Protein AF-0000000085048667 (afdb_homodimer)

Structure (mmCIF, N/CA/C/O backbone):
data_AF-0000000085048667-model_v1
#
loop_
_entity.id
_entity.type
_entity.pdbx_description
1 polymer 'Transcriptional regulator, LysR family'
#
loop_
_atom_site.group_PDB
_atom_site.id
_atom_site.type_symbol
_atom_site.label_atom_id
_atom_site.label_alt_id
_atom_site.label_comp_id
_atom_site.label_asym_id
_atom_site.label_entity_id
_atom_site.label_seq_id
_atom_site.pdbx_PDB_ins_code
_atom_site.Cartn_x
_atom_site.Cartn_y
_atom_site.Cartn_z
_atom_site.occupancy
_atom_site.B_iso_or_equiv
_atom_site.auth_seq_id
_atom_site.auth_comp_id
_atom_site.auth_asym_id
_atom_site.auth_atom_id
_atom_site.pdbx_PDB_model_num
ATOM 1 N N . MET A 1 1 ? -5.082 -17.672 -42.125 1 44.28 1 MET A N 1
ATOM 2 C CA . MET A 1 1 ? -4.609 -16.734 -41.125 1 44.28 1 MET A CA 1
ATOM 3 C C . MET A 1 1 ? -3.842 -17.453 -40.031 1 44.28 1 MET A C 1
ATOM 5 O O . MET A 1 1 ? -4.32 -18.438 -39.469 1 44.28 1 MET A O 1
ATOM 9 N N . ASP A 1 2 ? -2.516 -17.281 -40.031 1 59.19 2 ASP A N 1
ATOM 10 C CA . ASP A 1 2 ? -1.55 -17.953 -39.156 1 59.19 2 ASP A CA 1
ATOM 11 C C . ASP A 1 2 ? -1.562 -17.359 -37.75 1 59.19 2 ASP A C 1
ATOM 13 O O . ASP A 1 2 ? -1.428 -16.141 -37.594 1 59.19 2 ASP A O 1
ATOM 17 N N . PHE A 1 3 ? -2.018 -18.188 -36.844 1 62.97 3 PHE A N 1
ATOM 18 C CA . PHE A 1 3 ? -2.104 -17.828 -35.438 1 62.97 3 PHE A CA 1
ATOM 19 C C . PHE A 1 3 ? -0.822 -17.141 -34.969 1 62.97 3 PHE A C 1
ATOM 21 O O . PHE A 1 3 ? -0.867 -16.203 -34.156 1 62.97 3 PHE A O 1
ATOM 28 N N . GLN A 1 4 ? 0.209 -17.531 -35.5 1 67.69 4 GLN A N 1
ATOM 29 C CA . GLN A 1 4 ? 1.504 -16.969 -35.125 1 67.69 4 GLN A CA 1
ATOM 30 C C . GLN A 1 4 ? 1.632 -15.516 -35.562 1 67.69 4 GLN A C 1
ATOM 32 O O . GLN A 1 4 ? 2.182 -14.688 -34.812 1 67.69 4 GLN A O 1
ATOM 37 N N . ALA A 1 5 ? 1.12 -15.281 -36.75 1 77.75 5 ALA A N 1
ATOM 38 C CA . ALA A 1 5 ? 1.188 -13.922 -37.281 1 77.75 5 ALA A CA 1
ATOM 39 C C . ALA A 1 5 ? 0.332 -12.969 -36.469 1 77.75 5 ALA A C 1
ATOM 41 O O . ALA A 1 5 ? 0.746 -11.836 -36.188 1 77.75 5 ALA A O 1
ATOM 42 N N . LEU A 1 6 ? -0.779 -13.461 -36.031 1 76.56 6 LEU A N 1
ATOM 43 C CA . LEU A 1 6 ? -1.688 -12.648 -35.25 1 76.56 6 LEU A CA 1
ATOM 44 C C . LEU A 1 6 ? -1.105 -12.375 -33.875 1 76.56 6 LEU A C 1
ATOM 46 O O . LEU A 1 6 ? -1.202 -11.258 -33.344 1 76.56 6 LEU A O 1
ATOM 50 N N . ASP A 1 7 ? -0.576 -13.375 -33.312 1 77.5 7 ASP A N 1
ATOM 51 C CA . ASP A 1 7 ? 0.072 -13.258 -32 1 77.5 7 ASP A CA 1
ATOM 52 C C . ASP A 1 7 ? 1.223 -12.25 -32.062 1 77.5 7 ASP A C 1
ATOM 54 O O . ASP A 1 7 ? 1.385 -11.445 -31.141 1 77.5 7 ASP A O 1
ATOM 58 N N . LEU A 1 8 ? 2.004 -12.328 -33.094 1 80.88 8 LEU A N 1
ATOM 59 C CA . LEU A 1 8 ? 3.123 -11.414 -33.25 1 80.88 8 LEU A CA 1
ATOM 60 C C . LEU A 1 8 ? 2.629 -9.984 -33.438 1 80.88 8 LEU A C 1
ATOM 62 O O . LEU A 1 8 ? 3.234 -9.039 -32.938 1 80.88 8 LEU A O 1
ATOM 66 N N . PHE A 1 9 ? 1.541 -9.836 -34.188 1 86 9 PHE A N 1
ATOM 67 C CA . PHE A 1 9 ? 0.929 -8.531 -34.406 1 86 9 PHE A CA 1
ATOM 68 C C . PHE A 1 9 ? 0.541 -7.883 -33.094 1 86 9 PHE A C 1
ATOM 70 O O . PHE A 1 9 ? 0.888 -6.727 -32.812 1 86 9 PHE A O 1
ATOM 77 N N . VAL A 1 10 ? -0.094 -8.625 -32.312 1 81.44 10 VAL A N 1
ATOM 78 C CA . VAL A 1 10 ? -0.563 -8.109 -31.047 1 81.44 10 VAL A CA 1
ATOM 79 C C . VAL A 1 10 ? 0.631 -7.766 -30.156 1 81.44 10 VAL A C 1
ATOM 81 O O . VAL A 1 10 ? 0.639 -6.727 -29.5 1 81.44 10 VAL A O 1
ATOM 84 N N . ALA A 1 11 ? 1.632 -8.578 -30.141 1 81.62 11 ALA A N 1
ATOM 85 C CA . ALA A 1 11 ? 2.836 -8.352 -29.359 1 81.62 11 ALA A CA 1
ATOM 86 C C . ALA A 1 11 ? 3.553 -7.078 -29.797 1 81.62 11 ALA A C 1
ATOM 88 O O . ALA A 1 11 ? 3.994 -6.285 -28.953 1 81.62 11 ALA A O 1
ATOM 89 N N . VAL A 1 12 ? 3.66 -6.898 -31.062 1 84.81 12 VAL A N 1
ATOM 90 C CA . VAL A 1 12 ? 4.336 -5.727 -31.609 1 84.81 12 VAL A CA 1
ATOM 91 C C . VAL A 1 12 ? 3.537 -4.469 -31.281 1 84.81 12 VAL A C 1
ATOM 93 O O . VAL A 1 12 ? 4.113 -3.436 -30.922 1 84.81 12 VAL A O 1
ATOM 96 N N . ALA A 1 13 ? 2.305 -4.621 -31.359 1 84.69 13 ALA A N 1
ATOM 97 C CA . ALA A 1 13 ? 1.435 -3.486 -31.078 1 84.69 13 ALA A CA 1
ATOM 98 C C . ALA A 1 13 ? 1.56 -3.059 -29.609 1 84.69 13 ALA A C 1
ATOM 100 O O . ALA A 1 13 ? 1.582 -1.863 -29.312 1 84.69 13 ALA A O 1
ATOM 101 N N . ARG A 1 14 ? 1.64 -4.02 -28.812 1 78.19 14 ARG A N 1
ATOM 102 C CA . ARG A 1 14 ? 1.706 -3.76 -27.391 1 78.19 14 ARG A CA 1
ATOM 103 C C . ARG A 1 14 ? 3.088 -3.254 -26.984 1 78.19 14 ARG A C 1
ATOM 105 O O . ARG A 1 14 ? 3.207 -2.365 -26.141 1 78.19 14 ARG A O 1
ATOM 112 N N . ALA A 1 15 ? 4.074 -3.84 -27.547 1 76.75 15 ALA A N 1
ATOM 113 C CA . ALA A 1 15 ? 5.453 -3.494 -27.219 1 76.75 15 ALA A CA 1
ATOM 114 C C . ALA A 1 15 ? 5.871 -2.189 -27.891 1 76.75 15 ALA A C 1
ATOM 116 O O . ALA A 1 15 ? 6.82 -1.534 -27.453 1 76.75 15 ALA A O 1
ATOM 117 N N . GLY A 1 16 ? 5.094 -1.793 -28.891 1 76 16 GLY A N 1
ATOM 118 C CA . GLY A 1 16 ? 5.383 -0.594 -29.656 1 76 16 GLY A CA 1
ATOM 119 C C . GLY A 1 16 ? 6.645 -0.712 -30.5 1 76 16 GLY A C 1
ATOM 120 O O . GLY A 1 16 ? 7.316 0.288 -30.75 1 76 16 GLY A O 1
ATOM 121 N N . GLY A 1 17 ? 7.094 -1.986 -30.75 1 81.06 17 GLY A N 1
ATOM 122 C CA . GLY A 1 17 ? 8.297 -2.119 -31.547 1 81.06 17 GLY A CA 1
ATOM 123 C C . GLY A 1 17 ? 8.562 -3.543 -32 1 81.06 17 GLY A C 1
ATOM 124 O O . GLY A 1 17 ? 8.18 -4.496 -31.312 1 81.06 17 GLY A O 1
ATOM 125 N N . PHE A 1 18 ? 9.219 -3.676 -33.125 1 82.19 18 PHE A N 1
ATOM 126 C CA . PHE A 1 18 ? 9.508 -4.969 -33.719 1 82.19 18 PHE A CA 1
ATOM 127 C C . PHE A 1 18 ? 10.695 -5.637 -33.031 1 82.19 18 PHE A C 1
ATOM 129 O O . PHE A 1 18 ? 10.672 -6.84 -32.781 1 82.19 18 PHE A O 1
ATOM 136 N N . ALA A 1 19 ? 11.57 -4.758 -32.625 1 81.25 19 ALA A N 1
ATOM 137 C CA . ALA A 1 19 ? 12.812 -5.301 -32.094 1 81.25 19 ALA A CA 1
ATOM 138 C C . ALA A 1 19 ? 12.57 -5.918 -30.703 1 81.25 19 ALA A C 1
ATOM 140 O O . ALA A 1 19 ? 13.086 -7 -30.406 1 81.25 19 ALA A O 1
ATOM 141 N N . ALA A 1 20 ? 11.789 -5.297 -30.016 1 80.69 20 ALA A N 1
ATOM 142 C CA . ALA A 1 20 ? 11.516 -5.777 -28.656 1 80.69 20 ALA A CA 1
ATOM 143 C C . ALA A 1 20 ? 10.789 -7.121 -28.703 1 80.69 20 ALA A C 1
ATOM 145 O O . ALA A 1 20 ? 11.117 -8.023 -27.922 1 80.69 20 ALA A O 1
ATOM 146 N N . VAL A 1 21 ? 9.93 -7.23 -29.609 1 80.62 21 VAL A N 1
ATOM 147 C CA . VAL A 1 21 ? 9.141 -8.453 -29.734 1 80.62 21 VAL A CA 1
ATOM 148 C C . VAL A 1 21 ? 10.008 -9.562 -30.328 1 80.62 21 VAL A C 1
ATOM 150 O O . VAL A 1 21 ? 9.906 -10.727 -29.906 1 80.62 21 VAL A O 1
ATOM 153 N N . ALA A 1 22 ? 10.867 -9.227 -31.141 1 84 22 ALA A N 1
ATOM 154 C CA . ALA A 1 22 ? 11.781 -10.203 -31.734 1 84 22 ALA A CA 1
ATOM 155 C C . ALA A 1 22 ? 12.68 -10.82 -30.672 1 84 22 ALA A C 1
ATOM 157 O O . ALA A 1 22 ? 12.859 -12.039 -30.625 1 84 22 ALA A O 1
ATOM 158 N N . LYS A 1 23 ? 13.094 -10.016 -29.859 1 78.56 23 LYS A N 1
ATOM 159 C CA . LYS A 1 23 ? 13.953 -10.469 -28.766 1 78.56 23 LYS A CA 1
ATOM 160 C C . LYS A 1 23 ? 13.188 -11.359 -27.797 1 78.56 23 LYS A C 1
ATOM 162 O O . LYS A 1 23 ? 13.672 -12.422 -27.391 1 78.56 23 LYS A O 1
ATOM 167 N N . GLU A 1 24 ? 12.016 -10.992 -27.578 1 73.62 24 GLU A N 1
ATOM 168 C CA . GLU A 1 24 ? 11.172 -11.703 -26.609 1 73.62 24 GLU A CA 1
ATOM 169 C C . GLU A 1 24 ? 10.781 -13.078 -27.141 1 73.62 24 GLU A C 1
ATOM 171 O O . GLU A 1 24 ? 10.688 -14.039 -26.375 1 73.62 24 GLU A O 1
ATOM 176 N N . ARG A 1 25 ? 10.586 -13.133 -28.359 1 74.38 25 ARG A N 1
ATOM 177 C CA . ARG A 1 25 ? 10.062 -14.344 -28.969 1 74.38 25 ARG A CA 1
ATOM 178 C C . ARG A 1 25 ? 11.18 -15.148 -29.641 1 74.38 25 ARG A C 1
ATOM 180 O O . ARG A 1 25 ? 10.914 -16.141 -30.312 1 74.38 25 ARG A O 1
ATOM 187 N N . PHE A 1 26 ? 12.414 -14.648 -29.391 1 76.81 26 PHE A N 1
ATOM 188 C CA . PHE A 1 26 ? 13.594 -15.305 -29.938 1 76.81 26 PHE A CA 1
ATOM 189 C C . PHE A 1 26 ? 13.461 -15.453 -31.453 1 76.81 26 PHE A C 1
ATOM 191 O O . PHE A 1 26 ? 13.703 -16.531 -32 1 76.81 26 PHE A O 1
ATOM 198 N N . LEU A 1 27 ? 13.047 -14.406 -32.062 1 79.5 27 LEU A N 1
ATOM 199 C CA . LEU A 1 27 ? 12.953 -14.305 -33.5 1 79.5 27 LEU A CA 1
ATOM 200 C C . LEU A 1 27 ? 13.844 -13.188 -34.031 1 79.5 27 LEU A C 1
ATOM 202 O O . LEU A 1 27 ? 14.227 -12.289 -33.281 1 79.5 27 LEU A O 1
ATOM 206 N N . ASP A 1 28 ? 14.336 -13.289 -35.219 1 78.94 28 ASP A N 1
ATOM 207 C CA . ASP A 1 28 ? 15 -12.164 -35.875 1 78.94 28 ASP A CA 1
ATOM 208 C C . ASP A 1 28 ? 14.008 -11.047 -36.219 1 78.94 28 ASP A C 1
ATOM 210 O O . ASP A 1 28 ? 12.883 -11.312 -36.656 1 78.94 28 ASP A O 1
ATOM 214 N N . PRO A 1 29 ? 14.383 -9.859 -35.938 1 82.69 29 PRO A N 1
ATOM 215 C CA . PRO A 1 29 ? 13.5 -8.734 -36.281 1 82.69 29 PRO A CA 1
ATOM 216 C C . PRO A 1 29 ? 13 -8.781 -37.719 1 82.69 29 PRO A C 1
ATOM 218 O O . PRO A 1 29 ? 11.859 -8.398 -38 1 82.69 29 PRO A O 1
ATOM 221 N N . SER A 1 30 ? 13.867 -9.242 -38.594 1 85.94 30 SER A N 1
ATOM 222 C CA . SER A 1 30 ? 13.469 -9.352 -40 1 85.94 30 SER A CA 1
ATOM 223 C C . SER A 1 30 ? 12.336 -10.352 -40.156 1 85.94 30 SER A C 1
ATOM 225 O O . SER A 1 30 ? 11.453 -10.156 -41 1 85.94 30 SER A O 1
ATOM 227 N N . THR A 1 31 ? 12.352 -11.32 -39.406 1 81.44 31 THR A N 1
ATOM 228 C CA . THR A 1 31 ? 11.305 -12.336 -39.438 1 81.44 31 THR A CA 1
ATOM 229 C C . THR A 1 31 ? 9.984 -11.758 -38.938 1 81.44 31 THR A C 1
ATOM 231 O O . THR A 1 31 ? 8.93 -11.984 -39.531 1 81.44 31 THR A O 1
ATOM 234 N N . VAL A 1 32 ? 10.109 -11.039 -37.844 1 86.25 32 VAL A N 1
ATOM 235 C CA . VAL A 1 32 ? 8.914 -10.422 -37.281 1 86.25 32 VAL A CA 1
ATOM 236 C C . VAL A 1 32 ? 8.312 -9.453 -38.312 1 86.25 32 VAL A C 1
ATOM 238 O O . VAL A 1 32 ? 7.098 -9.461 -38.531 1 86.25 32 VAL A O 1
ATOM 241 N N . SER A 1 33 ? 9.156 -8.695 -38.938 1 86.31 33 SER A N 1
ATOM 242 C CA . SER A 1 33 ? 8.711 -7.734 -39.938 1 86.31 33 SER A CA 1
ATOM 243 C C . SER A 1 33 ? 8.055 -8.438 -41.125 1 86.31 33 SER A C 1
ATOM 245 O O . SER A 1 33 ? 7.016 -7.996 -41.594 1 86.31 33 SER A O 1
ATOM 247 N N . ARG A 1 34 ? 8.617 -9.5 -41.531 1 84.5 34 ARG A N 1
ATOM 248 C CA . ARG A 1 34 ? 8.102 -10.266 -42.656 1 84.5 34 ARG A CA 1
ATOM 249 C C . ARG A 1 34 ? 6.73 -10.859 -42.344 1 84.5 34 ARG A C 1
ATOM 251 O O . ARG A 1 34 ? 5.824 -10.82 -43.156 1 84.5 34 ARG A O 1
ATOM 258 N N . ILE A 1 35 ? 6.637 -11.352 -41.156 1 82.69 35 ILE A N 1
ATOM 259 C CA . ILE A 1 35 ? 5.391 -11.984 -40.719 1 82.69 35 ILE A CA 1
ATOM 260 C C . ILE A 1 35 ? 4.281 -10.938 -40.656 1 82.69 35 ILE A C 1
ATOM 262 O O . ILE A 1 35 ? 3.166 -11.172 -41.125 1 82.69 35 ILE A O 1
ATOM 266 N N . ILE A 1 36 ? 4.652 -9.797 -40.156 1 87.06 36 ILE A N 1
ATOM 267 C CA . ILE A 1 36 ? 3.68 -8.719 -40.031 1 87.06 36 ILE A CA 1
ATOM 268 C C . ILE A 1 36 ? 3.307 -8.203 -41.406 1 87.06 36 ILE A C 1
ATOM 270 O O . ILE A 1 36 ? 2.135 -7.941 -41.688 1 87.06 36 ILE A O 1
ATOM 274 N N . ALA A 1 37 ? 4.332 -8.086 -42.219 1 86.12 37 ALA A N 1
ATOM 275 C CA . ALA A 1 37 ? 4.078 -7.676 -43.594 1 86.12 37 ALA A CA 1
ATOM 276 C C . ALA A 1 37 ? 3.174 -8.68 -44.312 1 86.12 37 ALA A C 1
ATOM 278 O O . ALA A 1 37 ? 2.293 -8.289 -45.062 1 86.12 37 ALA A O 1
ATOM 279 N N . GLY A 1 38 ? 3.398 -9.906 -44.094 1 81.56 38 GLY A N 1
ATOM 280 C CA . GLY A 1 38 ? 2.537 -10.953 -44.656 1 81.56 38 GLY A CA 1
ATOM 281 C C . GLY A 1 38 ? 1.099 -10.836 -44.156 1 81.56 38 GLY A C 1
ATOM 282 O O . GLY A 1 38 ? 0.167 -11 -44.969 1 81.56 38 GLY A O 1
ATOM 283 N N . LEU A 1 39 ? 0.929 -10.562 -42.906 1 82.62 39 LEU A N 1
ATOM 284 C CA . LEU A 1 39 ? -0.399 -10.375 -42.344 1 82.62 39 LEU A CA 1
ATOM 285 C C . LEU A 1 39 ? -1.101 -9.18 -42.969 1 82.62 39 LEU A C 1
ATOM 287 O O . LEU A 1 39 ? -2.279 -9.258 -43.312 1 82.62 39 LEU A O 1
ATOM 291 N N . GLU A 1 40 ? -0.356 -8.102 -43.125 1 86.81 40 GLU A N 1
ATOM 292 C CA . GLU A 1 40 ? -0.902 -6.902 -43.75 1 86.81 40 GLU A CA 1
ATOM 293 C C . GLU A 1 40 ? -1.296 -7.172 -45.219 1 86.81 40 GLU A C 1
ATOM 295 O O . GLU A 1 40 ? -2.338 -6.703 -45.656 1 86.81 40 GLU A O 1
ATOM 300 N N . ALA A 1 41 ? -0.518 -7.941 -45.844 1 81.62 41 ALA A N 1
ATOM 301 C CA . ALA A 1 41 ? -0.792 -8.312 -47.219 1 81.62 41 ALA A CA 1
ATOM 302 C C . ALA A 1 41 ? -2.043 -9.18 -47.312 1 81.62 41 ALA A C 1
ATOM 304 O O . ALA A 1 41 ? -2.875 -8.977 -48.219 1 81.62 41 ALA A O 1
ATOM 305 N N . GLU A 1 42 ? -2.135 -10.07 -46.438 1 77.69 42 GLU A N 1
ATOM 306 C CA . GLU A 1 42 ? -3.297 -10.953 -46.406 1 77.69 42 GLU A CA 1
ATOM 307 C C . GLU A 1 42 ? -4.582 -10.172 -46.156 1 77.69 42 GLU A C 1
ATOM 309 O O . GLU A 1 42 ? -5.625 -10.469 -46.75 1 77.69 42 GLU A O 1
ATOM 314 N N . LEU A 1 43 ? -4.426 -9.148 -45.312 1 79.88 43 LEU A N 1
ATOM 315 C CA . LEU A 1 43 ? -5.574 -8.336 -44.938 1 79.88 43 LEU A CA 1
ATOM 316 C C . LEU A 1 43 ? -5.789 -7.184 -45.906 1 79.88 43 LEU A C 1
ATOM 318 O O . LEU A 1 43 ? -6.836 -6.531 -45.875 1 79.88 43 LEU A O 1
ATOM 322 N N . ASN A 1 44 ? -4.828 -7.043 -46.719 1 82.38 44 ASN A N 1
ATOM 323 C CA . ASN A 1 44 ? -4.824 -5.953 -47.688 1 82.38 44 ASN A CA 1
ATOM 324 C C . ASN A 1 44 ? -4.977 -4.598 -47 1 82.38 44 ASN A C 1
ATOM 326 O O . ASN A 1 44 ? -5.695 -3.725 -47.5 1 82.38 44 ASN A O 1
ATOM 330 N N . VAL A 1 45 ? -4.527 -4.48 -45.812 1 82.62 45 VAL A N 1
ATOM 331 C CA . VAL A 1 45 ? -4.492 -3.229 -45.062 1 82.62 45 VAL A CA 1
ATOM 332 C C . VAL A 1 45 ? -3.16 -3.107 -44.312 1 82.62 45 VAL A C 1
ATOM 334 O O . VAL A 1 45 ? -2.525 -4.117 -44 1 82.62 45 VAL A O 1
ATOM 337 N N . ARG A 1 46 ? -2.74 -1.842 -44.094 1 86.31 46 ARG A N 1
ATOM 338 C CA . ARG A 1 46 ? -1.599 -1.598 -43.219 1 86.31 46 ARG A CA 1
ATOM 339 C C . ARG A 1 46 ? -2.035 -1.505 -41.781 1 86.31 46 ARG A C 1
ATOM 341 O O . ARG A 1 46 ? -3.006 -0.816 -41.438 1 86.31 46 ARG A O 1
ATOM 348 N N . LEU A 1 47 ? -1.334 -2.309 -41 1 87.94 47 LEU A N 1
ATOM 349 C CA . LEU A 1 47 ? -1.679 -2.314 -39.594 1 87.94 47 LEU A CA 1
ATOM 350 C C . LEU A 1 47 ? -0.786 -1.355 -38.812 1 87.94 47 LEU A C 1
ATOM 352 O O . LEU A 1 47 ? -1.197 -0.817 -37.781 1 87.94 47 LEU A O 1
ATOM 356 N N . PHE A 1 48 ? 0.41 -1.195 -39.25 1 88.75 48 PHE A N 1
ATOM 357 C CA . PHE A 1 48 ? 1.363 -0.319 -38.594 1 88.75 48 PHE A CA 1
ATOM 358 C C . PHE A 1 48 ? 1.807 0.807 -39.5 1 88.75 48 PHE A C 1
ATOM 360 O O . PHE A 1 48 ? 1.864 0.629 -40.719 1 88.75 48 PHE A O 1
ATOM 367 N N . GLN A 1 49 ? 1.931 2 -38.906 1 83.81 49 GLN A N 1
ATOM 368 C CA . GLN A 1 49 ? 2.611 3.107 -39.562 1 83.81 49 GLN A CA 1
ATOM 369 C C . GLN A 1 49 ? 4.039 3.264 -39.031 1 83.81 49 GLN A C 1
ATOM 371 O O . GLN A 1 49 ? 4.273 3.258 -37.844 1 83.81 49 GLN A O 1
ATOM 376 N N . ARG A 1 50 ? 4.961 3.053 -39.906 1 74.12 50 ARG A N 1
ATOM 377 C CA . ARG A 1 50 ? 6.375 3.121 -39.562 1 74.12 50 ARG A CA 1
ATOM 378 C C . ARG A 1 50 ? 6.977 4.461 -39.969 1 74.12 50 ARG A C 1
ATOM 380 O O . ARG A 1 50 ? 6.777 4.914 -41.125 1 74.12 50 ARG A O 1
ATOM 387 N N . THR A 1 51 ? 7.266 5.254 -39.031 1 66.31 51 THR A N 1
ATOM 388 C CA . THR A 1 51 ? 8.156 6.371 -39.344 1 66.31 51 THR A CA 1
ATOM 389 C C . THR A 1 51 ? 9.578 6.078 -38.875 1 66.31 51 THR A C 1
ATOM 391 O O . THR A 1 51 ? 9.82 5.066 -38.219 1 66.31 51 THR A O 1
ATOM 394 N N . THR A 1 52 ? 10.656 6.812 -39.344 1 61.47 52 THR A N 1
ATOM 395 C CA . THR A 1 52 ? 12.055 6.629 -38.969 1 61.47 52 THR A CA 1
ATOM 396 C C . THR A 1 52 ? 12.203 6.598 -37.438 1 61.47 52 THR A C 1
ATOM 398 O O . THR A 1 52 ? 13.141 5.996 -36.906 1 61.47 52 THR A O 1
ATOM 401 N N . ARG A 1 53 ? 11.219 7.109 -36.688 1 61.06 53 ARG A N 1
ATOM 402 C CA . ARG A 1 53 ? 11.453 7.312 -35.25 1 61.06 53 ARG A CA 1
ATOM 403 C C . ARG A 1 53 ? 10.398 6.605 -34.406 1 61.06 53 ARG A C 1
ATOM 405 O O . ARG A 1 53 ? 10.586 6.41 -33.219 1 61.06 53 ARG A O 1
ATOM 412 N N . SER A 1 54 ? 9.281 6.172 -35.094 1 71.69 54 SER A N 1
ATOM 413 C CA . SER A 1 54 ? 8.258 5.605 -34.219 1 71.69 54 SER A CA 1
ATOM 414 C C . SER A 1 54 ? 7.387 4.602 -34.938 1 71.69 54 SER A C 1
ATOM 416 O O . SER A 1 54 ? 7.223 4.688 -36.156 1 71.69 54 SER A O 1
ATOM 418 N N . LEU A 1 55 ? 6.957 3.5 -34.25 1 79.69 55 LEU A N 1
ATOM 419 C CA . LEU A 1 55 ? 5.961 2.533 -34.719 1 79.69 55 LEU A CA 1
ATOM 420 C C . LEU A 1 55 ? 4.613 2.789 -34.062 1 79.69 55 LEU A C 1
ATOM 422 O O . LEU A 1 55 ? 4.527 2.9 -32.812 1 79.69 55 LEU A O 1
ATOM 426 N N . SER A 1 56 ? 3.645 3.123 -34.875 1 84.19 56 SER A N 1
ATOM 427 C CA . SER A 1 56 ? 2.291 3.289 -34.375 1 84.19 56 SER A CA 1
ATOM 428 C C . SER A 1 56 ? 1.283 2.49 -35.188 1 84.19 56 SER A C 1
ATOM 430 O O . SER A 1 56 ? 1.556 2.127 -36.344 1 84.19 56 SER A O 1
ATOM 432 N N . LEU A 1 57 ? 0.15 2.201 -34.531 1 85.81 57 LEU A N 1
ATOM 433 C CA . LEU A 1 57 ? -0.932 1.517 -35.219 1 85.81 57 LEU A CA 1
ATOM 434 C C . LEU A 1 57 ? -1.655 2.467 -36.156 1 85.81 57 LEU A C 1
ATOM 436 O O . LEU A 1 57 ? -1.857 3.641 -35.844 1 85.81 57 LEU A O 1
ATOM 440 N N . THR A 1 58 ? -2.014 1.954 -37.406 1 84 58 THR A N 1
ATOM 441 C CA . THR A 1 58 ? -2.982 2.643 -38.25 1 84 58 THR A CA 1
ATOM 442 C C . THR A 1 58 ? -4.387 2.541 -37.656 1 84 58 THR A C 1
ATOM 444 O O . THR A 1 58 ? -4.598 1.835 -36.656 1 84 58 THR A O 1
ATOM 447 N N . GLU A 1 59 ? -5.281 3.254 -38.188 1 80 59 GLU A N 1
ATOM 448 C CA . GLU A 1 59 ? -6.676 3.115 -37.781 1 80 59 GLU A CA 1
ATOM 449 C C . GLU A 1 59 ? -7.164 1.68 -37.938 1 80 59 GLU A C 1
ATOM 451 O O . GLU A 1 59 ? -7.836 1.134 -37.062 1 80 59 GLU A O 1
ATOM 456 N N . ALA A 1 60 ? -6.852 1.164 -39.031 1 80.38 60 ALA A N 1
ATOM 457 C CA . ALA A 1 60 ? -7.188 -0.231 -39.312 1 80.38 60 ALA A CA 1
ATOM 458 C C . ALA A 1 60 ? -6.488 -1.166 -38.344 1 80.38 60 ALA A C 1
ATOM 460 O O . ALA A 1 60 ? -7.074 -2.15 -37.875 1 80.38 60 ALA A O 1
ATOM 461 N N . GLY A 1 61 ? -5.25 -0.801 -38 1 84.25 61 GLY A N 1
ATOM 462 C CA . GLY A 1 61 ? -4.504 -1.589 -37.031 1 84.25 61 GLY A CA 1
ATOM 463 C C . GLY A 1 61 ? -5.113 -1.566 -35.625 1 84.25 61 GLY A C 1
ATOM 464 O O . GLY A 1 61 ? -5.195 -2.602 -34.969 1 84.25 61 GLY A O 1
ATOM 465 N N . ALA A 1 62 ? -5.562 -0.486 -35.312 1 81.12 62 ALA A N 1
ATOM 466 C CA . ALA A 1 62 ? -6.184 -0.34 -34 1 81.12 62 ALA A CA 1
ATOM 467 C C . ALA A 1 62 ? -7.488 -1.122 -33.906 1 81.12 62 ALA A C 1
ATOM 469 O O . ALA A 1 62 ? -7.762 -1.786 -32.906 1 81.12 62 ALA A O 1
ATOM 470 N N . LEU A 1 63 ? -8.219 -1.048 -34.969 1 75.69 63 LEU A N 1
ATOM 471 C CA . LEU A 1 63 ? -9.484 -1.779 -35.031 1 75.69 63 LEU A CA 1
ATOM 472 C C . LEU A 1 63 ? -9.234 -3.285 -35.031 1 75.69 63 LEU A C 1
ATOM 474 O O . LEU A 1 63 ? -9.938 -4.035 -34.344 1 75.69 63 LEU A O 1
ATOM 478 N N . TYR A 1 64 ? -8.305 -3.641 -35.844 1 79.75 64 TYR A N 1
ATOM 479 C CA . TYR A 1 64 ? -7.957 -5.055 -35.938 1 79.75 64 TYR A CA 1
ATOM 480 C C . TYR A 1 64 ? -7.457 -5.586 -34.594 1 79.75 64 TYR A C 1
ATOM 482 O O . TYR A 1 64 ? -7.832 -6.684 -34.188 1 79.75 64 TYR A O 1
ATOM 490 N N . LEU A 1 65 ? -6.668 -4.824 -33.938 1 80.5 65 LEU A N 1
ATOM 491 C CA . LEU A 1 65 ? -6.156 -5.199 -32.625 1 80.5 65 LEU A CA 1
ATOM 492 C C . LEU A 1 65 ? -7.297 -5.371 -31.625 1 80.5 65 LEU A C 1
ATOM 494 O O . LEU A 1 65 ? -7.355 -6.375 -30.922 1 80.5 65 LEU A O 1
ATOM 498 N N . ALA A 1 66 ? -8.172 -4.531 -31.688 1 76.56 66 ALA A N 1
ATOM 499 C CA . ALA A 1 66 ? -9.289 -4.543 -30.75 1 76.56 66 ALA A CA 1
ATOM 500 C C . ALA A 1 66 ? -10.164 -5.777 -30.953 1 76.56 66 ALA A C 1
ATOM 502 O O . ALA A 1 66 ? -10.68 -6.352 -30 1 76.56 66 ALA A O 1
ATOM 503 N N . ARG A 1 67 ? -10.219 -6.184 -32.156 1 68.19 67 ARG A N 1
ATOM 504 C CA . ARG A 1 67 ? -11.094 -7.305 -32.5 1 68.19 67 ARG A CA 1
ATOM 505 C C . ARG A 1 67 ? -10.359 -8.633 -32.312 1 68.19 67 ARG A C 1
ATOM 507 O O . ARG A 1 67 ? -10.953 -9.625 -31.906 1 68.19 67 ARG A O 1
ATOM 514 N N . MET A 1 68 ? -9.141 -8.625 -32.719 1 68.62 68 MET A N 1
ATOM 515 C CA . MET A 1 68 ? -8.414 -9.891 -32.812 1 68.62 68 MET A CA 1
ATOM 516 C C . MET A 1 68 ? -7.852 -10.289 -31.453 1 68.62 68 MET A C 1
ATOM 518 O O . MET A 1 68 ? -7.73 -11.477 -31.141 1 68.62 68 MET A O 1
ATOM 522 N N . GLU A 1 69 ? -7.574 -9.32 -30.734 1 70.62 69 GLU A N 1
ATOM 523 C CA . GLU A 1 69 ? -6.949 -9.625 -29.453 1 70.62 69 GLU A CA 1
ATOM 524 C C . GLU A 1 69 ? -7.836 -10.539 -28.609 1 70.62 69 GLU A C 1
ATOM 526 O O . GLU A 1 69 ? -7.379 -11.57 -28.109 1 70.62 69 GLU A O 1
ATOM 531 N N . PRO A 1 70 ? -9.094 -10.258 -28.578 1 63.69 70 PRO A N 1
ATOM 532 C CA . PRO A 1 70 ? -9.945 -11.188 -27.828 1 63.69 70 PRO A CA 1
ATOM 533 C C . PRO A 1 70 ? -10.031 -12.57 -28.484 1 63.69 70 PRO A C 1
ATOM 535 O O . PRO A 1 70 ? -10.102 -13.578 -27.781 1 63.69 70 PRO A O 1
ATOM 538 N N . LEU A 1 71 ? -10 -12.625 -29.734 1 59.53 71 LEU A N 1
ATOM 539 C CA . LEU A 1 71 ? -10.086 -13.883 -30.453 1 59.53 71 LEU A CA 1
ATOM 540 C C . LEU A 1 71 ? -8.828 -14.727 -30.219 1 59.53 71 LEU A C 1
ATOM 542 O O . LEU A 1 71 ? -8.914 -15.945 -30.047 1 59.53 71 LEU A O 1
ATOM 546 N N . LEU A 1 72 ? -7.715 -14.109 -30.297 1 63.03 72 LEU A N 1
ATOM 547 C CA . LEU A 1 72 ? -6.473 -14.82 -30.016 1 63.03 72 LEU A CA 1
ATOM 548 C C . LEU A 1 72 ? -6.465 -15.359 -28.594 1 63.03 72 LEU A C 1
ATOM 550 O O . LEU A 1 72 ? -6.004 -16.469 -28.344 1 63.03 72 LEU A O 1
ATOM 554 N N . ASP A 1 73 ? -6.965 -14.617 -27.875 1 60.69 73 ASP A N 1
ATOM 555 C CA . ASP A 1 73 ? -7.07 -15.055 -26.484 1 60.69 73 ASP A CA 1
ATOM 556 C C . ASP A 1 73 ? -7.98 -16.266 -26.359 1 60.69 73 ASP A C 1
ATOM 558 O O . ASP A 1 73 ? -7.668 -17.219 -25.625 1 60.69 73 ASP A O 1
ATOM 562 N N . GLU A 1 74 ? -9.023 -16.297 -27.141 1 57.75 74 GLU A N 1
ATOM 563 C CA . GLU A 1 74 ? -9.938 -17.422 -27.188 1 57.75 74 GLU A CA 1
ATOM 564 C C . GLU A 1 74 ? -9.266 -18.656 -27.766 1 57.75 74 GLU A C 1
ATOM 566 O O . GLU A 1 74 ? -9.469 -19.781 -27.297 1 57.75 74 GLU A O 1
ATOM 571 N N . MET A 1 75 ? -8.562 -18.484 -28.719 1 55.91 75 MET A N 1
ATOM 572 C CA . MET A 1 75 ? -7.855 -19.609 -29.359 1 55.91 75 MET A CA 1
ATOM 573 C C . MET A 1 75 ? -6.816 -20.188 -28.406 1 55.91 75 MET A C 1
ATOM 575 O O . MET A 1 75 ? -6.676 -21.422 -28.312 1 55.91 75 MET A O 1
ATOM 579 N N . ARG A 1 76 ? -6.113 -19.344 -27.859 1 56.62 76 ARG A N 1
ATOM 580 C CA . ARG A 1 76 ? -5.164 -19.828 -26.875 1 56.62 76 ARG A CA 1
ATOM 581 C C . ARG A 1 76 ? -5.875 -20.562 -25.75 1 56.62 76 ARG A C 1
ATOM 583 O O . ARG A 1 76 ? -5.398 -21.609 -25.281 1 56.62 76 ARG A O 1
ATOM 590 N N . ARG A 1 77 ? -6.988 -20.094 -25.625 1 55 77 ARG A N 1
ATOM 591 C CA . ARG A 1 77 ? -7.848 -20.672 -24.594 1 55 77 ARG A CA 1
ATOM 592 C C . ARG A 1 77 ? -8.266 -22.094 -24.953 1 55 77 ARG A C 1
ATOM 594 O O . ARG A 1 77 ? -8.211 -23 -24.125 1 55 77 ARG A O 1
ATOM 601 N N . ALA A 1 78 ? -8.711 -22.125 -26 1 52.25 78 ALA A N 1
ATOM 602 C CA . ALA A 1 78 ? -9.164 -23.422 -26.5 1 52.25 78 ALA A CA 1
ATOM 603 C C . ALA A 1 78 ? -8.016 -24.438 -26.516 1 52.25 78 ALA A C 1
ATOM 605 O O . ALA A 1 78 ? -8.195 -25.594 -26.141 1 52.25 78 ALA A O 1
ATOM 606 N N . ALA A 1 79 ? -6.93 -23.969 -26.906 1 51.31 79 ALA A N 1
ATOM 607 C CA . ALA A 1 79 ? -5.762 -24.844 -26.938 1 51.31 79 ALA A CA 1
ATOM 608 C C . ALA A 1 79 ? -5.332 -25.234 -25.531 1 51.31 79 ALA A C 1
ATOM 610 O O . ALA A 1 79 ? -4.992 -26.391 -25.281 1 51.31 79 ALA A O 1
ATOM 611 N N . ALA A 1 80 ? -5.355 -24.234 -24.719 1 52.56 80 ALA A N 1
ATOM 612 C CA . ALA A 1 80 ? -4.977 -24.484 -23.328 1 52.56 80 ALA A CA 1
ATOM 613 C C . ALA A 1 80 ? -5.977 -25.422 -22.656 1 52.56 80 ALA A C 1
ATOM 615 O O . ALA A 1 80 ? -5.59 -26.297 -21.891 1 52.56 80 ALA A O 1
ATOM 616 N N . GLU A 1 81 ? -7.203 -25.094 -22.859 1 51.19 81 GLU A N 1
ATOM 617 C CA . GLU A 1 81 ? -8.25 -25.953 -22.328 1 51.19 81 GLU A CA 1
ATOM 618 C C . GLU A 1 81 ? -8.086 -27.391 -22.828 1 51.19 81 GLU A C 1
ATOM 620 O O . GLU A 1 81 ? -8.297 -28.344 -22.078 1 51.19 81 GLU A O 1
ATOM 625 N N . ALA A 1 82 ? -7.867 -27.5 -23.984 1 49.81 82 ALA A N 1
ATOM 626 C CA . ALA A 1 82 ? -7.68 -28.828 -24.562 1 49.81 82 ALA A CA 1
ATOM 627 C C . ALA A 1 82 ? -6.441 -29.5 -23.984 1 49.81 82 ALA A C 1
ATOM 629 O O . ALA A 1 82 ? -6.438 -30.719 -23.781 1 49.81 82 ALA A O 1
ATOM 630 N N . SER A 1 83 ? -5.453 -28.75 -23.844 1 48.66 83 SER A N 1
ATOM 631 C CA . SER A 1 83 ? -4.223 -29.328 -23.312 1 48.66 83 SER A CA 1
ATOM 632 C C . SER A 1 83 ? -4.25 -29.391 -21.797 1 48.66 83 SER A C 1
ATOM 634 O O . SER A 1 83 ? -3.584 -30.234 -21.188 1 48.66 83 SER A O 1
ATOM 636 N N . ASN A 1 84 ? -4.824 -28.391 -21 1 49.25 84 ASN A N 1
ATOM 637 C CA . ASN A 1 84 ? -4.516 -27.938 -19.656 1 49.25 84 ASN A CA 1
ATOM 638 C C . ASN A 1 84 ? -5.422 -28.609 -18.625 1 49.25 84 ASN A C 1
ATOM 640 O O . ASN A 1 84 ? -5.348 -28.297 -17.422 1 49.25 84 ASN A O 1
ATOM 644 N N . VAL A 1 85 ? -6.512 -29.266 -19.016 1 50.03 85 VAL A N 1
ATOM 645 C CA . VAL A 1 85 ? -7.344 -29.688 -17.906 1 50.03 85 VAL A CA 1
ATOM 646 C C . VAL A 1 85 ? -6.477 -30.344 -16.828 1 50.03 85 VAL A C 1
ATOM 648 O O . VAL A 1 85 ? -6.637 -30.062 -15.633 1 50.03 85 VAL A O 1
ATOM 651 N N . ASN A 1 86 ? -5.703 -31.406 -17.109 1 53.16 86 ASN A N 1
ATOM 652 C CA . ASN A 1 86 ? -4.973 -32.188 -16.109 1 53.16 86 ASN A CA 1
ATOM 653 C C . ASN A 1 86 ? -3.525 -31.703 -15.984 1 53.16 86 ASN A C 1
ATOM 655 O O . ASN A 1 86 ? -2.732 -32.312 -15.258 1 53.16 86 ASN A O 1
ATOM 659 N N . ALA A 1 87 ? -3.191 -30.578 -16.656 1 65.69 87 ALA A N 1
ATOM 660 C CA . ALA A 1 87 ? -1.77 -30.234 -16.719 1 65.69 87 ALA A CA 1
ATOM 661 C C . ALA A 1 87 ? -1.389 -29.25 -15.617 1 65.69 87 ALA A C 1
ATOM 663 O O . ALA A 1 87 ? -2.217 -28.438 -15.188 1 65.69 87 ALA A O 1
ATOM 664 N N . GLU A 1 88 ? -0.25 -29.516 -14.945 1 83.88 88 GLU A N 1
ATOM 665 C CA . GLU A 1 88 ? 0.364 -28.625 -13.969 1 83.88 88 GLU A CA 1
ATOM 666 C C . GLU A 1 88 ? 0.422 -27.188 -14.5 1 83.88 88 GLU A C 1
ATOM 668 O O . GLU A 1 88 ? 0.857 -26.953 -15.625 1 83.88 88 GLU A O 1
ATOM 673 N N . PRO A 1 89 ? -0.252 -26.25 -13.805 1 88.19 89 PRO A N 1
ATOM 674 C CA . PRO A 1 89 ? -0.212 -24.859 -14.266 1 88.19 89 PRO A CA 1
ATOM 675 C C . PRO A 1 89 ? 1.211 -24.312 -14.391 1 88.19 89 PRO A C 1
ATOM 677 O O . PRO A 1 89 ? 2.08 -24.656 -13.586 1 88.19 89 PRO A O 1
ATOM 680 N N . THR A 1 90 ? 1.444 -23.594 -15.453 1 87.25 90 THR A N 1
ATOM 681 C CA . THR A 1 90 ? 2.76 -23.031 -15.719 1 87.25 90 THR A CA 1
ATOM 682 C C . THR A 1 90 ? 2.643 -21.562 -16.109 1 87.25 90 THR A C 1
ATOM 684 O O . THR A 1 90 ? 1.536 -21.031 -16.25 1 87.25 90 THR A O 1
ATOM 687 N N . GLY A 1 91 ? 3.832 -20.875 -16.156 1 91.44 91 GLY A N 1
ATOM 688 C CA . GLY A 1 91 ? 3.875 -19.484 -16.594 1 91.44 91 GLY A CA 1
ATOM 689 C C . GLY A 1 91 ? 3.863 -18.5 -15.445 1 91.44 91 GLY A C 1
ATOM 690 O O . GLY A 1 91 ? 4.348 -18.797 -14.352 1 91.44 91 GLY A O 1
ATOM 691 N N . VAL A 1 92 ? 3.438 -17.234 -15.812 1 93.06 92 VAL A N 1
ATOM 692 C CA . VAL A 1 92 ? 3.414 -16.156 -14.82 1 93.06 92 VAL A CA 1
ATOM 693 C C . VAL A 1 92 ? 1.971 -15.75 -14.531 1 93.06 92 VAL A C 1
ATOM 695 O O . VAL A 1 92 ? 1.211 -15.445 -15.453 1 93.06 92 VAL A O 1
ATOM 698 N N . LEU A 1 93 ? 1.57 -15.945 -13.359 1 94.75 93 LEU A N 1
ATOM 699 C CA . LEU A 1 93 ? 0.286 -15.422 -12.906 1 94.75 93 LEU A CA 1
ATOM 700 C C . LEU A 1 93 ? 0.439 -14.008 -12.352 1 94.75 93 LEU A C 1
ATOM 702 O O . LEU A 1 93 ? 1.137 -1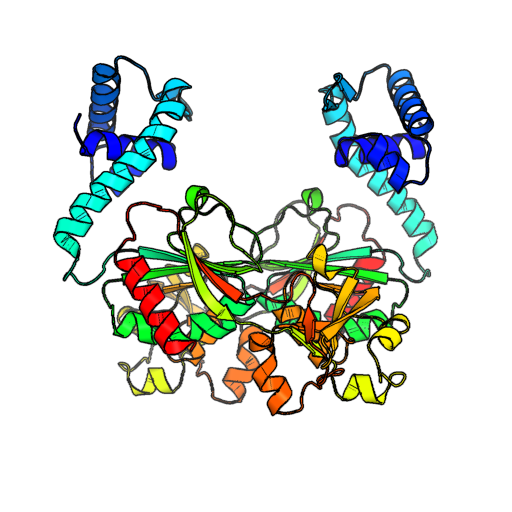3.797 -11.359 1 94.75 93 LEU A O 1
ATOM 706 N N . ARG A 1 94 ? -0.165 -13.055 -13.016 1 95.62 94 ARG A N 1
ATOM 707 C CA . ARG A 1 94 ? -0.172 -11.672 -12.547 1 95.62 94 ARG A CA 1
ATOM 708 C C . ARG A 1 94 ? -1.454 -11.359 -11.781 1 95.62 94 ARG A C 1
ATOM 710 O O . ARG A 1 94 ? -2.543 -11.367 -12.359 1 95.62 94 ARG A O 1
ATOM 717 N N . LEU A 1 95 ? -1.266 -11.094 -10.539 1 96.25 95 LEU A N 1
ATOM 718 C CA . LEU A 1 95 ? -2.416 -10.859 -9.672 1 96.25 95 LEU A CA 1
ATOM 719 C C . LEU A 1 95 ? -2.324 -9.492 -9.008 1 96.25 95 LEU A C 1
ATOM 721 O O . LEU A 1 95 ? -1.23 -9.031 -8.672 1 96.25 95 LEU A O 1
ATOM 725 N N . THR A 1 96 ? -3.527 -8.836 -8.883 1 96.5 96 THR A N 1
ATOM 726 C CA . THR A 1 96 ? -3.584 -7.555 -8.188 1 96.5 96 THR A CA 1
ATOM 727 C C . THR A 1 96 ? -4.633 -7.586 -7.074 1 96.5 96 THR A C 1
ATOM 729 O O . THR A 1 96 ? -5.625 -8.312 -7.176 1 96.5 96 THR A O 1
ATOM 732 N N . ALA A 1 97 ? -4.375 -6.887 -6.043 1 96.12 97 ALA A N 1
ATOM 733 C CA . ALA A 1 97 ? -5.27 -6.676 -4.906 1 96.12 97 ALA A CA 1
ATOM 734 C C . ALA A 1 97 ? -4.973 -5.348 -4.215 1 96.12 97 ALA A C 1
ATOM 736 O O . ALA A 1 97 ? -3.979 -4.688 -4.527 1 96.12 97 ALA A O 1
ATOM 737 N N . SER A 1 98 ? -5.918 -4.969 -3.354 1 94.38 98 SER A N 1
ATOM 738 C CA . SER A 1 98 ? -5.582 -3.83 -2.502 1 94.38 98 SER A CA 1
ATOM 739 C C . SER A 1 98 ? -4.355 -4.121 -1.648 1 94.38 98 SER A C 1
ATOM 741 O O . SER A 1 98 ? -4.023 -5.281 -1.399 1 94.38 98 SER A O 1
ATOM 743 N N . VAL A 1 99 ? -3.693 -3.115 -1.189 1 95.88 99 VAL A N 1
ATOM 744 C CA . VAL A 1 99 ? -2.49 -3.291 -0.382 1 95.88 99 VAL A CA 1
ATOM 745 C C . VAL A 1 99 ? -2.828 -4.066 0.889 1 95.88 99 VAL A C 1
ATOM 747 O O . VAL A 1 99 ? -2.164 -5.051 1.22 1 95.88 99 VAL A O 1
ATOM 750 N N . ALA A 1 100 ? -3.865 -3.682 1.544 1 95.31 100 ALA A N 1
ATOM 751 C CA . ALA A 1 100 ? -4.246 -4.309 2.805 1 95.31 100 ALA A CA 1
ATOM 752 C C . ALA A 1 100 ? -4.523 -5.797 2.613 1 95.31 100 ALA A C 1
ATOM 754 O O . ALA A 1 100 ? -4.031 -6.633 3.377 1 95.31 100 ALA A O 1
ATOM 755 N N . PHE A 1 101 ? -5.266 -6.121 1.6 1 94.56 101 PHE A N 1
ATOM 756 C CA . PHE A 1 101 ? -5.598 -7.516 1.353 1 94.56 101 PHE A CA 1
ATOM 757 C C . PHE A 1 101 ? -4.355 -8.305 0.952 1 94.56 101 PHE A C 1
ATOM 759 O O . PHE A 1 101 ? -4.156 -9.438 1.407 1 94.56 101 PHE A O 1
ATOM 766 N N . GLY A 1 102 ? -3.59 -7.746 0.087 1 96.88 102 GLY A N 1
ATOM 767 C CA . GLY A 1 102 ? -2.352 -8.383 -0.328 1 96.88 102 GLY A CA 1
ATOM 768 C C . GLY A 1 102 ? -1.423 -8.695 0.831 1 96.88 102 GLY A C 1
ATOM 769 O O . GLY A 1 102 ? -0.893 -9.805 0.927 1 96.88 102 GLY A O 1
ATOM 770 N N . VAL A 1 103 ? -1.262 -7.742 1.688 1 97.19 103 VAL A N 1
ATOM 771 C CA . VAL A 1 103 ? -0.327 -7.871 2.801 1 97.19 103 VAL A CA 1
ATOM 772 C C . VAL A 1 103 ? -0.858 -8.883 3.809 1 97.19 103 VAL A C 1
ATOM 774 O O . VAL A 1 103 ? -0.124 -9.773 4.254 1 97.19 103 VAL A O 1
ATOM 777 N N . GLN A 1 104 ? -2.098 -8.867 4.078 1 95.31 104 GLN A N 1
ATOM 778 C CA . GLN A 1 104 ? -2.605 -9.625 5.219 1 95.31 104 GLN A CA 1
ATOM 779 C C . GLN A 1 104 ? -3.09 -11.008 4.785 1 95.31 104 GLN A C 1
ATOM 781 O O . GLN A 1 104 ? -2.996 -11.969 5.551 1 95.31 104 GLN A O 1
ATOM 786 N N . GLN A 1 105 ? -3.623 -11.078 3.539 1 94.5 105 GLN A N 1
ATOM 787 C CA . GLN A 1 105 ? -4.34 -12.305 3.189 1 94.5 105 GLN A CA 1
ATOM 788 C C . GLN A 1 105 ? -3.596 -13.086 2.113 1 94.5 105 GLN A C 1
ATOM 790 O O . GLN A 1 105 ? -3.688 -14.312 2.059 1 94.5 105 GLN A O 1
ATOM 795 N N . ILE A 1 106 ? -2.865 -12.453 1.255 1 97.25 106 ILE A N 1
ATOM 796 C CA . ILE A 1 106 ? -2.305 -13.141 0.101 1 97.25 106 ILE A CA 1
ATOM 797 C C . ILE A 1 106 ? -0.829 -13.453 0.349 1 97.25 106 ILE A C 1
ATOM 799 O O . ILE A 1 106 ? -0.406 -14.609 0.268 1 97.25 106 ILE A O 1
ATOM 803 N N . ALA A 1 107 ? -0.048 -12.5 0.741 1 98 107 ALA A N 1
ATOM 804 C CA . ALA A 1 107 ? 1.404 -12.602 0.852 1 98 107 ALA A CA 1
ATOM 805 C C . ALA A 1 107 ? 1.805 -13.766 1.754 1 98 107 ALA A C 1
ATOM 807 O O . ALA A 1 107 ? 2.695 -14.547 1.411 1 98 107 ALA A O 1
ATOM 808 N N . PRO A 1 108 ? 1.102 -13.969 2.898 1 97 108 PRO A N 1
ATOM 809 C CA . PRO A 1 108 ? 1.496 -15.062 3.795 1 97 108 PRO A CA 1
ATOM 810 C C . PRO A 1 108 ? 1.281 -16.438 3.18 1 97 108 PRO A C 1
ATOM 812 O O . PRO A 1 108 ? 1.809 -17.438 3.686 1 97 108 PRO A O 1
ATOM 815 N N . LEU A 1 109 ? 0.521 -16.469 2.105 1 96.88 109 LEU A N 1
ATOM 816 C CA . LEU A 1 109 ? 0.142 -17.75 1.523 1 96.88 109 LEU A CA 1
ATOM 817 C C . LEU A 1 109 ? 1.011 -18.078 0.313 1 96.88 109 LEU A C 1
ATOM 819 O O . LEU A 1 109 ? 0.966 -19.203 -0.205 1 96.88 109 LEU A O 1
ATOM 823 N N . LEU A 1 110 ? 1.814 -17.156 -0.148 1 96.81 110 LEU A N 1
ATOM 824 C CA . LEU A 1 110 ? 2.484 -17.281 -1.438 1 96.81 110 LEU A CA 1
ATOM 825 C C . LEU A 1 110 ? 3.516 -18.406 -1.405 1 96.81 110 LEU A C 1
ATOM 827 O O . LEU A 1 110 ? 3.684 -19.141 -2.391 1 96.81 110 LEU A O 1
ATOM 831 N N . GLY A 1 111 ? 4.238 -18.531 -0.3 1 93.69 111 GLY A N 1
ATOM 832 C CA . GLY A 1 111 ? 5.188 -19.625 -0.183 1 93.69 111 GLY A CA 1
ATOM 833 C C . GLY A 1 111 ? 4.551 -20.984 -0.35 1 93.69 111 GLY A C 1
ATOM 834 O O . GLY A 1 111 ? 5.047 -21.828 -1.112 1 93.69 111 GLY A O 1
ATOM 835 N N . ASP A 1 112 ? 3.43 -21.219 0.342 1 93.94 112 ASP A N 1
ATOM 836 C CA . ASP A 1 112 ? 2.699 -22.484 0.254 1 93.94 112 ASP A CA 1
ATOM 837 C C . ASP A 1 112 ? 2.186 -22.734 -1.163 1 93.94 112 ASP A C 1
ATOM 839 O O . ASP A 1 112 ? 2.221 -23.859 -1.659 1 93.94 112 ASP A O 1
ATOM 843 N N . PHE A 1 113 ? 1.713 -21.703 -1.751 1 96.56 113 PHE A N 1
ATOM 844 C CA . PHE A 1 113 ? 1.193 -21.828 -3.107 1 96.56 113 PHE A CA 1
ATOM 845 C C . PHE A 1 113 ? 2.291 -22.266 -4.07 1 96.56 113 PHE A C 1
ATOM 847 O O . PHE A 1 113 ? 2.09 -23.172 -4.879 1 96.56 113 PHE A O 1
ATOM 854 N N . CYS A 1 114 ? 3.455 -21.641 -3.949 1 94.75 114 CYS A N 1
ATOM 855 C CA . CYS A 1 114 ? 4.566 -21.953 -4.84 1 94.75 114 CYS A CA 1
ATOM 856 C C . CYS A 1 114 ? 5.082 -23.359 -4.594 1 94.75 114 CYS A C 1
ATOM 858 O O . CYS A 1 114 ? 5.586 -24.016 -5.508 1 94.75 114 CYS A O 1
ATOM 860 N N . ALA A 1 115 ? 4.984 -23.844 -3.369 1 91.88 115 ALA A N 1
ATOM 861 C CA . ALA A 1 115 ? 5.379 -25.219 -3.055 1 91.88 115 ALA A CA 1
ATOM 862 C C . ALA A 1 115 ? 4.461 -26.219 -3.748 1 91.88 115 ALA A C 1
ATOM 864 O O . ALA A 1 115 ? 4.91 -27.281 -4.188 1 91.88 115 ALA A O 1
ATOM 865 N N . VAL A 1 116 ? 3.152 -25.891 -3.852 1 93.19 116 VAL A N 1
ATOM 866 C CA . VAL A 1 116 ? 2.16 -26.75 -4.48 1 93.19 116 VAL A CA 1
ATOM 867 C C . VAL A 1 116 ? 2.289 -26.656 -6 1 93.19 116 VAL A C 1
ATOM 869 O O . VAL A 1 116 ? 2.135 -27.672 -6.703 1 93.19 116 VAL A O 1
ATOM 872 N N . TYR A 1 117 ? 2.568 -25.469 -6.496 1 94.56 117 TYR A N 1
ATOM 873 C CA . TYR A 1 117 ? 2.674 -25.25 -7.934 1 94.56 117 TYR A CA 1
ATOM 874 C C . TYR A 1 117 ? 4.031 -24.656 -8.297 1 94.56 117 TYR A C 1
ATOM 876 O O . TYR A 1 117 ? 4.121 -23.5 -8.695 1 94.56 117 TYR A O 1
ATOM 884 N N . PRO A 1 118 ? 5.059 -25.438 -8.32 1 92.62 118 PRO A N 1
ATOM 885 C CA . PRO A 1 118 ? 6.434 -24.953 -8.445 1 92.62 118 PRO A CA 1
ATOM 886 C C . PRO A 1 118 ? 6.746 -24.406 -9.836 1 92.62 118 PRO A C 1
ATOM 888 O O . PRO A 1 118 ? 7.758 -23.719 -10.023 1 92.62 118 PRO A O 1
ATOM 891 N N . ARG A 1 119 ? 5.926 -24.656 -10.828 1 91.81 119 ARG A N 1
ATOM 892 C CA . ARG A 1 119 ? 6.215 -24.219 -12.188 1 91.81 119 ARG A CA 1
ATOM 893 C C . ARG A 1 119 ? 5.504 -22.891 -12.492 1 91.81 119 ARG A C 1
ATOM 895 O O . ARG A 1 119 ? 5.617 -22.359 -13.594 1 91.81 119 ARG A O 1
ATOM 902 N N . LEU A 1 120 ? 4.816 -22.391 -11.523 1 93.12 120 LEU A N 1
ATOM 903 C CA . LEU A 1 120 ? 4.117 -21.125 -11.664 1 93.12 120 LEU A CA 1
ATOM 904 C C . LEU A 1 120 ? 4.898 -20 -10.992 1 93.12 120 LEU A C 1
ATOM 906 O O . LEU A 1 120 ? 5.359 -20.141 -9.859 1 93.12 120 LEU A O 1
ATOM 910 N N . LYS A 1 121 ? 5.125 -18.953 -11.766 1 95.31 121 LYS A N 1
ATOM 911 C CA . LYS A 1 121 ? 5.699 -17.734 -11.203 1 95.31 121 LYS A CA 1
ATOM 912 C C . LYS A 1 121 ? 4.613 -16.703 -10.898 1 95.31 121 LYS A C 1
ATOM 914 O O . LYS A 1 121 ? 3.596 -16.656 -11.594 1 95.31 121 LYS A O 1
ATOM 919 N N . LEU A 1 122 ? 4.832 -15.961 -9.883 1 97.25 122 LEU A N 1
ATOM 920 C CA . LEU A 1 122 ? 3.828 -15 -9.438 1 97.25 122 LEU A CA 1
ATOM 921 C C . LEU A 1 122 ? 4.352 -13.57 -9.555 1 97.25 122 LEU A C 1
ATOM 923 O O . LEU A 1 122 ? 5.492 -13.297 -9.18 1 97.25 122 LEU A O 1
ATOM 927 N N . ASP A 1 123 ? 3.594 -12.75 -10.156 1 96.5 123 ASP A N 1
ATOM 928 C CA . ASP A 1 123 ? 3.781 -11.305 -10.164 1 96.5 123 ASP A CA 1
ATOM 929 C C . ASP A 1 123 ? 2.633 -10.594 -9.445 1 96.5 123 ASP A C 1
ATOM 931 O O . ASP A 1 123 ? 1.549 -10.43 -10.016 1 96.5 123 ASP A O 1
ATOM 935 N N . CYS A 1 124 ? 2.891 -10.172 -8.211 1 97.62 124 CYS A N 1
ATOM 936 C CA . CYS A 1 124 ? 1.854 -9.625 -7.344 1 97.62 124 CYS A CA 1
ATOM 937 C C . CYS A 1 124 ? 1.938 -8.102 -7.293 1 97.62 124 CYS A C 1
ATOM 939 O O . CYS A 1 124 ? 2.873 -7.547 -6.715 1 97.62 124 CYS A O 1
ATOM 941 N N . VAL A 1 125 ? 0.906 -7.484 -7.797 1 96.25 125 VAL A N 1
ATOM 942 C CA . VAL A 1 125 ? 0.806 -6.031 -7.785 1 96.25 125 VAL A CA 1
ATOM 943 C C . VAL A 1 125 ? -0.264 -5.594 -6.789 1 96.25 125 VAL A C 1
ATOM 945 O O . VAL A 1 125 ? -1.459 -5.637 -7.09 1 96.25 125 VAL A O 1
ATOM 948 N N . PHE A 1 126 ? 0.193 -5.121 -5.672 1 96.12 126 PHE A N 1
ATOM 949 C CA . PHE A 1 126 ? -0.741 -4.68 -4.645 1 96.12 126 PHE A CA 1
ATOM 950 C C . PHE A 1 126 ? -0.84 -3.16 -4.617 1 96.12 126 PHE A C 1
ATOM 952 O O . PHE A 1 126 ? 0.146 -2.473 -4.344 1 96.12 126 PHE A O 1
ATOM 959 N N . THR A 1 127 ? -2.033 -2.656 -4.867 1 93.19 127 THR A N 1
ATOM 960 C CA . THR A 1 127 ? -2.289 -1.225 -4.984 1 93.19 127 THR A CA 1
ATOM 961 C C . THR A 1 127 ? -3.752 -0.91 -4.68 1 93.19 127 THR A C 1
ATOM 963 O O . THR A 1 127 ? -4.637 -1.728 -4.945 1 93.19 127 THR A O 1
ATOM 966 N N . ASP A 1 128 ? -3.955 0.292 -4.141 1 90.38 128 ASP A N 1
ATOM 967 C CA . ASP A 1 128 ? -5.324 0.699 -3.854 1 90.38 128 ASP A CA 1
ATOM 968 C C . ASP A 1 128 ? -5.938 1.446 -5.035 1 90.38 128 ASP A C 1
ATOM 970 O O . ASP A 1 128 ? -7.113 1.813 -5.004 1 90.38 128 ASP A O 1
ATOM 974 N N . ALA A 1 129 ? -5.18 1.591 -6.062 1 84.88 129 ALA A N 1
ATOM 975 C CA . ALA A 1 129 ? -5.707 2.156 -7.305 1 84.88 129 ALA A CA 1
ATOM 976 C C . ALA A 1 129 ? -6.516 1.121 -8.078 1 84.88 129 ALA A C 1
ATOM 978 O O . ALA A 1 129 ? -6.262 -0.081 -7.973 1 84.88 129 ALA A O 1
ATOM 979 N N . ASN A 1 130 ? -7.555 1.644 -8.742 1 80.81 130 ASN A N 1
ATOM 980 C CA . ASN A 1 130 ? -8.273 0.765 -9.664 1 80.81 130 ASN A CA 1
ATOM 981 C C . ASN A 1 130 ? -7.531 0.618 -10.992 1 80.81 130 ASN A C 1
ATOM 983 O O . ASN A 1 130 ? -7.391 1.587 -11.734 1 80.81 130 ASN A O 1
ATOM 987 N N . LEU A 1 131 ? -7.125 -0.556 -11.227 1 84.31 131 LEU A N 1
ATOM 988 C CA . LEU A 1 131 ? -6.375 -0.826 -12.445 1 84.31 131 LEU A CA 1
ATOM 989 C C . LEU A 1 131 ? -7.297 -1.338 -13.547 1 84.31 131 LEU A C 1
ATOM 991 O O . LEU A 1 131 ? -8.273 -2.033 -13.273 1 84.31 131 LEU A O 1
ATOM 995 N N . ASP A 1 132 ? -6.984 -0.902 -14.773 1 83.44 132 ASP A N 1
ATOM 996 C CA . ASP A 1 132 ? -7.543 -1.606 -15.922 1 83.44 132 ASP A CA 1
ATOM 997 C C . ASP A 1 132 ? -6.863 -2.959 -16.125 1 83.44 132 ASP A C 1
ATOM 999 O O . ASP A 1 132 ? -5.727 -3.027 -16.594 1 83.44 132 ASP A O 1
ATOM 1003 N N . LEU A 1 133 ? -7.613 -3.961 -15.812 1 85 133 LEU A N 1
ATOM 1004 C CA . LEU A 1 133 ? -7.023 -5.293 -15.766 1 85 133 LEU A CA 1
ATOM 1005 C C . LEU A 1 133 ? -6.488 -5.699 -17.141 1 85 133 LEU A C 1
ATOM 1007 O O . LEU A 1 133 ? -5.449 -6.355 -17.234 1 85 133 LEU A O 1
ATOM 1011 N N . VAL A 1 134 ? -7.223 -5.352 -18.141 1 80.81 134 VAL A N 1
ATOM 1012 C CA . VAL A 1 134 ? -6.836 -5.73 -19.5 1 80.81 134 VAL A CA 1
ATOM 1013 C C . VAL A 1 134 ? -5.609 -4.93 -19.922 1 80.81 134 VAL A C 1
ATOM 1015 O O . VAL A 1 134 ? -4.617 -5.504 -20.391 1 80.81 134 VAL A O 1
ATOM 1018 N N . GLN A 1 135 ? -5.684 -3.646 -19.688 1 79.75 135 GLN A N 1
ATOM 1019 C CA . GLN A 1 135 ? -4.586 -2.768 -20.094 1 79.75 135 GLN A CA 1
ATOM 1020 C C . GLN A 1 135 ? -3.318 -3.084 -19.297 1 79.75 135 GLN A C 1
ATOM 1022 O O . GLN A 1 135 ? -2.213 -3.008 -19.844 1 79.75 135 GLN A O 1
ATOM 1027 N N . GLU A 1 136 ? -3.541 -3.469 -18.062 1 87.38 136 GLU A N 1
ATOM 1028 C CA . GLU A 1 136 ? -2.393 -3.705 -17.188 1 87.38 136 GLU A CA 1
ATOM 1029 C C . GLU A 1 136 ? -1.975 -5.172 -17.219 1 87.38 136 GLU A C 1
ATOM 1031 O O . GLU A 1 136 ? -1.083 -5.582 -16.469 1 87.38 136 GLU A O 1
ATOM 1036 N N . ARG A 1 137 ? -2.637 -6.012 -18.047 1 86.38 137 ARG A N 1
ATOM 1037 C CA . ARG A 1 137 ? -2.316 -7.422 -18.266 1 86.38 137 ARG A CA 1
ATOM 1038 C C . ARG A 1 137 ? -2.357 -8.195 -16.953 1 86.38 137 ARG A C 1
ATOM 1040 O O . ARG A 1 137 ? -1.439 -8.961 -16.641 1 86.38 137 ARG A O 1
ATOM 1047 N N . MET A 1 138 ? -3.342 -7.848 -16.188 1 91.94 138 MET A N 1
ATOM 1048 C CA . MET A 1 138 ? -3.586 -8.609 -14.969 1 91.94 138 MET A CA 1
ATOM 1049 C C . MET A 1 138 ? -4.434 -9.844 -15.25 1 91.94 138 MET A C 1
ATOM 1051 O O . MET A 1 138 ? -5.414 -9.773 -15.992 1 91.94 138 MET A O 1
ATOM 1055 N N . ASP A 1 139 ? -4.02 -10.984 -14.68 1 90.56 139 ASP A N 1
ATOM 1056 C CA . ASP A 1 139 ? -4.777 -12.219 -14.836 1 90.56 139 ASP A CA 1
ATOM 1057 C C . ASP A 1 139 ? -5.934 -12.289 -13.844 1 90.56 139 ASP A C 1
ATOM 1059 O O . ASP A 1 139 ? -6.977 -12.883 -14.133 1 90.56 139 ASP A O 1
ATOM 1063 N N . LEU A 1 140 ? -5.73 -11.75 -12.656 1 93.56 140 LEU A N 1
ATOM 1064 C CA . LEU A 1 140 ? -6.668 -11.898 -11.555 1 93.56 140 LEU A CA 1
ATOM 1065 C C . LEU A 1 140 ? -6.617 -10.68 -10.633 1 93.56 140 LEU A C 1
ATOM 1067 O O . LEU A 1 140 ? -5.535 -10.188 -10.305 1 93.56 140 LEU A O 1
ATOM 1071 N N . ALA A 1 141 ? -7.75 -10.18 -10.328 1 94.62 141 ALA A N 1
ATOM 1072 C CA . ALA A 1 141 ? -7.871 -9.133 -9.312 1 94.62 141 ALA A CA 1
ATOM 1073 C C . ALA A 1 141 ? -8.719 -9.609 -8.141 1 94.62 141 ALA A C 1
ATOM 1075 O O . ALA A 1 141 ? -9.734 -10.281 -8.328 1 94.62 141 ALA A O 1
ATOM 1076 N N . ILE A 1 142 ? -8.227 -9.328 -6.961 1 93.81 142 ILE A N 1
ATOM 1077 C CA . ILE A 1 142 ? -9.039 -9.492 -5.762 1 93.81 142 ILE A CA 1
ATOM 1078 C C . ILE A 1 142 ? -9.406 -8.125 -5.195 1 93.81 142 ILE A C 1
ATOM 1080 O O . ILE A 1 142 ? -8.531 -7.352 -4.801 1 93.81 142 ILE A O 1
ATOM 1084 N N . ARG A 1 143 ? -10.711 -7.887 -5.121 1 90.62 143 ARG A N 1
ATOM 1085 C CA . ARG A 1 143 ? -11.156 -6.566 -4.691 1 90.62 143 ARG A CA 1
ATOM 1086 C C . ARG A 1 143 ? -12.344 -6.672 -3.732 1 90.62 143 ARG A C 1
ATOM 1088 O O . ARG A 1 143 ? -13.188 -7.562 -3.875 1 90.62 143 ARG A O 1
ATOM 1095 N N . LEU A 1 144 ? -12.32 -5.746 -2.811 1 87.06 144 LEU A N 1
ATOM 1096 C CA . LEU A 1 144 ? -13.5 -5.586 -1.967 1 87.06 144 LEU A CA 1
ATOM 1097 C C . LEU A 1 144 ? -14.508 -4.645 -2.615 1 87.06 144 LEU A C 1
ATOM 1099 O O . LEU A 1 144 ? -14.156 -3.523 -2.998 1 87.06 144 LEU A O 1
ATOM 1103 N N . ALA A 1 145 ? -15.688 -5.086 -2.818 1 81.44 145 ALA A N 1
ATOM 1104 C CA . ALA A 1 145 ? -16.734 -4.277 -3.424 1 81.44 145 ALA A CA 1
ATOM 1105 C C . ALA A 1 145 ? -18.125 -4.824 -3.068 1 81.44 145 ALA A C 1
ATOM 1107 O O . ALA A 1 145 ? -18.266 -6 -2.723 1 81.44 145 ALA A O 1
ATOM 1108 N N . PRO A 1 146 ? -19.062 -3.875 -3.041 1 74.81 146 PRO A N 1
ATOM 1109 C CA . PRO A 1 146 ? -20.422 -4.391 -2.879 1 74.81 146 PRO A CA 1
ATOM 1110 C C . PRO A 1 146 ? -20.859 -5.289 -4.039 1 74.81 146 PRO A C 1
ATOM 1112 O O . PRO A 1 146 ? -21.5 -6.32 -3.818 1 74.81 146 PRO A O 1
ATOM 1115 N N . ALA A 1 147 ? -20.609 -4.828 -5.219 1 72 147 ALA A N 1
ATOM 1116 C CA . ALA A 1 147 ? -20.922 -5.578 -6.434 1 72 147 ALA A CA 1
ATOM 1117 C C . ALA A 1 147 ? -19.891 -5.297 -7.527 1 72 147 ALA A C 1
ATOM 1119 O O . ALA A 1 147 ? -19.219 -4.262 -7.508 1 72 147 ALA A O 1
ATOM 1120 N N . ILE A 1 148 ? -19.688 -6.359 -8.25 1 68.75 148 ILE A N 1
ATOM 1121 C CA . ILE A 1 148 ? -18.797 -6.176 -9.398 1 68.75 148 ILE A CA 1
ATOM 1122 C C . ILE A 1 148 ? -19.641 -6.07 -10.672 1 68.75 148 ILE A C 1
ATOM 1124 O O . ILE A 1 148 ? -20.516 -6.902 -10.922 1 68.75 148 ILE A O 1
ATOM 1128 N N . GLU A 1 149 ? -19.438 -4.898 -11.266 1 64.5 149 GLU A N 1
ATOM 1129 C CA . GLU A 1 149 ? -20.188 -4.688 -12.5 1 64.5 149 GLU A CA 1
ATOM 1130 C C . GLU A 1 149 ? -19.281 -4.734 -13.711 1 64.5 149 GLU A C 1
ATOM 1132 O O . GLU A 1 149 ? -18.062 -4.602 -13.586 1 64.5 149 GLU A O 1
ATOM 1137 N N . GLY A 1 150 ? -19.828 -5.109 -14.836 1 65.5 150 GLY A N 1
ATOM 1138 C CA . GLY A 1 150 ? -19.141 -5.027 -16.109 1 65.5 150 GLY A CA 1
ATOM 1139 C C . GLY A 1 150 ? -18.891 -6.383 -16.734 1 65.5 150 GLY A C 1
ATOM 1140 O O . GLY A 1 150 ? -19.594 -7.352 -16.453 1 65.5 150 GLY A O 1
ATOM 1141 N N . ASP A 1 151 ? -17.953 -6.312 -17.734 1 64.94 151 ASP A N 1
ATOM 1142 C CA . ASP A 1 151 ? -17.625 -7.473 -18.547 1 64.94 151 ASP A CA 1
ATOM 1143 C C . ASP A 1 151 ? -16.594 -8.367 -17.875 1 64.94 151 ASP A C 1
ATOM 1145 O O . ASP A 1 151 ? -15.836 -9.07 -18.531 1 64.94 151 ASP A O 1
ATOM 1149 N N . LEU A 1 152 ? -16.625 -8.242 -16.609 1 70.5 152 LEU A N 1
ATOM 1150 C CA . LEU A 1 152 ? -15.711 -9.078 -15.844 1 70.5 152 LEU A CA 1
ATOM 1151 C C . LEU A 1 152 ? -16.469 -10.195 -15.117 1 70.5 152 LEU A C 1
ATOM 1153 O O . LEU A 1 152 ? -17.656 -10.062 -14.836 1 70.5 152 LEU A O 1
ATOM 1157 N N . VAL A 1 153 ? -15.781 -11.312 -15.156 1 77.81 153 VAL A N 1
ATOM 1158 C CA . VAL A 1 153 ? -16.312 -12.398 -14.344 1 77.81 153 VAL A CA 1
ATOM 1159 C C . VAL A 1 153 ? -15.883 -12.211 -12.891 1 77.81 153 VAL A C 1
ATOM 1161 O O . VAL A 1 153 ? -14.727 -11.875 -12.617 1 77.81 153 VAL A O 1
ATOM 1164 N N . ALA A 1 154 ? -16.844 -12.344 -12.039 1 84.38 154 ALA A N 1
ATOM 1165 C CA . ALA A 1 154 ? -16.562 -12.141 -10.625 1 84.38 154 ALA A CA 1
ATOM 1166 C C . ALA A 1 154 ? -17.094 -13.297 -9.789 1 84.38 154 ALA A C 1
ATOM 1168 O O . ALA A 1 154 ? -18.203 -13.797 -10.031 1 84.38 154 ALA A O 1
ATOM 1169 N N . THR A 1 155 ? -16.25 -13.797 -8.961 1 84 155 THR A N 1
ATOM 1170 C CA . THR A 1 155 ? -16.641 -14.789 -7.961 1 84 155 THR A CA 1
ATOM 1171 C C . THR A 1 155 ? -16.359 -14.281 -6.551 1 84 155 THR A C 1
ATOM 1173 O O . THR A 1 155 ? -15.266 -13.789 -6.27 1 84 155 THR A O 1
ATOM 1176 N N . ARG A 1 156 ? -17.344 -14.445 -5.715 1 87.44 156 ARG A N 1
ATOM 1177 C CA . ARG A 1 156 ? -17.172 -13.992 -4.336 1 87.44 156 ARG A CA 1
ATOM 1178 C C . ARG A 1 156 ? -16.328 -14.984 -3.537 1 87.44 156 ARG A C 1
ATOM 1180 O O . ARG A 1 156 ? -16.562 -16.188 -3.592 1 87.44 156 ARG A O 1
ATOM 1187 N N . LEU A 1 157 ? -15.344 -14.484 -2.869 1 88.75 157 LEU A N 1
ATOM 1188 C CA . LEU A 1 157 ? -14.477 -15.32 -2.049 1 88.75 157 LEU A CA 1
ATOM 1189 C C . LEU A 1 157 ? -14.984 -15.391 -0.613 1 88.75 157 LEU A C 1
ATOM 1191 O O . LEU A 1 157 ? -15.039 -16.469 -0.02 1 88.75 157 LEU A O 1
ATOM 1195 N N . PHE A 1 158 ? -15.375 -14.266 -0.02 1 86.56 158 PHE A N 1
ATOM 1196 C CA . PHE A 1 158 ? -15.969 -14.219 1.313 1 86.56 158 PHE A CA 1
ATOM 1197 C C . PHE A 1 158 ? -16.641 -12.875 1.554 1 86.56 158 PHE A C 1
ATOM 1199 O O . PHE A 1 158 ? -16.438 -11.922 0.794 1 86.56 158 PHE A O 1
ATOM 1206 N N . SER A 1 159 ? -17.484 -12.852 2.57 1 87.5 159 SER A N 1
ATOM 1207 C CA . SER A 1 159 ? -18.141 -11.625 2.992 1 87.5 159 SER A CA 1
ATOM 1208 C C . SER A 1 159 ? -17.297 -10.859 4.012 1 87.5 159 SER A C 1
ATOM 1210 O O . SER A 1 159 ? -16.516 -11.461 4.742 1 87.5 159 SER A O 1
ATOM 1212 N N . THR A 1 160 ? -17.375 -9.578 3.889 1 86.56 160 THR A N 1
ATOM 1213 C CA . THR A 1 160 ? -16.656 -8.773 4.871 1 86.56 160 THR A CA 1
ATOM 1214 C C . THR A 1 160 ? -17.609 -7.816 5.582 1 86.56 160 THR A C 1
ATOM 1216 O O . THR A 1 160 ? -18.656 -7.457 5.039 1 86.56 160 THR A O 1
ATOM 1219 N N . ARG A 1 161 ? -17.344 -7.605 6.875 1 90.75 161 ARG A N 1
ATOM 1220 C CA . ARG A 1 161 ? -18.078 -6.641 7.684 1 90.75 161 ARG A CA 1
ATOM 1221 C C . ARG A 1 161 ? -17.172 -5.508 8.148 1 90.75 161 ARG A C 1
ATOM 1223 O O . ARG A 1 161 ? -15.961 -5.699 8.297 1 90.75 161 ARG A O 1
ATOM 1230 N N . TYR A 1 162 ? -17.781 -4.367 8.305 1 94.88 162 TYR A N 1
ATOM 1231 C CA . TYR A 1 162 ? -17.047 -3.207 8.789 1 94.88 162 TYR A CA 1
ATOM 1232 C C . TYR A 1 162 ? -17.359 -2.936 10.258 1 94.88 162 TYR A C 1
ATOM 1234 O O . TYR A 1 162 ? -18.391 -3.369 10.766 1 94.88 162 TYR A O 1
ATOM 1242 N N . HIS A 1 163 ? -16.469 -2.277 10.875 1 96.94 163 HIS A N 1
ATOM 1243 C CA . HIS A 1 163 ? -16.578 -1.833 12.258 1 96.94 163 HIS A CA 1
ATOM 1244 C C . HIS A 1 163 ? -16.094 -0.395 12.414 1 96.94 163 HIS A C 1
ATOM 1246 O O . HIS A 1 163 ? -15.156 0.028 11.727 1 96.94 163 HIS A O 1
ATOM 1252 N N . VAL A 1 164 ? -16.766 0.284 13.25 1 98.06 164 VAL A N 1
ATOM 1253 C CA . VAL A 1 164 ? -16.172 1.532 13.734 1 98.06 164 VAL A CA 1
ATOM 1254 C C . VAL A 1 164 ? -15.383 1.271 15.008 1 98.06 164 VAL A C 1
ATOM 1256 O O . VAL A 1 164 ? -15.922 0.779 16 1 98.06 164 VAL A O 1
ATOM 1259 N N . VAL A 1 165 ? -14.102 1.637 14.938 1 98.62 165 VAL A N 1
ATOM 1260 C CA . VAL A 1 165 ? -13.227 1.238 16.031 1 98.62 165 VAL A CA 1
ATOM 1261 C C . VAL A 1 165 ? -12.414 2.439 16.516 1 98.62 165 VAL A C 1
ATOM 1263 O O . VAL A 1 165 ? -12.273 3.43 15.789 1 98.62 165 VAL A O 1
ATOM 1266 N N . ALA A 1 166 ? -11.906 2.346 17.656 1 98.56 166 ALA A N 1
ATOM 1267 C CA . ALA A 1 166 ? -10.938 3.268 18.25 1 98.56 166 ALA A CA 1
ATOM 1268 C C . ALA A 1 166 ? -10.016 2.543 19.234 1 98.56 166 ALA A C 1
ATOM 1270 O O . ALA A 1 166 ? -10.32 1.43 19.672 1 98.56 166 ALA A O 1
ATOM 1271 N N . SER A 1 167 ? -8.883 3.154 19.516 1 98.5 167 SER A N 1
ATOM 1272 C CA . SER A 1 167 ? -7.977 2.596 20.516 1 98.5 167 SER A CA 1
ATOM 1273 C C . SER A 1 167 ? -8.484 2.861 21.938 1 98.5 167 SER A C 1
ATOM 1275 O O . SER A 1 167 ? -9.203 3.838 22.172 1 98.5 167 SER A O 1
ATOM 1277 N N . PRO A 1 168 ? -8.141 1.98 22.906 1 98.06 168 PRO A N 1
ATOM 1278 C CA . PRO A 1 168 ? -8.477 2.256 24.297 1 98.06 168 PRO A CA 1
ATOM 1279 C C . PRO A 1 168 ? -7.949 3.607 24.781 1 98.06 168 PRO A C 1
ATOM 1281 O O . PRO A 1 168 ? -8.633 4.309 25.531 1 98.06 168 PRO A O 1
ATOM 1284 N N . ASP A 1 169 ? -6.781 3.951 24.344 1 96.5 169 ASP A N 1
ATOM 1285 C CA . ASP A 1 169 ? -6.18 5.227 24.719 1 96.5 169 ASP A CA 1
ATOM 1286 C C . ASP A 1 169 ? -7.055 6.398 24.266 1 96.5 169 ASP A C 1
ATOM 1288 O O . ASP A 1 169 ? -7.273 7.344 25.031 1 96.5 169 ASP A O 1
ATOM 1292 N N . TYR A 1 170 ? -7.551 6.316 23.094 1 96.69 170 TYR A N 1
ATOM 1293 C CA . TYR A 1 170 ? -8.43 7.375 22.594 1 96.69 170 TYR A CA 1
ATOM 1294 C C . TYR A 1 170 ? -9.703 7.453 23.422 1 96.69 170 TYR A C 1
ATOM 1296 O O . TYR A 1 170 ? -10.141 8.539 23.797 1 96.69 170 TYR A O 1
ATOM 1304 N N . ILE A 1 171 ? -10.312 6.336 23.609 1 96.25 171 ILE A N 1
ATOM 1305 C CA . ILE A 1 171 ? -11.578 6.258 24.328 1 96.25 171 ILE A CA 1
ATOM 1306 C C . ILE A 1 171 ? -11.414 6.848 25.734 1 96.25 171 ILE A C 1
ATOM 1308 O O . ILE A 1 171 ? -12.312 7.523 26.234 1 96.25 171 ILE A O 1
ATOM 1312 N N . ALA A 1 172 ? -10.281 6.629 26.359 1 95.81 172 ALA A N 1
ATOM 1313 C CA . ALA A 1 172 ? -10.023 7.074 27.719 1 95.81 172 ALA A CA 1
ATOM 1314 C C . ALA A 1 172 ? -9.938 8.602 27.797 1 95.81 172 ALA A C 1
ATOM 1316 O O . ALA A 1 172 ? -10.266 9.195 28.812 1 95.81 172 ALA A O 1
ATOM 1317 N N . ARG A 1 173 ? -9.547 9.242 26.75 1 93.31 173 ARG A N 1
ATOM 1318 C CA . ARG A 1 173 ? -9.297 10.68 26.812 1 93.31 173 ARG A CA 1
ATOM 1319 C C . ARG A 1 173 ? -10.406 11.461 26.125 1 93.31 173 ARG A C 1
ATOM 1321 O O . ARG A 1 173 ? -10.547 12.664 26.328 1 93.31 173 ARG A O 1
ATOM 1328 N N . ALA A 1 174 ? -11.195 10.797 25.375 1 92.5 174 ALA A N 1
ATOM 1329 C CA . ALA A 1 174 ? -12.203 11.469 24.562 1 92.5 174 ALA A CA 1
ATOM 1330 C C . ALA A 1 174 ? -13.562 11.469 25.25 1 92.5 174 ALA A C 1
ATOM 1332 O O . ALA A 1 174 ? -13.758 10.758 26.25 1 92.5 174 ALA A O 1
ATOM 1333 N N . ALA A 1 175 ? -14.508 12.305 24.75 1 92.19 175 ALA A N 1
ATOM 1334 C CA . ALA A 1 175 ? -15.898 12.266 25.188 1 92.19 175 ALA A CA 1
ATOM 1335 C C . ALA A 1 175 ? -16.5 10.891 24.969 1 92.19 175 ALA A C 1
ATOM 1337 O O . ALA A 1 175 ? -16.172 10.211 23.984 1 92.19 175 ALA A O 1
ATOM 1338 N N . PRO A 1 176 ? -17.375 10.461 25.812 1 92.94 176 PRO A N 1
ATOM 1339 C CA . PRO A 1 176 ? -17.969 9.125 25.688 1 92.94 176 PRO A CA 1
ATOM 1340 C C . PRO A 1 176 ? -18.734 8.938 24.375 1 92.94 176 PRO A C 1
ATOM 1342 O O . PRO A 1 176 ? -19.391 9.867 23.891 1 92.94 176 PRO A O 1
ATOM 1345 N N . ILE A 1 177 ? -18.547 7.828 23.797 1 94.12 177 ILE A N 1
ATOM 1346 C CA . ILE A 1 177 ? -19.25 7.422 22.578 1 94.12 177 ILE A CA 1
ATOM 1347 C C . ILE A 1 177 ? -20.188 6.25 22.891 1 94.12 177 ILE A C 1
ATOM 1349 O O . ILE A 1 177 ? -19.719 5.145 23.188 1 94.12 177 ILE A O 1
ATOM 1353 N N . GLY A 1 178 ? -21.469 6.473 22.828 1 93.12 178 GLY A N 1
ATOM 1354 C CA . GLY A 1 178 ? -22.438 5.43 23.172 1 93.12 178 GLY A CA 1
ATOM 1355 C C . GLY A 1 178 ? -23.281 4.996 21.984 1 93.12 178 GLY A C 1
ATOM 1356 O O . GLY A 1 178 ? -23.781 3.867 21.953 1 93.12 178 GLY A O 1
ATOM 1357 N N . GLU A 1 179 ? -23.531 5.938 21.141 1 95.25 179 GLU A N 1
ATOM 1358 C CA . GLU A 1 179 ? -24.328 5.672 19.938 1 95.25 179 GLU A CA 1
ATOM 1359 C C . GLU A 1 179 ? -23.703 6.32 18.703 1 95.25 179 GLU A C 1
ATOM 1361 O O . GLU A 1 179 ? -22.875 7.227 18.828 1 95.25 179 GLU A O 1
ATOM 1366 N N . PRO A 1 180 ? -24.094 5.887 17.531 1 96.88 180 PRO A N 1
ATOM 1367 C CA . PRO A 1 180 ? -23.453 6.359 16.297 1 96.88 180 PRO A CA 1
ATOM 1368 C C . PRO A 1 180 ? -23.484 7.883 16.156 1 96.88 180 PRO A C 1
ATOM 1370 O O . PRO A 1 180 ? -22.5 8.492 15.742 1 96.88 180 PRO A O 1
ATOM 1373 N N . ARG A 1 181 ? -24.484 8.562 16.578 1 95.5 181 ARG A N 1
ATOM 1374 C CA . ARG A 1 181 ? -24.641 10 16.438 1 95.5 181 ARG A CA 1
ATOM 1375 C C . ARG A 1 181 ? -23.578 10.758 17.234 1 95.5 181 ARG A C 1
ATOM 1377 O O . ARG A 1 181 ? -23.281 11.914 16.938 1 95.5 181 ARG A O 1
ATOM 1384 N N . ASP A 1 182 ? -23.062 10.102 18.25 1 96.5 182 ASP A N 1
ATOM 1385 C CA . ASP A 1 182 ? -22.016 10.719 19.062 1 96.5 182 ASP A CA 1
ATOM 1386 C C . ASP A 1 182 ? -20.766 11.016 18.234 1 96.5 182 ASP A C 1
ATOM 1388 O O . ASP A 1 182 ? -19.938 11.828 18.609 1 96.5 182 ASP A O 1
ATOM 1392 N N . LEU A 1 183 ? -20.594 10.344 17.047 1 96.06 183 LEU A N 1
ATOM 1393 C CA . LEU A 1 183 ? -19.438 10.539 16.172 1 96.06 183 LEU A CA 1
ATOM 1394 C C . LEU A 1 183 ? -19.406 11.961 15.633 1 96.06 183 LEU A C 1
ATOM 1396 O O . LEU A 1 183 ? -18.359 12.438 15.18 1 96.06 183 LEU A O 1
ATOM 1400 N N . LEU A 1 184 ? -20.5 12.672 15.688 1 93.31 184 LEU A N 1
ATOM 1401 C CA . LEU A 1 184 ? -20.609 14.031 15.172 1 93.31 184 LEU A CA 1
ATOM 1402 C C . LEU A 1 184 ? -19.672 14.977 15.914 1 93.31 184 LEU A C 1
ATOM 1404 O O . LEU A 1 184 ? -19.234 15.992 15.367 1 93.31 184 LEU A O 1
ATOM 1408 N N . THR A 1 185 ? -19.375 14.641 17.125 1 93.12 185 THR A N 1
ATOM 1409 C CA . THR A 1 185 ? -18.562 15.516 17.953 1 93.12 185 THR A CA 1
ATOM 1410 C C . THR A 1 185 ? -17.125 15.016 18 1 93.12 185 THR A C 1
ATOM 1412 O O . THR A 1 185 ? -16.312 15.516 18.797 1 93.12 185 THR A O 1
ATOM 1415 N N . HIS A 1 186 ? -16.828 14.031 17.266 1 94.75 186 HIS A N 1
ATOM 1416 C CA . HIS A 1 186 ? -15.477 13.469 17.234 1 94.75 186 HIS A CA 1
ATOM 1417 C C . HIS A 1 186 ? -14.805 13.727 15.898 1 94.75 186 HIS A C 1
ATOM 1419 O O . HIS A 1 186 ? -15.484 13.93 14.891 1 94.75 186 HIS A O 1
ATOM 1425 N N . ARG A 1 187 ? -13.516 13.797 15.93 1 93.75 187 ARG A N 1
ATOM 1426 C CA . ARG A 1 187 ? -12.711 13.883 14.719 1 93.75 187 ARG A CA 1
ATOM 1427 C C . ARG A 1 187 ? -12.266 12.492 14.258 1 93.75 187 ARG A C 1
ATOM 1429 O O . ARG A 1 187 ? -11.344 11.906 14.836 1 93.75 187 ARG A O 1
ATOM 1436 N N . CYS A 1 188 ? -12.914 12.023 13.211 1 96.06 188 CYS A N 1
ATOM 1437 C CA . CYS A 1 188 ? -12.648 10.672 12.727 1 96.06 188 CYS A CA 1
ATOM 1438 C C . CYS A 1 188 ? -11.445 10.648 11.781 1 96.06 188 CYS A C 1
ATOM 1440 O O . CYS A 1 188 ? -11.062 11.688 11.242 1 96.06 188 CYS A O 1
ATOM 1442 N N . LEU A 1 189 ? -10.75 9.547 11.742 1 96.81 189 LEU A N 1
ATOM 1443 C CA . LEU A 1 189 ? -9.781 9.281 10.688 1 96.81 189 LEU A CA 1
ATOM 1444 C C . LEU A 1 189 ? -10.477 8.719 9.445 1 96.81 189 LEU A C 1
ATOM 1446 O O . LEU A 1 189 ? -11.188 7.715 9.531 1 96.81 189 LEU A O 1
ATOM 1450 N N . LEU A 1 190 ? -10.234 9.344 8.336 1 95.62 190 LEU A N 1
ATOM 1451 C CA . LEU A 1 190 ? -11.07 9.055 7.172 1 95.62 190 LEU A CA 1
ATOM 1452 C C . LEU A 1 190 ? -10.25 8.406 6.062 1 95.62 190 LEU A C 1
ATOM 1454 O O . LEU A 1 190 ? -9.086 8.773 5.848 1 95.62 190 LEU A O 1
ATOM 1458 N N . LEU A 1 191 ? -10.852 7.438 5.422 1 92.94 191 LEU A N 1
ATOM 1459 C CA . LEU A 1 191 ? -10.273 6.867 4.211 1 92.94 191 LEU A CA 1
ATOM 1460 C C . LEU A 1 191 ? -10.562 7.754 3.002 1 92.94 191 LEU A C 1
ATOM 1462 O O . LEU A 1 191 ? -11.664 8.281 2.861 1 92.94 191 LEU A O 1
ATOM 1466 N N . GLY A 1 192 ? -9.562 7.879 2.119 1 85 192 GLY A N 1
ATOM 1467 C CA . GLY A 1 192 ? -9.633 8.797 0.993 1 85 192 GLY A CA 1
ATOM 1468 C C . GLY A 1 192 ? -10.562 8.328 -0.107 1 85 192 GLY A C 1
ATOM 1469 O O . GLY A 1 192 ? -10.391 8.688 -1.273 1 85 192 GLY A O 1
ATOM 1470 N N . LEU A 1 193 ? -11.375 7.426 -0.009 1 74.44 193 LEU A N 1
ATOM 1471 C CA . LEU A 1 193 ? -12.398 7.035 -0.977 1 74.44 193 LEU A CA 1
ATOM 1472 C C . LEU A 1 193 ? -13.703 7.789 -0.728 1 74.44 193 LEU A C 1
ATOM 1474 O O . LEU A 1 193 ? -14.07 8.039 0.422 1 74.44 193 LEU A O 1
ATOM 1478 N N . ARG A 1 194 ? -14.297 8.273 -1.795 1 59.62 194 ARG A N 1
ATOM 1479 C CA . ARG A 1 194 ? -15.438 9.18 -1.724 1 59.62 194 ARG A CA 1
ATOM 1480 C C . ARG A 1 194 ? -16.484 8.68 -0.724 1 59.62 194 ARG A C 1
ATOM 1482 O O . ARG A 1 194 ? -16.906 9.43 0.156 1 59.62 194 ARG A O 1
ATOM 1489 N N . ALA A 1 195 ? -16.875 7.453 -0.868 1 59.12 195 ALA A N 1
ATOM 1490 C CA . ALA A 1 195 ? -17.969 6.938 -0.041 1 59.12 195 ALA A 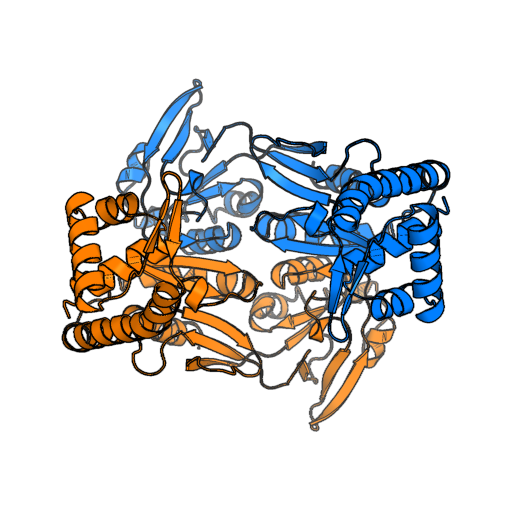CA 1
ATOM 1491 C C . ALA A 1 195 ? -17.562 6.879 1.428 1 59.12 195 ALA A C 1
ATOM 1493 O O . ALA A 1 195 ? -18.406 6.836 2.314 1 59.12 195 ALA A O 1
ATOM 1494 N N . PHE A 1 196 ? -16.281 7.039 1.654 1 72.5 196 PHE A N 1
ATOM 1495 C CA . PHE A 1 196 ? -15.789 6.832 3.014 1 72.5 196 PHE A CA 1
ATOM 1496 C C . PHE A 1 196 ? -15.641 8.156 3.744 1 72.5 196 PHE A C 1
ATOM 1498 O O . PHE A 1 196 ? -15.5 8.188 4.969 1 72.5 196 PHE A O 1
ATOM 1505 N N . ARG A 1 197 ? -15.766 9.273 3.078 1 69.44 197 ARG A N 1
ATOM 1506 C CA . ARG A 1 197 ? -15.266 10.516 3.664 1 69.44 197 ARG A CA 1
ATOM 1507 C C . ARG A 1 197 ? -16.391 11.305 4.32 1 69.44 197 ARG A C 1
ATOM 1509 O O . ARG A 1 197 ? -16.141 12.266 5.051 1 69.44 197 ARG A O 1
ATOM 1516 N N . SER A 1 198 ? -17.609 10.773 4.141 1 77.25 198 SER A N 1
ATOM 1517 C CA . SER A 1 198 ? -18.562 11.789 4.602 1 77.25 198 SER A CA 1
ATOM 1518 C C . SER A 1 198 ? -19.719 11.156 5.371 1 77.25 198 SER A C 1
ATOM 1520 O O . SER A 1 198 ? -20.172 11.703 6.379 1 77.25 198 SER A O 1
ATOM 1522 N N . THR A 1 199 ? -20.172 10.062 4.93 1 90 199 THR A N 1
ATOM 1523 C CA . THR A 1 199 ? -21.328 9.477 5.598 1 90 199 THR A CA 1
ATOM 1524 C C . THR A 1 199 ? -21.109 7.988 5.848 1 90 199 THR A C 1
ATOM 1526 O O . THR A 1 199 ? -20.703 7.254 4.945 1 90 199 THR A O 1
ATOM 1529 N N . TRP A 1 200 ? -21.328 7.645 7.105 1 94.88 200 TRP A N 1
ATOM 1530 C CA . TRP A 1 200 ? -21.344 6.23 7.469 1 94.88 200 TRP A CA 1
ATOM 1531 C C . TRP A 1 200 ? -22.766 5.762 7.777 1 94.88 200 TRP A C 1
ATOM 1533 O O . TRP A 1 200 ? -23.547 6.488 8.391 1 94.88 200 TRP A O 1
ATOM 1543 N N . LYS A 1 201 ? -23.078 4.621 7.324 1 95.44 201 LYS A N 1
ATOM 1544 C CA . LYS A 1 201 ? -24.391 4.02 7.547 1 95.44 201 LYS A CA 1
ATOM 1545 C C . LYS A 1 201 ? -24.328 2.949 8.633 1 95.44 201 LYS A C 1
ATOM 1547 O O . LYS A 1 201 ? -23.375 2.17 8.688 1 95.44 201 LYS A O 1
ATOM 1552 N N . PHE A 1 202 ? -25.391 2.926 9.461 1 96.44 202 PHE A N 1
ATOM 1553 C CA . PHE A 1 202 ? -25.484 1.973 10.562 1 96.44 202 PHE A CA 1
ATOM 1554 C C . PHE A 1 202 ? -26.828 1.251 10.523 1 96.44 202 PHE A C 1
ATOM 1556 O O . PHE A 1 202 ? -27.875 1.89 10.445 1 96.44 202 PHE A O 1
ATOM 1563 N N . LYS A 1 203 ? -26.734 -0.014 10.523 1 95.81 203 LYS A N 1
ATOM 1564 C CA . LYS A 1 203 ? -27.922 -0.824 10.727 1 95.81 203 LYS A CA 1
AT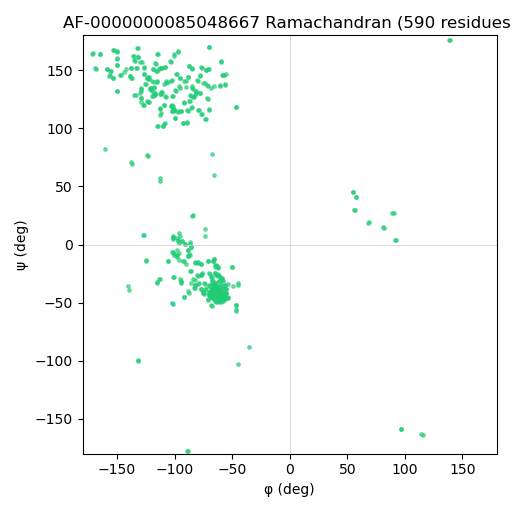OM 1565 C C . LYS A 1 203 ? -27.922 -1.479 12.109 1 95.81 203 LYS A C 1
ATOM 1567 O O . LYS A 1 203 ? -26.938 -2.129 12.484 1 95.81 203 LYS A O 1
ATOM 1572 N N . ASN A 1 204 ? -29.016 -1.275 12.867 1 93.5 204 ASN A N 1
ATOM 1573 C CA . ASN A 1 204 ? -29.078 -1.883 14.195 1 93.5 204 ASN A CA 1
ATOM 1574 C C . ASN A 1 204 ? -29.672 -3.283 14.148 1 93.5 204 ASN A C 1
ATOM 1576 O O . ASN A 1 204 ? -29.938 -3.811 13.062 1 93.5 204 ASN A O 1
ATOM 1580 N N . ALA A 1 205 ? -29.797 -3.879 15.32 1 90.25 205 ALA A N 1
ATOM 1581 C CA . ALA A 1 205 ? -30.281 -5.254 15.422 1 90.25 205 ALA A CA 1
ATOM 1582 C C . ALA A 1 205 ? -31.688 -5.391 14.859 1 90.25 205 ALA A C 1
ATOM 1584 O O . ALA A 1 205 ? -32.062 -6.457 14.367 1 90.25 205 ALA A O 1
ATOM 1585 N N . GLN A 1 206 ? -32.438 -4.367 14.891 1 91.69 206 GLN A N 1
ATOM 1586 C CA . GLN A 1 206 ? -33.812 -4.391 14.414 1 91.69 206 GLN A CA 1
ATOM 1587 C C . GLN A 1 206 ? -33.906 -4.074 12.922 1 91.69 206 GLN A C 1
ATOM 1589 O O . GLN A 1 206 ? -34.969 -4.117 12.32 1 91.69 206 GLN A O 1
ATOM 1594 N N . GLY A 1 207 ? -32.812 -3.762 12.391 1 90.75 207 GLY A N 1
ATOM 1595 C CA . GLY A 1 207 ? -32.75 -3.496 10.961 1 90.75 207 GLY A CA 1
ATOM 1596 C C . GLY A 1 207 ? -32.969 -2.031 10.617 1 90.75 207 GLY A C 1
ATOM 1597 O O . GLY A 1 207 ? -33 -1.663 9.445 1 90.75 207 GLY A O 1
ATOM 1598 N N . ALA A 1 208 ? -33.094 -1.195 11.594 1 93.56 208 ALA A N 1
ATOM 1599 C CA . ALA A 1 208 ? -33.25 0.239 11.367 1 93.56 208 ALA A CA 1
ATOM 1600 C C . ALA A 1 208 ? -31.969 0.874 10.875 1 93.56 208 ALA A C 1
ATOM 1602 O O . ALA A 1 208 ? -30.891 0.577 11.391 1 93.56 208 ALA A O 1
ATOM 1603 N N . LEU A 1 209 ? -32.125 1.744 9.875 1 94.38 209 LEU A N 1
ATOM 1604 C CA . LEU A 1 209 ? -30.984 2.395 9.25 1 94.38 209 LEU A CA 1
ATOM 1605 C C . LEU A 1 209 ? -30.781 3.803 9.805 1 94.38 209 LEU A C 1
ATOM 1607 O O . LEU A 1 209 ? -31.75 4.555 9.945 1 94.38 209 LEU A O 1
ATOM 1611 N N . GLU A 1 210 ? -29.547 4.082 10.156 1 94.25 210 GLU A N 1
ATOM 1612 C CA . GLU A 1 210 ? -29.125 5.422 10.57 1 94.25 210 GLU A CA 1
ATOM 1613 C C . GLU A 1 210 ? -27.891 5.883 9.797 1 94.25 210 GLU A C 1
ATOM 1615 O O . GLU A 1 210 ? -26.953 5.113 9.617 1 94.25 210 GLU A O 1
ATOM 1620 N N . GLU A 1 211 ? -27.969 7.105 9.336 1 94.81 211 GLU A N 1
ATOM 1621 C CA . GLU A 1 211 ? -26.812 7.699 8.648 1 94.81 211 GLU A CA 1
ATOM 1622 C C . GLU A 1 211 ? -26.203 8.82 9.484 1 94.81 211 GLU A C 1
ATOM 1624 O O . GLU A 1 211 ? -26.906 9.688 9.992 1 94.81 211 GLU A O 1
ATOM 1629 N N . VAL A 1 212 ? -24.938 8.742 9.617 1 95.06 212 VAL A N 1
ATOM 1630 C CA . VAL A 1 212 ? -24.219 9.727 10.43 1 95.06 212 VAL A CA 1
ATOM 1631 C C . VAL A 1 212 ? -23.156 10.414 9.578 1 95.06 212 VAL A C 1
ATOM 1633 O O . VAL A 1 212 ? -22.312 9.75 8.969 1 95.06 212 VAL A O 1
ATOM 1636 N N . SER A 1 213 ? -23.25 11.734 9.492 1 93.44 213 SER A N 1
ATOM 1637 C CA . SER A 1 213 ? -22.172 12.492 8.875 1 93.44 213 SER A CA 1
ATOM 1638 C C . SER A 1 213 ? -20.938 12.523 9.766 1 93.44 213 SER A C 1
ATOM 1640 O O . SER A 1 213 ? -21.031 12.836 10.953 1 93.44 213 SER A O 1
ATOM 1642 N N . VAL A 1 214 ? -19.812 12.109 9.195 1 92.94 214 VAL A N 1
ATOM 1643 C CA . VAL A 1 214 ? -18.578 12.109 9.969 1 92.94 214 VAL A CA 1
ATOM 1644 C C . VAL A 1 214 ? -17.609 13.148 9.398 1 92.94 214 VAL A C 1
ATOM 1646 O O . VAL A 1 214 ? -17.703 13.5 8.219 1 92.94 214 VAL A O 1
ATOM 1649 N N . ASP A 1 215 ? -16.766 13.656 10.273 1 91.12 215 ASP A N 1
ATOM 1650 C CA . ASP A 1 215 ? -15.75 14.633 9.898 1 91.12 215 ASP A CA 1
ATOM 1651 C C . ASP A 1 215 ? -14.406 14.297 10.523 1 91.12 215 ASP A C 1
ATOM 1653 O O . ASP A 1 215 ? -14.336 13.516 11.477 1 91.12 215 ASP A O 1
ATOM 1657 N N . GLY A 1 216 ? -13.383 14.82 9.93 1 92.56 216 GLY A N 1
ATOM 1658 C CA . GLY A 1 216 ? -12.031 14.57 10.414 1 92.56 216 GLY A CA 1
ATOM 1659 C C . GLY A 1 216 ? -10.984 15.43 9.727 1 92.56 216 GLY A C 1
ATOM 1660 O O . GLY A 1 216 ? -11.25 16.016 8.672 1 92.56 216 GLY A O 1
ATOM 1661 N N . ASP A 1 217 ? -9.844 15.445 10.359 1 93.31 217 ASP A N 1
ATOM 1662 C CA . ASP A 1 217 ? -8.773 16.297 9.875 1 93.31 217 ASP A CA 1
ATOM 1663 C C . ASP A 1 217 ? -7.727 15.5 9.109 1 93.31 217 ASP A C 1
ATOM 1665 O O . ASP A 1 217 ? -6.809 16.062 8.516 1 93.31 217 ASP A O 1
ATOM 1669 N N . VAL A 1 218 ? -7.871 14.211 9.109 1 96.25 218 VAL A N 1
ATOM 1670 C CA . VAL A 1 218 ? -6.883 13.336 8.484 1 96.25 218 VAL A CA 1
ATOM 1671 C C . VAL A 1 218 ? -7.578 12.398 7.496 1 96.25 218 VAL A C 1
ATOM 1673 O O . VAL A 1 218 ? -8.508 11.68 7.863 1 96.25 218 VAL A O 1
ATOM 1676 N N . VAL A 1 219 ? -7.16 12.508 6.281 1 95.94 219 VAL A N 1
ATOM 1677 C CA . VAL A 1 219 ? -7.59 11.578 5.246 1 95.94 219 VAL A CA 1
ATOM 1678 C C . VAL A 1 219 ? -6.402 10.727 4.797 1 95.94 219 VAL A C 1
ATOM 1680 O O . VAL A 1 219 ? -5.32 11.25 4.531 1 95.94 219 VAL A O 1
ATOM 1683 N N . ILE A 1 220 ? -6.59 9.414 4.77 1 96.38 220 ILE A N 1
ATOM 1684 C CA . ILE A 1 220 ? -5.527 8.469 4.438 1 96.38 220 ILE A CA 1
ATOM 1685 C C . ILE A 1 220 ? -5.965 7.59 3.268 1 96.38 220 ILE A C 1
ATOM 1687 O O . ILE A 1 220 ? -7.102 7.121 3.229 1 96.38 220 ILE A O 1
ATOM 1691 N N . SER A 1 221 ? -5.051 7.273 2.416 1 93.75 221 SER A N 1
ATOM 1692 C CA . SER A 1 221 ? -5.402 6.645 1.148 1 93.75 221 SER A CA 1
ATOM 1693 C C . SER A 1 221 ? -5.496 5.129 1.293 1 93.75 221 SER A C 1
ATOM 1695 O O . SER A 1 221 ? -6.105 4.457 0.46 1 93.75 221 SER A O 1
ATOM 1697 N N . THR A 1 222 ? -4.832 4.543 2.309 1 94.44 222 THR A N 1
ATOM 1698 C CA . THR A 1 222 ? -4.812 3.09 2.416 1 94.44 222 THR A CA 1
ATOM 1699 C C . THR A 1 222 ? -5.309 2.643 3.789 1 94.44 222 THR A C 1
ATOM 1701 O O . THR A 1 222 ? -4.871 3.17 4.816 1 94.44 222 THR A O 1
ATOM 1704 N N . PRO A 1 223 ? -6.117 1.593 3.852 1 95.38 223 PRO A N 1
ATOM 1705 C CA . PRO A 1 223 ? -6.664 1.106 5.121 1 95.38 223 PRO A CA 1
ATOM 1706 C C . PRO A 1 223 ? -5.578 0.659 6.098 1 95.38 223 PRO A C 1
ATOM 1708 O O . PRO A 1 223 ? -5.75 0.78 7.312 1 95.38 223 PRO A O 1
ATOM 1711 N N . LEU A 1 224 ? -4.508 0.175 5.613 1 96.25 224 LEU A N 1
ATOM 1712 C CA . LEU A 1 224 ? -3.443 -0.277 6.5 1 96.25 224 LEU A CA 1
ATOM 1713 C C . LEU A 1 224 ? -2.877 0.887 7.309 1 96.25 224 LEU A C 1
ATOM 1715 O O . LEU A 1 224 ? -2.609 0.747 8.5 1 96.25 224 LEU A O 1
ATOM 1719 N N . ALA A 1 225 ? -2.652 1.919 6.605 1 97.38 225 ALA A N 1
ATOM 1720 C CA . ALA A 1 225 ? -2.162 3.096 7.32 1 97.38 225 ALA A CA 1
ATOM 1721 C C . ALA A 1 225 ? -3.236 3.666 8.242 1 97.38 225 ALA A C 1
ATOM 1723 O O . ALA A 1 225 ? -2.93 4.18 9.32 1 97.38 225 ALA A O 1
ATOM 1724 N N . LEU A 1 226 ? -4.453 3.625 7.805 1 97.56 226 LEU A N 1
ATOM 1725 C CA . LEU A 1 226 ? -5.559 4.051 8.648 1 97.56 226 LEU A CA 1
ATOM 1726 C C . LEU A 1 226 ? -5.59 3.246 9.945 1 97.56 226 LEU A C 1
ATOM 1728 O O . LEU A 1 226 ? -5.738 3.814 11.031 1 97.56 226 LEU A O 1
ATOM 1732 N N . ARG A 1 227 ? -5.445 1.971 9.805 1 98.25 227 ARG A N 1
ATOM 1733 C CA . ARG A 1 227 ? -5.383 1.096 10.969 1 98.25 227 ARG A CA 1
ATOM 1734 C C . ARG A 1 227 ? -4.258 1.516 11.906 1 98.25 227 ARG A C 1
ATOM 1736 O O . ARG A 1 227 ? -4.453 1.587 13.125 1 98.25 227 ARG A O 1
ATOM 1743 N N . ALA A 1 228 ? -3.102 1.786 11.375 1 98 228 ALA A N 1
ATOM 1744 C CA . ALA A 1 228 ? -1.958 2.193 12.188 1 98 228 ALA A CA 1
ATOM 1745 C C . ALA A 1 228 ? -2.254 3.484 12.945 1 98 228 ALA A C 1
ATOM 1747 O O . ALA A 1 228 ? -1.882 3.625 14.117 1 98 228 ALA A O 1
ATOM 1748 N N . ALA A 1 229 ? -2.912 4.402 12.328 1 98.19 229 ALA A N 1
ATOM 1749 C CA . ALA A 1 229 ? -3.254 5.676 12.953 1 98.19 229 ALA A CA 1
ATOM 1750 C C . ALA A 1 229 ? -4.258 5.48 14.086 1 98.19 229 ALA A C 1
ATOM 1752 O O . ALA A 1 229 ? -4.152 6.117 15.133 1 98.19 229 ALA A O 1
ATOM 1753 N N . VAL A 1 230 ? -5.223 4.609 13.867 1 98.44 230 VAL A N 1
ATOM 1754 C CA . VAL A 1 230 ? -6.234 4.336 14.883 1 98.44 230 VAL A CA 1
ATOM 1755 C C . VAL A 1 230 ? -5.582 3.674 16.094 1 98.44 230 VAL A C 1
ATOM 1757 O O . VAL A 1 230 ? -5.859 4.043 17.234 1 98.44 230 VAL A O 1
ATOM 1760 N N . LEU A 1 231 ? -4.711 2.725 15.836 1 98.31 231 LEU A N 1
ATOM 1761 C CA . LEU A 1 231 ? -4.008 2.021 16.906 1 98.31 231 LEU A CA 1
ATOM 1762 C C . LEU A 1 231 ? -3.207 2.996 17.766 1 98.31 231 LEU A C 1
ATOM 1764 O O . LEU A 1 231 ? -3.072 2.801 18.969 1 98.31 231 LEU A O 1
ATOM 1768 N N . ALA A 1 232 ? -2.775 4.047 17.141 1 97.5 232 ALA A N 1
ATOM 1769 C CA . ALA A 1 232 ? -1.947 5.031 17.828 1 97.5 232 ALA A CA 1
ATOM 1770 C C . ALA A 1 232 ? -2.809 6.07 18.547 1 97.5 232 ALA A C 1
ATOM 1772 O O . ALA A 1 232 ? -2.289 7.039 19.094 1 97.5 232 ALA A O 1
ATOM 1773 N N . GLY A 1 233 ? -4.07 5.895 18.438 1 97.31 233 GLY A N 1
ATOM 1774 C CA . GLY A 1 233 ? -4.969 6.758 19.203 1 97.31 233 GLY A CA 1
ATOM 1775 C C . GLY A 1 233 ? -5.375 8 18.438 1 97.31 233 GLY A C 1
ATOM 1776 O O . GLY A 1 233 ? -5.707 9.023 19.047 1 97.31 233 GLY A O 1
ATOM 1777 N N . GLY A 1 234 ? -5.387 7.93 17.125 1 96.56 234 GLY A N 1
ATOM 1778 C CA . GLY A 1 234 ? -5.645 9.109 16.312 1 96.56 234 GLY A CA 1
ATOM 1779 C C . GLY A 1 234 ? -7.117 9.453 16.219 1 96.56 234 GLY A C 1
ATOM 1780 O O . GLY A 1 234 ? -7.477 10.562 15.805 1 96.56 234 GLY A O 1
ATOM 1781 N N . GLY A 1 235 ? -7.992 8.539 16.562 1 97.06 235 GLY A N 1
ATOM 1782 C CA . GLY A 1 235 ? -9.43 8.758 16.469 1 97.06 235 GLY A CA 1
ATOM 1783 C C . GLY A 1 235 ? -10.18 7.547 15.945 1 97.06 235 GLY A C 1
ATOM 1784 O O . GLY A 1 235 ? -9.57 6.531 15.594 1 97.06 235 GLY A O 1
ATOM 1785 N N . PRO A 1 236 ? -11.492 7.699 15.93 1 97.75 236 PRO A N 1
ATOM 1786 C CA . PRO A 1 236 ? -12.305 6.602 15.398 1 97.75 236 PRO A CA 1
ATOM 1787 C C . PRO A 1 236 ? -12.156 6.441 13.883 1 97.75 236 PRO A C 1
ATOM 1789 O O . PRO A 1 236 ? -11.898 7.422 13.18 1 97.75 236 PRO A O 1
ATOM 1792 N N . ALA A 1 237 ? -12.312 5.293 13.406 1 97.56 237 ALA A N 1
ATOM 1793 C CA . ALA A 1 237 ? -12.281 5.016 11.977 1 97.56 237 ALA A CA 1
ATOM 1794 C C . ALA A 1 237 ? -13.164 3.822 11.625 1 97.56 237 ALA A C 1
ATOM 1796 O O . ALA A 1 237 ? -13.461 2.988 12.484 1 97.56 237 ALA A O 1
ATOM 1797 N N . LEU A 1 238 ? -13.641 3.766 10.422 1 96.88 238 LEU A N 1
ATOM 1798 C CA . LEU A 1 238 ? -14.383 2.643 9.859 1 96.88 238 LEU A CA 1
ATOM 1799 C C . LEU A 1 238 ? -13.453 1.703 9.102 1 96.88 238 LEU A C 1
ATOM 1801 O O . LEU A 1 238 ? -12.859 2.094 8.094 1 96.88 238 LEU A O 1
ATOM 1805 N N . LEU A 1 239 ? -13.305 0.494 9.578 1 96.5 239 LEU A N 1
ATOM 1806 C CA . LEU A 1 239 ? -12.367 -0.464 9.008 1 96.5 239 LEU A CA 1
ATOM 1807 C C . LEU A 1 239 ? -13.031 -1.826 8.82 1 96.5 239 LEU A C 1
ATOM 1809 O O . LEU A 1 239 ? -13.93 -2.191 9.578 1 96.5 239 LEU A O 1
ATOM 1813 N N . SER A 1 240 ? -12.539 -2.539 7.852 1 94.38 240 SER A N 1
ATOM 1814 C CA . SER A 1 240 ? -13.047 -3.883 7.59 1 94.38 240 SER A CA 1
ATOM 1815 C C . SER A 1 240 ? -12.586 -4.867 8.664 1 94.38 240 SER A C 1
ATOM 1817 O O . SER A 1 240 ? -11.477 -4.75 9.18 1 94.38 240 SER A O 1
ATOM 1819 N N . GLY A 1 241 ? -13.406 -5.863 8.898 1 93.88 241 GLY A N 1
ATOM 1820 C CA . GLY A 1 241 ? -13.141 -6.863 9.922 1 93.88 241 GLY A CA 1
ATOM 1821 C C . GLY A 1 241 ? -11.875 -7.66 9.664 1 93.88 241 GLY A C 1
ATOM 1822 O O . GLY A 1 241 ? -11.117 -7.938 10.594 1 93.88 241 GLY A O 1
ATOM 1823 N N . PHE A 1 242 ? -11.602 -8.023 8.445 1 90.81 242 PHE A N 1
ATOM 1824 C CA . PHE A 1 242 ? -10.438 -8.867 8.172 1 90.81 242 PHE A CA 1
ATOM 1825 C C . PHE A 1 242 ? -9.148 -8.141 8.531 1 90.81 242 PHE A C 1
ATOM 1827 O O . PHE A 1 242 ? -8.141 -8.773 8.852 1 90.81 242 PHE A O 1
ATOM 1834 N N . LEU A 1 243 ? -9.188 -6.84 8.492 1 95.06 243 LEU A N 1
ATOM 1835 C CA . LEU A 1 243 ? -8 -6.02 8.727 1 95.06 243 LEU A CA 1
ATOM 1836 C C . LEU A 1 243 ? -7.723 -5.883 10.219 1 95.06 243 LEU A C 1
ATOM 1838 O O . LEU A 1 243 ? -6.57 -5.715 10.625 1 95.06 243 LEU A O 1
ATOM 1842 N N . ILE A 1 244 ? -8.758 -5.992 11.062 1 97.38 244 ILE A N 1
ATOM 1843 C CA . ILE A 1 244 ? -8.57 -5.578 12.445 1 97.38 244 ILE A CA 1
ATOM 1844 C C . ILE A 1 244 ? -8.992 -6.707 13.383 1 97.38 244 ILE A C 1
ATOM 1846 O O . ILE A 1 244 ? -9.094 -6.508 14.602 1 97.38 244 ILE A O 1
ATOM 1850 N N . ALA A 1 245 ? -9.289 -7.895 12.891 1 95.31 245 ALA A N 1
ATOM 1851 C CA . ALA A 1 245 ? -9.773 -9.008 13.703 1 95.31 245 ALA A CA 1
ATOM 1852 C C . ALA A 1 245 ? -8.828 -9.289 14.867 1 95.31 245 ALA A C 1
ATOM 1854 O O . ALA A 1 245 ? -9.266 -9.438 16.016 1 95.31 245 ALA A O 1
ATOM 1855 N N . ASP A 1 246 ? -7.543 -9.32 14.625 1 95.19 246 ASP A N 1
ATOM 1856 C CA . ASP A 1 246 ? -6.555 -9.602 15.664 1 95.19 246 ASP A CA 1
ATOM 1857 C C . ASP A 1 246 ? -6.516 -8.484 16.703 1 95.19 246 ASP A C 1
ATOM 1859 O O . ASP A 1 246 ? -6.32 -8.734 17.891 1 95.19 246 ASP A O 1
ATOM 1863 N N . ASP A 1 247 ? -6.641 -7.305 16.25 1 98.12 247 ASP A N 1
ATOM 1864 C CA . ASP A 1 247 ? -6.609 -6.16 17.156 1 98.12 247 ASP A CA 1
ATOM 1865 C C . ASP A 1 247 ? -7.812 -6.164 18.094 1 98.12 247 ASP A C 1
ATOM 1867 O O . ASP A 1 247 ? -7.688 -5.844 19.266 1 98.12 247 ASP A O 1
ATOM 1871 N N . LEU A 1 248 ? -8.984 -6.508 17.547 1 98 248 LEU A N 1
ATOM 1872 C CA . LEU A 1 248 ? -10.18 -6.609 18.375 1 98 248 LEU A CA 1
ATOM 1873 C C . LEU A 1 248 ? -10.031 -7.723 19.406 1 98 248 LEU A C 1
ATOM 1875 O O . LEU A 1 248 ? -10.328 -7.523 20.594 1 98 248 LEU A O 1
ATOM 1879 N N . ARG A 1 249 ? -9.516 -8.836 18.984 1 97.25 249 ARG A N 1
ATOM 1880 C CA . ARG A 1 249 ? -9.344 -9.992 19.859 1 97.25 249 ARG A CA 1
ATOM 1881 C C . ARG A 1 249 ? -8.359 -9.688 20.984 1 97.25 249 ARG A C 1
ATOM 1883 O O . ARG A 1 249 ? -8.57 -10.078 22.141 1 97.25 249 ARG A O 1
ATOM 1890 N N . ALA A 1 250 ? -7.32 -8.953 20.703 1 97.5 250 ALA A N 1
ATOM 1891 C CA . ALA A 1 250 ? -6.25 -8.656 21.656 1 97.5 250 ALA A CA 1
ATOM 1892 C C . ALA A 1 250 ? -6.586 -7.434 22.484 1 97.5 250 ALA A C 1
ATOM 1894 O O . ALA A 1 250 ? -5.836 -7.074 23.406 1 97.5 250 ALA A O 1
ATOM 1895 N N . GLY A 1 251 ? -7.633 -6.766 22.125 1 97.75 251 GLY A N 1
ATOM 1896 C CA . GLY A 1 251 ? -8.062 -5.602 22.875 1 97.75 251 GLY A CA 1
ATOM 1897 C C . GLY A 1 251 ? -7.293 -4.344 22.531 1 97.75 251 GLY A C 1
ATOM 1898 O O . GLY A 1 251 ? -7.336 -3.359 23.266 1 97.75 251 GLY A O 1
ATOM 1899 N N . ARG A 1 252 ? -6.578 -4.383 21.422 1 98.31 252 ARG A N 1
ATOM 1900 C CA . ARG A 1 252 ? -5.84 -3.205 20.984 1 98.31 252 ARG A CA 1
ATOM 1901 C C . ARG A 1 252 ? -6.773 -2.186 20.344 1 98.31 252 ARG A C 1
ATOM 1903 O O . ARG A 1 252 ? -6.457 -0.995 20.281 1 98.31 252 ARG A O 1
ATOM 1910 N N . LEU A 1 253 ? -7.875 -2.693 19.812 1 98.56 253 LEU A N 1
ATOM 1911 C CA . LEU A 1 253 ? -8.969 -1.86 19.312 1 98.56 253 LEU A CA 1
ATOM 1912 C C . LEU A 1 253 ? -10.297 -2.27 19.953 1 98.56 253 LEU A C 1
ATOM 1914 O O . LEU A 1 253 ? -10.469 -3.428 20.328 1 98.56 253 LEU A O 1
ATOM 1918 N N . VAL A 1 254 ? -11.148 -1.318 20.047 1 98.56 254 VAL A N 1
ATOM 1919 C CA . VAL A 1 254 ? -12.477 -1.55 20.594 1 98.56 254 VAL A CA 1
ATOM 1920 C C . VAL A 1 254 ? -13.539 -1.23 19.547 1 98.56 254 VAL A C 1
ATOM 1922 O O . VAL A 1 254 ? -13.5 -0.174 18.906 1 98.56 254 VAL A O 1
ATOM 1925 N N . ASP A 1 255 ? -14.414 -2.17 19.328 1 98.44 255 ASP A N 1
ATOM 1926 C CA . ASP A 1 255 ? -15.594 -1.897 18.5 1 98.44 255 ASP A CA 1
ATOM 1927 C C . ASP A 1 255 ? -16.562 -0.958 19.219 1 98.44 255 ASP A C 1
ATOM 1929 O O . ASP A 1 255 ? -17.141 -1.323 20.25 1 98.44 255 ASP A O 1
ATOM 1933 N N . LEU A 1 256 ? -16.781 0.195 18.719 1 98.06 256 LEU A N 1
ATOM 1934 C CA . LEU A 1 256 ? -17.547 1.232 19.406 1 98.06 256 LEU A CA 1
ATOM 1935 C C . LEU A 1 256 ? -19.031 0.934 19.344 1 98.06 256 LEU A C 1
ATOM 1937 O O . LEU A 1 256 ? -19.797 1.402 20.203 1 98.06 256 LEU A O 1
ATOM 1941 N N . PHE A 1 257 ? -19.469 0.171 18.359 1 97.56 257 PHE A N 1
ATOM 1942 C CA . PHE A 1 257 ? -20.891 -0.105 18.172 1 97.56 257 PHE A CA 1
ATOM 1943 C C . PHE A 1 257 ? -21.109 -1.575 17.828 1 97.56 257 PHE A C 1
ATOM 1945 O O . PHE A 1 257 ? -21.594 -1.906 16.75 1 97.56 257 PHE A O 1
ATOM 1952 N N . PRO A 1 258 ? -20.906 -2.461 18.797 1 95.69 258 PRO A N 1
ATOM 1953 C CA . PRO A 1 258 ? -20.969 -3.9 18.531 1 95.69 258 PRO A CA 1
ATOM 1954 C C . PRO A 1 258 ? -22.359 -4.371 18.125 1 95.69 258 PRO A C 1
ATOM 1956 O O . PRO A 1 258 ? -22.516 -5.43 17.516 1 95.69 258 PRO A O 1
ATOM 1959 N N . ASP A 1 259 ? -23.375 -3.584 18.422 1 94.94 259 ASP A N 1
ATOM 1960 C CA . ASP A 1 259 ? -24.75 -3.994 18.125 1 94.94 259 ASP A CA 1
ATOM 1961 C C . ASP A 1 259 ? -25.219 -3.389 16.797 1 94.94 259 ASP A C 1
ATOM 1963 O O . ASP A 1 259 ? -26.406 -3.477 16.469 1 94.94 259 ASP A O 1
ATOM 1967 N N . HIS A 1 260 ? -24.375 -2.723 16.125 1 96.19 260 HIS A N 1
ATOM 1968 C CA . HIS A 1 260 ? -24.672 -2.131 14.828 1 96.19 260 HIS A CA 1
ATOM 1969 C C . HIS A 1 260 ? -23.812 -2.738 13.727 1 96.19 260 HIS A C 1
ATOM 1971 O O . HIS A 1 260 ? -22.766 -3.332 14.016 1 96.19 260 HIS A O 1
ATOM 1977 N N . ARG A 1 261 ? -24.344 -2.643 12.555 1 94.88 261 ARG A N 1
ATOM 1978 C CA . ARG A 1 261 ? -23.562 -2.965 11.359 1 94.88 261 ARG A CA 1
ATOM 1979 C C . ARG A 1 261 ? -23.25 -1.708 10.555 1 94.88 261 ARG A C 1
ATOM 1981 O O . ARG A 1 261 ? -24.125 -1.188 9.852 1 94.88 261 ARG A O 1
ATOM 1988 N N . PRO A 1 262 ? -22.047 -1.242 10.688 1 95.44 262 PRO A N 1
ATOM 1989 C CA . PRO A 1 262 ? -21.688 -0.046 9.922 1 95.44 262 PRO A CA 1
ATOM 1990 C C . PRO A 1 262 ? -21.172 -0.374 8.516 1 95.44 262 PRO A C 1
ATOM 1992 O O . PRO A 1 262 ? -20.656 -1.47 8.289 1 95.44 262 PRO A O 1
ATOM 1995 N N . THR A 1 263 ? -21.312 0.524 7.586 1 91.88 263 THR A N 1
ATOM 1996 C CA . THR A 1 263 ? -20.766 0.417 6.238 1 91.88 263 THR A CA 1
ATOM 1997 C C . THR A 1 263 ? -20.609 1.798 5.609 1 91.88 263 THR A C 1
ATOM 1999 O O . THR A 1 263 ? -21.375 2.711 5.898 1 91.88 263 THR A O 1
ATOM 2002 N N . PRO A 1 264 ? -19.562 1.892 4.824 1 87.94 264 PRO A N 1
ATOM 2003 C CA . PRO A 1 264 ? -19.469 3.145 4.074 1 87.94 264 PRO A CA 1
ATOM 2004 C C . PRO A 1 264 ? -20.312 3.143 2.807 1 87.94 264 PRO A C 1
ATOM 2006 O O . PRO A 1 264 ? -20.516 4.191 2.189 1 87.94 264 PRO A O 1
ATOM 2009 N N . THR A 1 265 ? -20.75 2.043 2.361 1 85.94 265 THR A N 1
ATOM 2010 C CA . THR A 1 265 ? -21.5 1.902 1.12 1 85.94 265 THR A CA 1
ATOM 2011 C C . THR A 1 265 ? -22.75 1.056 1.342 1 85.94 265 THR A C 1
ATOM 2013 O O . THR A 1 265 ? -23.734 1.537 1.893 1 85.94 265 THR A O 1
ATOM 2016 N N . THR A 1 266 ? -22.625 -0.214 0.959 1 82.94 266 THR A N 1
ATOM 2017 C CA . THR A 1 266 ? -23.734 -1.138 1.18 1 82.94 266 THR A CA 1
ATOM 2018 C C . THR A 1 266 ? -23.328 -2.227 2.172 1 82.94 266 THR A C 1
ATOM 2020 O O . THR A 1 266 ? -22.156 -2.4 2.475 1 82.94 266 THR A O 1
ATOM 2023 N N . PHE A 1 267 ? -24.312 -2.873 2.666 1 83.25 267 PHE A N 1
ATOM 2024 C CA . PHE A 1 267 ? -24.109 -3.826 3.75 1 83.25 267 PHE A CA 1
ATOM 2025 C C . PHE A 1 267 ? -23.719 -5.191 3.201 1 83.25 267 PHE A C 1
ATOM 2027 O O . PHE A 1 267 ? -23.375 -6.098 3.963 1 83.25 267 PHE A O 1
ATOM 2034 N N . ASP A 1 268 ? -23.656 -5.359 1.949 1 82.38 268 ASP A N 1
ATOM 2035 C CA . ASP A 1 268 ? -23.312 -6.641 1.344 1 82.38 268 ASP A CA 1
ATOM 2036 C C . ASP A 1 268 ? -21.953 -6.574 0.637 1 82.38 268 ASP A C 1
ATOM 2038 O O . ASP A 1 268 ? -21.859 -6.898 -0.547 1 82.38 268 ASP A O 1
ATOM 2042 N N . THR A 1 269 ? -20.984 -6.168 1.38 1 86.06 269 THR A N 1
ATOM 2043 C CA . THR A 1 269 ? -19.656 -6.07 0.811 1 86.06 269 THR A CA 1
ATOM 2044 C C . THR A 1 269 ? -18.891 -7.387 0.986 1 86.06 269 THR A C 1
ATOM 2046 O O . THR A 1 269 ? -19.062 -8.078 1.988 1 86.06 269 THR A O 1
ATOM 2049 N N . GLY A 1 270 ? -18.141 -7.75 -0.057 1 87.38 270 GLY A N 1
ATOM 2050 C CA . GLY A 1 270 ? -17.297 -8.938 0.007 1 87.38 270 GLY A CA 1
ATOM 2051 C C . GLY A 1 270 ? -16.047 -8.828 -0.85 1 87.38 270 GLY A C 1
ATOM 2052 O O . GLY A 1 270 ? -15.883 -7.859 -1.591 1 87.38 270 GLY A O 1
ATOM 2053 N N . ALA A 1 271 ? -15.172 -9.75 -0.585 1 90.75 271 ALA A N 1
ATOM 2054 C CA . ALA A 1 271 ? -14 -9.898 -1.445 1 90.75 271 ALA A CA 1
ATOM 2055 C C . ALA A 1 271 ? -14.328 -10.711 -2.689 1 90.75 271 ALA A C 1
ATOM 2057 O O . ALA A 1 271 ? -14.914 -11.797 -2.59 1 90.75 271 ALA A O 1
ATOM 2058 N N . TRP A 1 272 ? -13.961 -10.133 -3.797 1 90.75 272 TRP A N 1
ATOM 2059 C CA . TRP A 1 272 ? -14.281 -10.758 -5.078 1 90.75 272 TRP A CA 1
ATOM 2060 C C . TRP A 1 272 ? -13.016 -11.055 -5.871 1 90.75 272 TRP A C 1
ATOM 2062 O O . TRP A 1 272 ? -12.094 -10.234 -5.918 1 90.75 272 TRP A O 1
ATOM 2072 N N . ALA A 1 273 ? -12.984 -12.273 -6.426 1 92.19 273 ALA A N 1
ATOM 2073 C CA . ALA A 1 273 ? -12.016 -12.578 -7.48 1 92.19 273 ALA A CA 1
ATOM 2074 C C . ALA A 1 273 ? -12.555 -12.164 -8.852 1 92.19 273 ALA A C 1
ATOM 2076 O O . ALA A 1 273 ? -13.633 -12.602 -9.258 1 92.19 273 ALA A O 1
ATOM 2077 N N . ILE A 1 274 ? -11.875 -11.234 -9.484 1 91 274 ILE A N 1
ATOM 2078 C CA . ILE A 1 274 ? -12.305 -10.672 -10.758 1 91 274 ILE A CA 1
ATOM 2079 C C . ILE A 1 274 ? -11.266 -10.984 -11.836 1 91 274 ILE A C 1
ATOM 2081 O O . ILE A 1 274 ? -10.062 -10.812 -11.617 1 91 274 ILE A O 1
ATOM 2085 N N . TYR A 1 275 ? -11.625 -11.477 -12.852 1 87.75 275 TYR A N 1
ATOM 2086 C CA . TYR A 1 275 ? -10.703 -11.766 -13.945 1 87.75 275 TYR A CA 1
ATOM 2087 C C . TYR A 1 275 ? -11.367 -11.484 -15.289 1 87.75 275 TYR A C 1
ATOM 2089 O O . TYR A 1 275 ? -12.594 -11.5 -15.406 1 87.75 275 TYR A O 1
ATOM 2097 N N . PRO A 1 276 ? -10.484 -11.156 -16.125 1 75.88 276 PRO A N 1
ATOM 2098 C CA . PRO A 1 276 ? -11.031 -10.828 -17.438 1 75.88 276 PRO A CA 1
ATOM 2099 C C . PRO A 1 276 ? -11.633 -12.047 -18.141 1 75.88 276 PRO A C 1
ATOM 2101 O O . PRO A 1 276 ? -11.07 -13.141 -18.094 1 75.88 276 PRO A O 1
ATOM 2104 N N . SER A 1 277 ? -12.922 -12.523 -17.75 1 60.25 277 SER A N 1
ATOM 2105 C CA . SER A 1 277 ? -13.305 -13.883 -18.141 1 60.25 277 SER A CA 1
ATOM 2106 C C . SER A 1 277 ? -14 -13.898 -19.484 1 60.25 277 SER A C 1
ATOM 2108 O O . SER A 1 277 ? -14.414 -14.953 -19.969 1 60.25 277 SER A O 1
ATOM 2110 N N . ARG A 1 278 ? -14.586 -13.086 -20.297 1 54.31 278 ARG A N 1
ATOM 2111 C CA . ARG A 1 278 ? -15.758 -13.82 -20.766 1 54.31 278 ARG A CA 1
ATOM 2112 C C . ARG A 1 278 ? -15.398 -15.25 -21.141 1 54.31 278 ARG A C 1
ATOM 2114 O O . ARG A 1 278 ? -14.297 -15.719 -20.844 1 54.31 278 ARG A O 1
ATOM 2121 N N . ALA A 1 279 ? -15.195 -15.969 -21.891 1 50.72 279 ALA A N 1
ATOM 2122 C CA . ALA A 1 279 ? -15.461 -17.344 -22.266 1 50.72 279 ALA A CA 1
ATOM 2123 C C . ALA A 1 279 ? -14.477 -18.312 -21.609 1 50.72 279 ALA A C 1
ATOM 2125 O O . ALA A 1 279 ? -14.852 -19.406 -21.219 1 50.72 279 ALA A O 1
ATOM 2126 N N . TYR A 1 280 ? -13.102 -18.016 -21.312 1 60.81 280 TYR A N 1
ATOM 2127 C CA . TYR A 1 280 ? -12.148 -19.016 -20.844 1 60.81 280 TYR A CA 1
ATOM 2128 C C . TYR A 1 280 ? -11.43 -18.547 -19.594 1 60.81 280 TYR A C 1
ATOM 2130 O O . TYR A 1 280 ? -11 -17.391 -19.5 1 60.81 280 TYR A O 1
ATOM 2138 N N . LEU A 1 281 ? -11.516 -19.391 -18.359 1 74.12 281 LEU A N 1
ATOM 2139 C CA . LEU A 1 281 ? -10.734 -19.203 -17.156 1 74.12 281 LEU A CA 1
ATOM 2140 C C . LEU A 1 281 ? -9.422 -19.969 -17.219 1 74.12 281 LEU A C 1
ATOM 2142 O O . LEU A 1 281 ? -9.406 -21.188 -17.125 1 74.12 281 LEU A O 1
ATOM 2146 N N . PRO A 1 282 ? -8.258 -19.328 -17.422 1 78.69 282 PRO A N 1
ATOM 2147 C CA . PRO A 1 282 ? -6.977 -20.031 -17.469 1 78.69 282 PRO A CA 1
ATOM 2148 C C . PRO A 1 282 ? -6.695 -20.844 -16.203 1 78.69 282 PRO A C 1
ATOM 2150 O O . PRO A 1 282 ? -7.078 -20.438 -15.109 1 78.69 282 PRO A O 1
ATOM 2153 N N . ASN A 1 283 ? -6.039 -21.969 -16.375 1 84.25 283 ASN A N 1
ATOM 2154 C CA . ASN A 1 283 ? -5.754 -22.875 -15.281 1 84.25 283 ASN A CA 1
ATOM 2155 C C . ASN A 1 283 ? -5.016 -22.172 -14.148 1 84.25 283 ASN A C 1
ATOM 2157 O O . ASN A 1 283 ? -5.289 -22.422 -12.969 1 84.25 283 ASN A O 1
ATOM 2161 N N . LYS A 1 284 ? -4.023 -21.297 -14.469 1 89.62 284 LYS A N 1
ATOM 2162 C CA . LYS A 1 284 ? -3.26 -20.594 -13.445 1 89.62 284 LYS A CA 1
ATOM 2163 C C . LYS A 1 284 ? -4.172 -19.734 -12.57 1 89.62 284 LYS A C 1
ATOM 2165 O O . LYS A 1 284 ? -3.957 -19.625 -11.367 1 89.62 284 LYS A O 1
ATOM 2170 N N . VAL A 1 285 ? -5.203 -19.172 -13.164 1 91.31 285 VAL A N 1
ATOM 2171 C CA . VAL A 1 285 ? -6.16 -18.359 -12.422 1 91.31 285 VAL A CA 1
ATOM 2172 C C . VAL A 1 285 ? -7.062 -19.25 -11.578 1 91.31 285 VAL A C 1
ATOM 2174 O O . VAL A 1 285 ? -7.301 -18.969 -10.398 1 91.31 285 VAL A O 1
ATOM 2177 N N . ARG A 1 286 ? -7.496 -20.344 -12.141 1 88.12 286 ARG A N 1
ATOM 2178 C CA . ARG A 1 286 ? -8.383 -21.266 -11.453 1 88.12 286 ARG A CA 1
ATOM 2179 C C . ARG A 1 286 ? -7.727 -21.828 -10.195 1 88.12 286 ARG A C 1
ATOM 2181 O O . ARG A 1 286 ? -8.336 -21.828 -9.117 1 88.12 286 ARG A O 1
ATOM 2188 N N . VAL A 1 287 ? -6.531 -22.266 -10.344 1 92.31 287 VAL A N 1
ATOM 2189 C CA . VAL A 1 287 ? -5.875 -22.906 -9.211 1 92.31 287 VAL A CA 1
ATOM 2190 C C . VAL A 1 287 ? -5.621 -21.875 -8.117 1 92.31 287 VAL A C 1
ATOM 2192 O O . VAL A 1 287 ? -5.66 -22.188 -6.926 1 92.31 287 VAL A O 1
ATOM 2195 N N . MET A 1 288 ? -5.312 -20.641 -8.484 1 94.31 288 MET A N 1
ATOM 2196 C CA . MET A 1 288 ? -5.125 -19.578 -7.492 1 94.31 288 MET A CA 1
ATOM 2197 C C . MET A 1 288 ? -6.43 -19.297 -6.75 1 94.31 288 MET A C 1
ATOM 2199 O O . MET A 1 288 ? -6.441 -19.203 -5.523 1 94.31 288 MET A O 1
ATOM 2203 N N . ILE A 1 289 ? -7.52 -19.172 -7.488 1 92.25 289 ILE A N 1
ATOM 2204 C CA . ILE A 1 289 ? -8.82 -18.922 -6.879 1 92.25 289 ILE A CA 1
ATOM 2205 C C . ILE A 1 289 ? -9.172 -20.047 -5.914 1 92.25 289 ILE A C 1
ATOM 2207 O O . ILE A 1 289 ? -9.594 -19.797 -4.781 1 92.25 289 ILE A O 1
ATOM 2211 N N . ASP A 1 290 ? -8.984 -21.281 -6.352 1 91.06 290 ASP A N 1
ATOM 2212 C CA . ASP A 1 290 ? -9.281 -22.438 -5.512 1 91.06 290 ASP A CA 1
ATOM 2213 C C . ASP A 1 290 ? -8.406 -22.438 -4.258 1 91.06 290 ASP A C 1
ATOM 2215 O O . ASP A 1 290 ? -8.883 -22.734 -3.162 1 91.06 290 ASP A O 1
ATOM 2219 N N . PHE A 1 291 ? -7.164 -22.125 -4.461 1 94.19 291 PHE A N 1
ATOM 2220 C CA . PHE A 1 291 ? -6.227 -22.078 -3.346 1 94.19 291 PHE A CA 1
ATOM 2221 C C . PHE A 1 291 ? -6.648 -21.031 -2.324 1 94.19 291 PHE A C 1
ATOM 2223 O O . PHE A 1 291 ? -6.715 -21.312 -1.126 1 94.19 291 PHE A O 1
ATOM 2230 N N . LEU A 1 292 ? -6.953 -19.828 -2.742 1 94.38 292 LEU A N 1
ATOM 2231 C CA . LEU A 1 292 ? -7.359 -18.75 -1.848 1 94.38 292 LEU A CA 1
ATOM 2232 C C . LEU A 1 292 ? -8.656 -19.094 -1.131 1 94.38 292 LEU A C 1
ATOM 2234 O O . LEU A 1 292 ? -8.797 -18.844 0.067 1 94.38 292 LEU A O 1
ATOM 2238 N N . ARG A 1 293 ? -9.555 -19.656 -1.797 1 91 293 ARG A N 1
ATOM 2239 C CA . ARG A 1 293 ? -10.828 -20.047 -1.201 1 91 293 ARG A CA 1
ATOM 2240 C C . ARG A 1 293 ? -10.617 -21.047 -0.062 1 91 293 ARG A C 1
ATOM 2242 O O . ARG A 1 293 ? -11.289 -20.969 0.969 1 91 293 ARG A O 1
ATOM 2249 N N . SER A 1 294 ? -9.734 -21.953 -0.277 1 91.19 294 SER A N 1
ATOM 2250 C CA . SER A 1 294 ? -9.484 -23 0.719 1 91.19 294 SER A CA 1
ATOM 2251 C C . SER A 1 294 ? -8.797 -22.422 1.956 1 91.19 294 SER A C 1
ATOM 2253 O O . SER A 1 294 ? -8.883 -23 3.043 1 91.19 294 SER A O 1
ATOM 2255 N N . ARG A 1 295 ? -8.07 -21.281 1.834 1 91.62 295 ARG A N 1
ATOM 2256 C CA . ARG A 1 295 ? -7.273 -20.75 2.928 1 91.62 295 ARG A CA 1
ATOM 2257 C C . ARG A 1 295 ? -7.992 -19.594 3.615 1 91.62 295 ARG A C 1
ATOM 2259 O O . ARG A 1 295 ? -7.715 -19.281 4.777 1 91.62 295 ARG A O 1
ATOM 2266 N N . LEU A 1 296 ? -8.844 -18.875 2.893 1 85.44 296 LEU A N 1
ATOM 2267 C CA . LEU A 1 296 ? -9.492 -17.688 3.426 1 85.44 296 LEU A CA 1
ATOM 2268 C C . LEU A 1 296 ? -10.836 -18.031 4.047 1 85.44 296 LEU A C 1
ATOM 2270 O O . LEU A 1 296 ? -11.398 -17.234 4.805 1 85.44 296 LEU A O 1
ATOM 2274 N N . SER A 1 297 ? -11.453 -19.172 3.867 1 65.12 297 SER A N 1
ATOM 2275 C CA . SER A 1 297 ? -12.734 -19.578 4.445 1 65.12 297 SER A CA 1
ATOM 2276 C C . SER A 1 297 ? -12.609 -19.828 5.941 1 65.12 297 SER A C 1
ATOM 2278 O O . SER A 1 297 ? -11.531 -20.188 6.426 1 65.12 297 SER A O 1
ATOM 2280 N N . MET B 1 1 ? -2.238 43.625 -13.531 1 44.59 1 MET B N 1
ATOM 2281 C CA . MET B 1 1 ? -2.586 42.219 -13.5 1 44.59 1 MET B CA 1
ATOM 2282 C C . MET B 1 1 ? -3.025 41.781 -12.102 1 44.59 1 MET B C 1
ATOM 2284 O O . MET B 1 1 ? -2.34 42.062 -11.117 1 44.59 1 MET B O 1
ATOM 2288 N N . ASP B 1 2 ? -4.324 41.562 -11.922 1 59.06 2 ASP B N 1
ATOM 2289 C CA . ASP B 1 2 ? -5.008 41.281 -10.664 1 59.06 2 ASP B CA 1
ATOM 2290 C C . ASP B 1 2 ? -4.773 39.812 -10.234 1 59.06 2 ASP B C 1
ATOM 2292 O O . ASP B 1 2 ? -5.004 38.906 -11.016 1 59.06 2 ASP B O 1
ATOM 2296 N N . PHE B 1 3 ? -4.055 39.688 -9.164 1 62.88 3 PHE B N 1
ATOM 2297 C CA . PHE B 1 3 ? -3.725 38.406 -8.57 1 62.88 3 PHE B CA 1
ATOM 2298 C C . PHE B 1 3 ? -4.953 37.5 -8.508 1 62.88 3 PHE B C 1
ATOM 2300 O O . PHE B 1 3 ? -4.852 36.281 -8.727 1 62.88 3 PHE B O 1
ATOM 2307 N N . GLN B 1 4 ? -6.012 38.062 -8.305 1 68.06 4 GLN B N 1
ATOM 2308 C CA . GLN B 1 4 ? -7.258 37.312 -8.203 1 68.06 4 GLN B CA 1
ATOM 2309 C C . GLN B 1 4 ? -7.641 36.688 -9.539 1 68.06 4 GLN B C 1
ATOM 2311 O O . GLN B 1 4 ? -8.125 35.562 -9.586 1 68.06 4 GLN B O 1
ATOM 2316 N N . ALA B 1 5 ? -7.406 37.5 -10.578 1 77.5 5 ALA B N 1
ATOM 2317 C CA . ALA B 1 5 ? -7.742 37 -11.906 1 77.5 5 ALA B CA 1
ATOM 2318 C C . ALA B 1 5 ? -6.855 35.812 -12.297 1 77.5 5 ALA B C 1
ATOM 2320 O O . ALA B 1 5 ? -7.336 34.844 -12.875 1 77.5 5 ALA B O 1
ATOM 2321 N N . LEU B 1 6 ? -5.645 35.906 -11.906 1 76.56 6 LEU B N 1
ATOM 2322 C CA . LEU B 1 6 ? -4.695 34.844 -12.227 1 76.56 6 LEU B CA 1
ATOM 2323 C C . LEU B 1 6 ? -5.012 33.594 -11.438 1 76.56 6 LEU B C 1
ATOM 2325 O O . LEU B 1 6 ? -4.945 32.469 -11.977 1 76.56 6 LEU B O 1
ATOM 2329 N N . ASP B 1 7 ? -5.305 33.781 -10.227 1 77.38 7 ASP B N 1
ATOM 2330 C CA . ASP B 1 7 ? -5.684 32.656 -9.359 1 77.38 7 ASP B CA 1
ATOM 2331 C C . ASP B 1 7 ? -6.93 31.953 -9.891 1 77.38 7 ASP B C 1
ATOM 2333 O O . ASP B 1 7 ? -6.996 30.734 -9.883 1 77.38 7 ASP B O 1
ATOM 2337 N N . LEU B 1 8 ? -7.879 32.719 -10.297 1 80.88 8 LEU B N 1
ATOM 2338 C CA . LEU B 1 8 ? -9.109 32.156 -10.844 1 80.88 8 LEU B CA 1
ATOM 2339 C C . LEU B 1 8 ? -8.844 31.422 -12.148 1 80.88 8 LEU B C 1
ATOM 2341 O O . LEU B 1 8 ? -9.438 30.375 -12.406 1 80.88 8 LEU B O 1
ATOM 2345 N N . PHE B 1 9 ? -7.934 31.953 -12.953 1 85.56 9 PHE B N 1
ATOM 2346 C CA . PHE B 1 9 ? -7.539 31.328 -14.203 1 85.56 9 PHE B CA 1
ATOM 2347 C C . PHE B 1 9 ? -6.969 29.938 -13.945 1 85.56 9 PHE B C 1
ATOM 2349 O O . PHE B 1 9 ? -7.391 28.953 -14.57 1 85.56 9 PHE B O 1
ATOM 2356 N N . VAL B 1 10 ? -6.121 29.906 -13.07 1 81.44 10 VAL B N 1
ATOM 2357 C CA . VAL B 1 10 ? -5.465 28.641 -12.758 1 81.44 10 VAL B CA 1
ATOM 2358 C C . VAL B 1 10 ? -6.488 27.656 -12.203 1 81.44 10 VAL B C 1
ATOM 2360 O O . VAL B 1 10 ? -6.484 26.484 -12.562 1 81.44 10 VAL B O 1
ATOM 2363 N N . ALA B 1 11 ? -7.367 28.094 -11.359 1 81.44 11 ALA B N 1
ATOM 2364 C CA . ALA B 1 11 ? -8.398 27.25 -10.758 1 81.44 11 ALA B CA 1
ATOM 2365 C C . ALA B 1 11 ? -9.336 26.703 -11.828 1 81.44 11 ALA B C 1
ATOM 2367 O O . ALA B 1 11 ? -9.688 25.516 -11.805 1 81.44 11 ALA B O 1
ATOM 2368 N N . VAL B 1 12 ? -9.711 27.531 -12.734 1 84.94 12 VAL B N 1
ATOM 2369 C CA . VAL B 1 12 ? -10.625 27.125 -13.805 1 84.94 12 VAL B CA 1
ATOM 2370 C C . VAL B 1 12 ? -9.93 26.125 -14.719 1 84.94 12 VAL B C 1
ATOM 2372 O O . VAL B 1 12 ? -10.539 25.141 -15.141 1 84.94 12 VAL B O 1
ATOM 2375 N N . ALA B 1 13 ? -8.719 26.391 -14.938 1 84.62 13 ALA B N 1
ATOM 2376 C CA . ALA B 1 13 ? -7.953 25.484 -15.805 1 84.62 13 ALA B CA 1
ATOM 2377 C C . ALA B 1 13 ? -7.832 24.109 -15.188 1 84.62 13 ALA B C 1
ATOM 2379 O O . ALA B 1 13 ? -7.938 23.094 -15.883 1 84.62 13 ALA B O 1
ATOM 2380 N N . ARG B 1 14 ? -7.637 24.125 -13.938 1 78.19 14 ARG B N 1
ATOM 2381 C CA . ARG B 1 14 ? -7.445 22.859 -13.219 1 78.19 14 ARG B CA 1
ATOM 2382 C C . ARG B 1 14 ? -8.766 22.125 -13.047 1 78.19 14 ARG B C 1
ATOM 2384 O O . ARG B 1 14 ? -8.82 20.906 -13.164 1 78.19 14 ARG B O 1
ATOM 2391 N N . ALA B 1 15 ? -9.781 22.859 -12.734 1 76.31 15 ALA B N 1
ATOM 2392 C CA . ALA B 1 15 ? -11.094 22.266 -12.477 1 76.31 15 ALA B CA 1
ATOM 2393 C C . ALA B 1 15 ? -11.789 21.891 -13.781 1 76.31 15 ALA B C 1
ATOM 2395 O O . ALA B 1 15 ? -12.703 21.062 -13.789 1 76.31 15 ALA B O 1
ATOM 2396 N N . GLY B 1 16 ? -11.281 22.469 -14.867 1 76.06 16 GLY B N 1
ATOM 2397 C CA . GLY B 1 16 ? -11.867 22.234 -16.172 1 76.06 16 GLY B CA 1
ATOM 2398 C C . GLY B 1 16 ? -13.25 22.844 -16.328 1 76.06 16 GLY B C 1
ATOM 2399 O O . GLY B 1 16 ? -14.07 22.344 -17.094 1 76.06 16 GLY B O 1
ATOM 2400 N N . GLY B 1 17 ? -13.578 23.828 -15.445 1 80.81 17 GLY B N 1
ATOM 2401 C CA . GLY B 1 17 ? -14.898 24.422 -15.57 1 80.81 17 GLY B CA 1
ATOM 2402 C C . GLY B 1 17 ? -15.07 25.672 -14.727 1 80.81 17 GLY B C 1
ATOM 2403 O O . GLY B 1 17 ? -14.445 25.812 -13.68 1 80.81 17 GLY B O 1
ATOM 2404 N N . PHE B 1 18 ? -15.93 26.547 -15.188 1 81.88 18 PHE B N 1
ATOM 2405 C CA . PHE B 1 18 ? -16.172 27.828 -14.523 1 81.88 18 PHE B CA 1
ATOM 2406 C C . PHE B 1 18 ? -17.094 27.656 -13.328 1 81.88 18 PHE B C 1
ATOM 2408 O O . PHE B 1 18 ? -16.875 28.234 -12.266 1 81.88 18 PHE B O 1
ATOM 2415 N N . ALA B 1 19 ? -17.984 26.703 -13.539 1 81.12 19 ALA B N 1
ATOM 2416 C CA . ALA B 1 19 ? -19 26.562 -12.5 1 81.12 19 ALA B CA 1
ATOM 2417 C C . ALA B 1 19 ? -18.406 25.938 -11.234 1 81.12 19 ALA B C 1
ATOM 2419 O O . ALA B 1 19 ? -18.719 26.375 -10.125 1 81.12 19 ALA B O 1
ATOM 2420 N N . ALA B 1 20 ? -17.594 25.062 -11.438 1 80.81 20 ALA B N 1
ATOM 2421 C CA . ALA B 1 20 ? -16.984 24.391 -10.297 1 80.81 20 ALA B CA 1
ATOM 2422 C C . ALA B 1 20 ? -16.125 25.344 -9.477 1 80.81 20 ALA B C 1
ATOM 2424 O O . ALA B 1 20 ? -16.172 25.344 -8.242 1 80.81 20 ALA B O 1
ATOM 2425 N N . VAL B 1 21 ? -15.461 26.156 -10.164 1 80.81 21 VAL B N 1
ATOM 2426 C CA . VAL B 1 21 ? -14.57 27.125 -9.508 1 80.81 21 VAL B CA 1
ATOM 2427 C C . VAL B 1 21 ? -15.398 28.219 -8.852 1 80.81 21 VAL B C 1
ATOM 2429 O O . VAL B 1 21 ? -15.078 28.672 -7.754 1 80.81 21 VAL B O 1
ATOM 2432 N N . ALA B 1 22 ? -16.453 28.547 -9.43 1 84.12 22 ALA B N 1
ATOM 2433 C CA . ALA B 1 22 ? -17.344 29.562 -8.859 1 84.12 22 ALA B CA 1
ATOM 2434 C C . ALA B 1 22 ? -17.922 29.094 -7.531 1 84.12 22 ALA B C 1
ATOM 2436 O O . ALA B 1 22 ? -17.938 29.859 -6.555 1 84.12 22 ALA B O 1
ATOM 2437 N N . LYS B 1 23 ? -18.266 27.922 -7.551 1 78.62 23 LYS B N 1
ATOM 2438 C CA . LYS B 1 23 ? -18.812 27.328 -6.34 1 78.62 23 LYS B CA 1
ATOM 2439 C C . LYS B 1 23 ? -17.766 27.25 -5.234 1 78.62 23 LYS B C 1
ATOM 2441 O O . LYS B 1 23 ? -18.031 27.594 -4.086 1 78.62 23 LYS B O 1
ATOM 2446 N N . GLU B 1 24 ? -16.609 26.938 -5.625 1 73.81 24 GLU B N 1
ATOM 2447 C CA . GLU B 1 24 ? -15.508 26.75 -4.684 1 73.81 24 GLU B CA 1
ATOM 2448 C C . GLU B 1 24 ? -15.07 28.078 -4.078 1 73.81 24 GLU B C 1
ATOM 2450 O O . GLU B 1 24 ? -14.711 28.141 -2.898 1 73.81 24 GLU B O 1
ATOM 2455 N N . ARG B 1 25 ? -15.141 29.047 -4.828 1 74.56 25 ARG B N 1
ATOM 2456 C CA . ARG B 1 25 ? -14.617 30.344 -4.426 1 74.56 25 ARG B CA 1
ATOM 2457 C C . ARG B 1 25 ? -15.742 31.281 -3.984 1 74.56 25 ARG B C 1
ATOM 2459 O O . ARG B 1 25 ? -15.508 32.469 -3.719 1 74.56 25 ARG B O 1
ATOM 2466 N N . PHE B 1 26 ? -16.953 30.672 -3.928 1 76.75 26 PHE B N 1
ATOM 2467 C CA . PHE B 1 26 ? -18.125 31.438 -3.523 1 76.75 26 PHE B CA 1
ATOM 2468 C C . PHE B 1 26 ? -18.297 32.688 -4.391 1 76.75 26 PHE B C 1
ATOM 2470 O O . PHE B 1 26 ? -18.531 33.781 -3.873 1 76.75 26 PHE B O 1
ATOM 2477 N N . LEU B 1 27 ? -18.141 32.469 -5.641 1 79.5 27 LEU B N 1
ATOM 2478 C CA . LEU B 1 27 ? -18.359 33.5 -6.645 1 79.5 27 LEU B CA 1
ATOM 2479 C C . LEU B 1 27 ? -19.469 33.094 -7.613 1 79.5 27 LEU B C 1
ATOM 2481 O O . LEU B 1 27 ? -19.781 31.922 -7.734 1 79.5 27 LEU B O 1
ATOM 2485 N N . ASP B 1 28 ? -20.188 34.031 -8.18 1 79 28 ASP B N 1
ATOM 2486 C CA . ASP B 1 28 ? -21.094 33.75 -9.281 1 79 28 ASP B CA 1
ATOM 2487 C C . ASP B 1 28 ? -20.328 33.312 -10.531 1 79 28 ASP B C 1
ATOM 2489 O O . ASP B 1 28 ? -19.297 33.906 -10.859 1 79 28 ASP B O 1
ATOM 2493 N N . PRO B 1 29 ? -20.781 32.344 -11.18 1 82.88 29 PRO B N 1
ATOM 2494 C CA . PRO B 1 29 ? -20.109 31.922 -12.414 1 82.88 29 PRO B CA 1
ATOM 2495 C C . PRO B 1 29 ? -19.922 33.062 -13.398 1 82.88 29 PRO B C 1
ATOM 2497 O O . PRO B 1 29 ? -18.906 33.125 -14.109 1 82.88 29 PRO B O 1
ATOM 2500 N N . SER B 1 30 ? -20.875 33.969 -13.406 1 85.94 30 SER B N 1
ATOM 2501 C CA . SER B 1 30 ? -20.766 35.125 -14.281 1 85.94 30 SER B CA 1
ATOM 2502 C C . SER B 1 30 ? -19.578 36 -13.898 1 85.94 30 SER B C 1
ATOM 2504 O O . SER B 1 30 ? -18.906 36.562 -14.766 1 85.94 30 SER B O 1
ATOM 2506 N N . THR B 1 31 ? -19.328 36.031 -12.688 1 81.81 31 THR B N 1
ATOM 2507 C CA . THR B 1 31 ? -18.203 36.812 -12.188 1 81.81 31 THR B CA 1
ATOM 2508 C C . THR B 1 31 ? -16.875 36.156 -12.594 1 81.81 31 THR B C 1
ATOM 2510 O O . THR B 1 31 ? -15.953 36.844 -13.039 1 81.81 31 THR B O 1
ATOM 2513 N N . VAL B 1 32 ? -16.875 34.875 -12.438 1 86.06 32 VAL B N 1
ATOM 2514 C CA . VAL B 1 32 ? -15.672 34.125 -12.82 1 86.06 32 VAL B CA 1
ATOM 2515 C C . VAL B 1 32 ? -15.406 34.312 -14.312 1 86.06 32 VAL B C 1
ATOM 2517 O O . VAL B 1 32 ? -14.273 34.594 -14.719 1 86.06 32 VAL B O 1
ATOM 2520 N N . SER B 1 33 ? -16.438 34.219 -15.078 1 86.31 33 SER B N 1
ATOM 2521 C CA . SER B 1 33 ? -16.328 34.375 -16.531 1 86.31 33 SER B CA 1
ATOM 2522 C C . SER B 1 33 ? -15.844 35.781 -16.891 1 86.31 33 SER B C 1
ATOM 2524 O O . SER B 1 33 ? -14.984 35.938 -17.75 1 86.31 33 SER B O 1
ATOM 2526 N N . ARG B 1 34 ? -16.328 36.75 -16.219 1 84.56 34 ARG B N 1
ATOM 2527 C CA . ARG B 1 34 ? -15.969 38.156 -16.469 1 84.56 34 ARG B CA 1
ATOM 2528 C C . ARG B 1 34 ? -14.508 38.406 -16.125 1 84.56 34 ARG B C 1
ATOM 2530 O O . ARG B 1 34 ? -13.797 39.062 -16.891 1 84.56 34 ARG B O 1
ATOM 2537 N N . ILE B 1 35 ? -14.125 37.844 -15.039 1 83.06 35 ILE B N 1
ATOM 2538 C CA . ILE B 1 35 ? -12.75 38.031 -14.586 1 83.06 35 ILE B CA 1
ATOM 2539 C C . ILE B 1 35 ? -11.789 37.375 -15.57 1 83.06 35 ILE B C 1
ATOM 2541 O O . ILE B 1 35 ? -10.773 37.969 -15.938 1 83.06 35 ILE B O 1
ATOM 2545 N N . ILE B 1 36 ? -12.18 36.219 -16.031 1 87.06 36 ILE B N 1
ATOM 2546 C CA . ILE B 1 36 ? -11.344 35.5 -16.984 1 87.06 36 ILE B CA 1
ATOM 2547 C C . ILE B 1 36 ? -11.32 36.25 -18.312 1 87.06 36 ILE B C 1
ATOM 2549 O O . ILE B 1 36 ? -10.273 36.375 -18.938 1 87.06 36 ILE B O 1
ATOM 2553 N N . ALA B 1 37 ? -12.492 36.688 -18.672 1 86.12 37 ALA B N 1
ATOM 2554 C CA . ALA B 1 37 ? -12.578 37.5 -19.906 1 86.12 37 ALA B CA 1
ATOM 2555 C C . ALA B 1 37 ? -11.719 38.75 -19.797 1 86.12 37 ALA B C 1
ATOM 2557 O O 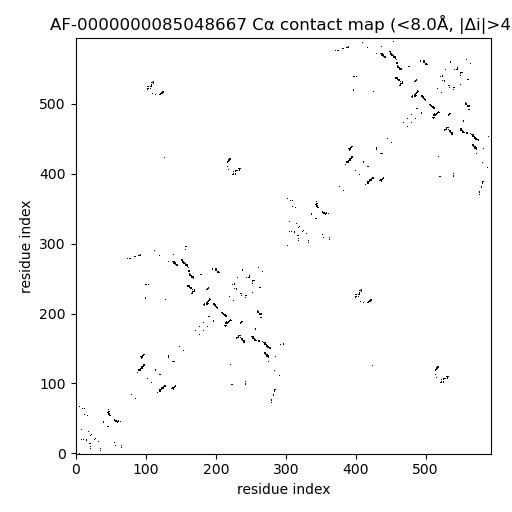. ALA B 1 37 ? -11.062 39.156 -20.766 1 86.12 37 ALA B O 1
ATOM 2558 N N . GLY B 1 38 ? -11.766 39.375 -18.688 1 81.62 38 GLY B N 1
ATOM 2559 C CA . GLY B 1 38 ? -10.914 40.531 -18.438 1 81.62 38 GLY B CA 1
ATOM 2560 C C . GLY B 1 38 ? -9.43 40.188 -18.547 1 81.62 38 GLY B C 1
ATOM 2561 O O . GLY B 1 38 ? -8.664 40.969 -19.125 1 81.62 38 GLY B O 1
ATOM 2562 N N . LEU B 1 39 ? -9.039 39.094 -18.016 1 82.5 39 LEU B N 1
ATOM 2563 C CA . LEU B 1 39 ? -7.656 38.656 -18.094 1 82.5 39 LEU B CA 1
ATOM 2564 C C . LEU B 1 39 ? -7.242 38.406 -19.531 1 82.5 39 LEU B C 1
ATOM 2566 O O . LEU B 1 39 ? -6.16 38.812 -19.953 1 82.5 39 LEU B O 1
ATOM 2570 N N . GLU B 1 40 ? -8.133 37.75 -20.281 1 86.81 40 GLU B N 1
ATOM 2571 C CA . GLU B 1 40 ? -7.875 37.5 -21.688 1 86.81 40 GLU B CA 1
ATOM 2572 C C . GLU B 1 40 ? -7.754 38.781 -22.484 1 86.81 40 GLU B C 1
ATOM 2574 O O . GLU B 1 40 ? -6.895 38.906 -23.359 1 86.81 40 GLU B O 1
ATOM 2579 N N . ALA B 1 41 ? -8.539 39.719 -22.125 1 81.81 41 ALA B N 1
ATOM 2580 C CA . ALA B 1 41 ? -8.516 41.031 -22.781 1 81.81 41 ALA B CA 1
ATOM 2581 C C . ALA B 1 41 ? -7.215 41.75 -22.469 1 81.81 41 ALA B C 1
ATOM 2583 O O . ALA B 1 41 ? -6.609 42.375 -23.359 1 81.81 41 ALA B O 1
ATOM 2584 N N . GLU B 1 42 ? -6.84 41.688 -21.266 1 77.62 42 GLU B N 1
ATOM 2585 C CA . GLU B 1 42 ? -5.602 42.312 -20.844 1 77.62 42 GLU B CA 1
ATOM 2586 C C . GLU B 1 42 ? -4.395 41.719 -21.562 1 77.62 42 GLU B C 1
ATOM 2588 O O . GLU B 1 42 ? -3.463 42.438 -21.922 1 77.62 42 GLU B O 1
ATOM 2593 N N . LEU B 1 43 ? -4.5 40.406 -21.766 1 79.81 43 LEU B N 1
ATOM 2594 C CA . LEU B 1 43 ? -3.4 39.688 -22.375 1 79.81 43 LEU B CA 1
ATOM 2595 C C . LEU B 1 43 ? -3.525 39.688 -23.891 1 79.81 43 LEU B C 1
ATOM 2597 O O . LEU B 1 43 ? -2.582 39.312 -24.594 1 79.81 43 LEU B O 1
ATOM 2601 N N . ASN B 1 44 ? -4.656 40.125 -24.297 1 82.38 44 ASN B N 1
ATOM 2602 C CA . ASN B 1 44 ? -4.988 40.156 -25.719 1 82.38 44 ASN B CA 1
ATOM 2603 C C . ASN B 1 44 ? -4.855 38.75 -26.344 1 82.38 44 ASN B C 1
ATOM 2605 O O . ASN B 1 44 ? -4.363 38.625 -27.469 1 82.38 44 ASN B O 1
ATOM 2609 N N . VAL B 1 45 ? -5.059 37.75 -25.609 1 83 45 VAL B N 1
ATOM 2610 C CA . VAL B 1 45 ? -5.086 36.344 -26.078 1 83 45 VAL B CA 1
ATOM 2611 C C . VAL B 1 45 ? -6.238 35.625 -25.406 1 83 45 VAL B C 1
ATOM 2613 O O . VAL B 1 45 ? -6.668 35.969 -24.297 1 83 45 VAL B O 1
ATOM 2616 N N . ARG B 1 46 ? -6.75 34.594 -26.125 1 85.94 46 ARG B N 1
ATOM 2617 C CA . ARG B 1 46 ? -7.711 33.688 -25.5 1 85.94 46 ARG B CA 1
ATOM 2618 C C . ARG B 1 46 ? -7 32.562 -24.766 1 85.94 46 ARG B C 1
ATOM 2620 O O . ARG B 1 46 ? -6.078 31.938 -25.297 1 85.94 46 ARG B O 1
ATOM 2627 N N . LEU B 1 47 ? -7.422 32.438 -23.516 1 88.06 47 LEU B N 1
ATOM 2628 C CA . LEU B 1 47 ? -6.797 31.406 -22.719 1 88.06 47 LEU B CA 1
ATOM 2629 C C . LEU B 1 47 ? -7.621 30.125 -22.734 1 88.06 47 LEU B C 1
ATOM 2631 O O . LEU B 1 47 ? -7.078 29.031 -22.594 1 88.06 47 LEU B O 1
ATOM 2635 N N . PHE B 1 48 ? -8.898 30.25 -22.875 1 88.88 48 PHE B N 1
ATOM 2636 C CA . PHE B 1 48 ? -9.797 29.109 -22.891 1 88.88 48 PHE B CA 1
ATOM 2637 C C . PHE B 1 48 ? -10.547 29.031 -24.219 1 88.88 48 PHE B C 1
ATOM 2639 O O . PHE B 1 48 ? -10.828 30.062 -24.828 1 88.88 48 PHE B O 1
ATOM 2646 N N . GLN B 1 49 ? -10.711 27.781 -24.703 1 83.69 49 GLN B N 1
ATOM 2647 C CA . GLN B 1 49 ? -11.641 27.5 -25.781 1 83.69 49 GLN B CA 1
ATOM 2648 C C . GLN B 1 49 ? -12.938 26.906 -25.266 1 83.69 49 GLN B C 1
ATOM 2650 O O . GLN B 1 49 ? -12.914 25.969 -24.453 1 83.69 49 GLN B O 1
ATOM 2655 N N . ARG B 1 50 ? -13.984 27.625 -25.438 1 74.06 50 ARG B N 1
ATOM 2656 C CA . ARG B 1 50 ? -15.297 27.203 -24.953 1 74.06 50 ARG B CA 1
ATOM 2657 C C . ARG B 1 50 ? -16.125 26.594 -26.078 1 74.06 50 ARG B C 1
ATOM 2659 O O . ARG B 1 50 ? -16.219 27.156 -27.172 1 74.06 50 ARG B O 1
ATOM 2666 N N . THR B 1 51 ? -16.297 25.344 -26.016 1 66.12 51 THR B N 1
ATOM 2667 C CA . THR B 1 51 ? -17.344 24.766 -26.844 1 66.12 51 THR B CA 1
ATOM 2668 C C . THR B 1 51 ? -18.594 24.484 -26.016 1 66.12 51 THR B C 1
ATOM 2670 O O . THR B 1 51 ? -18.578 24.625 -24.797 1 66.12 51 THR B O 1
ATOM 2673 N N . THR B 1 52 ? -19.812 24.281 -26.609 1 61.53 52 THR B N 1
ATOM 2674 C CA . THR B 1 52 ? -21.078 24 -25.938 1 61.53 52 THR B CA 1
ATOM 2675 C C . THR B 1 52 ? -20.906 22.859 -24.938 1 61.53 52 THR B C 1
ATOM 2677 O O . THR B 1 52 ? -21.641 22.781 -23.953 1 61.53 52 THR B O 1
ATOM 2680 N N . ARG B 1 53 ? -19.859 22.062 -25.078 1 60.84 53 ARG B N 1
ATOM 2681 C CA . ARG B 1 53 ? -19.828 20.828 -24.297 1 60.84 53 ARG B CA 1
ATOM 2682 C C . ARG B 1 53 ? -18.547 20.734 -23.469 1 60.84 53 ARG B C 1
ATOM 2684 O O . ARG B 1 53 ? -18.469 19.953 -22.531 1 60.84 53 ARG B O 1
ATOM 2691 N N . SER B 1 54 ? -17.547 21.609 -23.812 1 71.38 54 SER B N 1
ATOM 2692 C 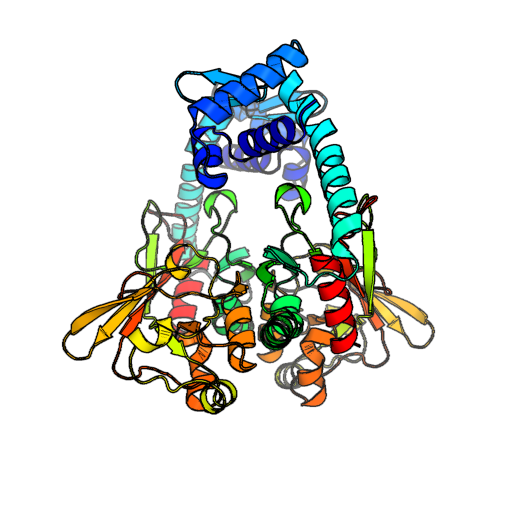CA . SER B 1 54 ? -16.312 21.406 -23.062 1 71.38 54 SER B CA 1
ATOM 2693 C C . SER B 1 54 ? -15.5 22.688 -22.969 1 71.38 54 SER B C 1
ATOM 2695 O O . SER B 1 54 ? -15.594 23.547 -23.844 1 71.38 54 SER B O 1
ATOM 2697 N N . LEU B 1 55 ? -14.82 22.922 -21.797 1 79.62 55 LEU B N 1
ATOM 2698 C CA . LEU B 1 55 ? -13.836 23.969 -21.578 1 79.62 55 LEU B CA 1
ATOM 2699 C C . LEU B 1 55 ? -12.422 23.422 -21.656 1 79.62 55 LEU B C 1
ATOM 2701 O O . LEU B 1 55 ? -12.102 22.438 -20.984 1 79.62 55 LEU B O 1
ATOM 2705 N N . SER B 1 56 ? -11.68 23.906 -22.641 1 83.94 56 SER B N 1
ATOM 2706 C CA . SER B 1 56 ? -10.281 23.5 -22.734 1 83.94 56 SER B CA 1
ATOM 2707 C C . SER B 1 56 ? -9.367 24.719 -22.891 1 83.94 56 SER B C 1
ATOM 2709 O O . SER B 1 56 ? -9.82 25.797 -23.281 1 83.94 56 SER B O 1
ATOM 2711 N N . LEU B 1 57 ? -8.094 24.5 -22.5 1 85.81 57 LEU B N 1
ATOM 2712 C CA . LEU B 1 57 ? -7.102 25.547 -22.672 1 85.81 57 LEU B CA 1
ATOM 2713 C C . LEU B 1 57 ? -6.707 25.703 -24.141 1 85.81 57 LEU B C 1
ATOM 2715 O O . LEU B 1 57 ? -6.586 24.703 -24.859 1 85.81 57 LEU B O 1
ATOM 2719 N N . THR B 1 58 ? -6.551 26.984 -24.594 1 84.06 58 THR B N 1
ATOM 2720 C CA . THR B 1 58 ? -5.863 27.25 -25.844 1 84.06 58 THR B CA 1
ATOM 2721 C C . THR B 1 58 ? -4.367 26.969 -25.719 1 84.06 58 THR B C 1
ATOM 2723 O O . THR B 1 58 ? -3.875 26.703 -24.625 1 84.06 58 THR B O 1
ATOM 2726 N N . GLU B 1 59 ? -3.691 26.984 -26.797 1 80.19 59 GLU B N 1
ATOM 2727 C CA . GLU B 1 59 ? -2.238 26.875 -26.734 1 80.19 59 GLU B CA 1
ATOM 2728 C C . GLU B 1 59 ? -1.627 27.984 -25.875 1 80.19 59 GLU B C 1
ATOM 2730 O O . GLU B 1 59 ? -0.73 27.719 -25.078 1 80.19 59 GLU B O 1
ATOM 2735 N N . ALA B 1 60 ? -2.105 29.109 -26.109 1 80.31 60 ALA B N 1
ATOM 2736 C CA . ALA B 1 60 ? -1.667 30.25 -25.312 1 80.31 60 ALA B CA 1
ATOM 2737 C C . ALA B 1 60 ? -2.033 30.062 -23.844 1 80.31 60 ALA B C 1
ATOM 2739 O O . ALA B 1 60 ? -1.252 30.406 -22.953 1 80.31 60 ALA B O 1
ATOM 2740 N N . GLY B 1 61 ? -3.197 29.484 -23.641 1 83.94 61 GLY B N 1
ATOM 2741 C CA . GLY B 1 61 ? -3.635 29.219 -22.281 1 83.94 61 GLY B CA 1
ATOM 2742 C C . GLY B 1 61 ? -2.762 28.203 -21.562 1 83.94 61 GLY B C 1
ATOM 2743 O O . GLY B 1 61 ? -2.424 28.391 -20.391 1 83.94 61 GLY B O 1
ATOM 2744 N N . ALA B 1 62 ? -2.393 27.281 -22.266 1 81.19 62 ALA B N 1
ATOM 2745 C CA . ALA B 1 62 ? -1.541 26.25 -21.688 1 81.19 62 ALA B CA 1
ATOM 2746 C C . ALA B 1 62 ? -0.159 26.797 -21.344 1 81.19 62 ALA B C 1
ATOM 2748 O O . ALA B 1 62 ? 0.391 26.5 -20.281 1 81.19 62 ALA B O 1
ATOM 2749 N N . LEU B 1 63 ? 0.313 27.594 -22.219 1 75.81 63 LEU B N 1
ATOM 2750 C CA . LEU B 1 63 ? 1.61 28.234 -22 1 75.81 63 LEU B CA 1
ATOM 2751 C C . LEU B 1 63 ? 1.55 29.203 -20.828 1 75.81 63 LEU B C 1
ATOM 2753 O O . LEU B 1 63 ? 2.457 29.234 -19.984 1 75.81 63 LEU B O 1
ATOM 2757 N N . TYR B 1 64 ? 0.517 29.969 -20.859 1 79.69 64 TYR B N 1
ATOM 2758 C CA . TYR B 1 64 ? 0.332 30.938 -19.781 1 79.69 64 TYR B CA 1
ATOM 2759 C C . TYR B 1 64 ? 0.183 30.234 -18.438 1 79.69 64 TYR B C 1
ATOM 2761 O O . TYR B 1 64 ? 0.768 30.656 -17.438 1 79.69 64 TYR B O 1
ATOM 2769 N N . LEU B 1 65 ? -0.525 29.188 -18.422 1 80.38 65 LEU B N 1
ATOM 2770 C CA . LEU B 1 65 ? -0.707 28.391 -17.203 1 80.38 65 LEU B CA 1
ATOM 2771 C C . LEU B 1 65 ? 0.625 27.844 -16.719 1 80.38 65 LEU B C 1
ATOM 2773 O O . LEU B 1 65 ? 0.95 27.969 -15.531 1 80.38 65 LEU B O 1
ATOM 2777 N N . ALA B 1 66 ? 1.338 27.422 -17.562 1 76.44 66 ALA B N 1
ATOM 2778 C CA . ALA B 1 66 ? 2.621 26.797 -17.234 1 76.44 66 ALA B CA 1
ATOM 2779 C C . ALA B 1 66 ? 3.574 27.828 -16.625 1 76.44 66 ALA B C 1
ATOM 2781 O O . ALA B 1 66 ? 4.34 27.516 -15.711 1 76.44 66 ALA B O 1
ATOM 2782 N N . ARG B 1 67 ? 3.434 28.984 -17.078 1 68.19 67 ARG B N 1
ATOM 2783 C CA . ARG B 1 67 ? 4.344 30.047 -16.641 1 68.19 67 ARG B CA 1
ATOM 2784 C C . ARG B 1 67 ? 3.82 30.734 -15.383 1 68.19 67 ARG B C 1
ATOM 2786 O O . ARG B 1 67 ? 4.598 31.094 -14.5 1 68.19 67 ARG B O 1
ATOM 2793 N N . MET B 1 68 ? 2.547 30.922 -15.367 1 68.44 68 MET B N 1
ATOM 2794 C CA . MET B 1 68 ? 1.978 31.766 -14.312 1 68.44 68 MET B CA 1
ATOM 2795 C C . MET B 1 68 ? 1.757 30.953 -13.039 1 68.44 68 MET B C 1
ATOM 2797 O O . MET B 1 68 ? 1.84 31.5 -11.93 1 68.44 68 MET B O 1
ATOM 2801 N N . GLU B 1 69 ? 1.517 29.766 -13.258 1 70.56 69 GLU B N 1
ATOM 2802 C CA . GLU B 1 69 ? 1.213 28.953 -12.086 1 70.56 69 GLU B CA 1
ATOM 2803 C C . GLU B 1 69 ? 2.357 28.984 -11.078 1 70.56 69 GLU B C 1
ATOM 2805 O O . GLU B 1 69 ? 2.143 29.25 -9.898 1 70.56 69 GLU B O 1
ATOM 2810 N N . PRO B 1 70 ? 3.541 28.875 -11.562 1 63.72 70 PRO B N 1
ATOM 2811 C CA . PRO B 1 70 ? 4.633 28.969 -10.594 1 63.72 70 PRO B CA 1
ATOM 2812 C C . PRO B 1 70 ? 4.75 30.375 -9.984 1 63.72 70 PRO B C 1
ATOM 2814 O O . PRO B 1 70 ? 5.086 30.5 -8.805 1 63.72 70 PRO B O 1
ATOM 2817 N N . LEU B 1 71 ? 4.469 31.344 -10.727 1 59.53 71 LEU B N 1
ATOM 2818 C CA . LEU B 1 71 ? 4.551 32.719 -10.25 1 59.53 71 LEU B CA 1
ATOM 2819 C C . LEU B 1 71 ? 3.484 33 -9.195 1 59.53 71 LEU B C 1
ATOM 2821 O O . LEU B 1 71 ? 3.752 33.656 -8.195 1 59.53 71 LEU B O 1
ATOM 2825 N N . LEU B 1 72 ? 2.305 32.562 -9.469 1 62.66 72 LEU B N 1
ATOM 2826 C CA . LEU B 1 72 ? 1.242 32.719 -8.477 1 62.66 72 LEU B CA 1
ATOM 2827 C C . LEU B 1 72 ? 1.593 31.984 -7.184 1 62.66 72 LEU B C 1
ATOM 2829 O O . LEU B 1 72 ? 1.336 32.5 -6.09 1 62.66 72 LEU B O 1
ATOM 2833 N N . ASP B 1 73 ? 2.129 30.984 -7.395 1 60.59 73 ASP B N 1
ATOM 2834 C CA . ASP B 1 73 ? 2.57 30.234 -6.227 1 60.59 73 ASP B CA 1
ATOM 2835 C C . ASP B 1 73 ? 3.631 31.016 -5.441 1 60.59 73 ASP B C 1
ATOM 2837 O O . ASP B 1 73 ? 3.596 31.047 -4.211 1 60.59 73 ASP B O 1
ATOM 2841 N N . GLU B 1 74 ? 4.477 31.688 -6.164 1 57.66 74 GLU B N 1
ATOM 2842 C CA . GLU B 1 74 ? 5.496 32.531 -5.543 1 57.66 74 GLU B CA 1
ATOM 2843 C C . GLU B 1 74 ? 4.867 33.75 -4.84 1 57.66 74 GLU B C 1
ATOM 2845 O O . GLU B 1 74 ? 5.301 34.125 -3.752 1 57.66 74 GLU B O 1
ATOM 2850 N N . MET B 1 75 ? 3.971 34.312 -5.414 1 55.88 75 MET B N 1
ATOM 2851 C CA . MET B 1 75 ? 3.289 35.438 -4.816 1 55.88 75 MET B CA 1
ATOM 2852 C C . MET B 1 75 ? 2.549 35.031 -3.549 1 55.88 75 MET B C 1
ATOM 2854 O O . MET B 1 75 ? 2.582 35.75 -2.547 1 55.88 75 MET B O 1
ATOM 2858 N N . ARG B 1 76 ? 1.875 34 -3.697 1 56.12 76 ARG B N 1
ATOM 2859 C CA . ARG B 1 76 ? 1.223 33.5 -2.49 1 56.12 76 ARG B CA 1
ATOM 2860 C C . ARG B 1 76 ? 2.246 33.219 -1.402 1 56.12 76 ARG B C 1
ATOM 2862 O O . ARG B 1 76 ? 2.014 33.5 -0.227 1 56.12 76 ARG B O 1
ATOM 2869 N N . ARG B 1 77 ? 3.283 32.875 -1.938 1 54.56 77 ARG B N 1
ATOM 2870 C CA . ARG B 1 77 ? 4.4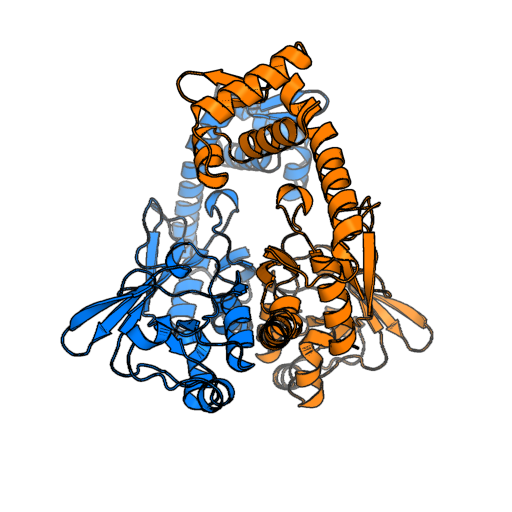1 32.531 -1.071 1 54.56 77 ARG B CA 1
ATOM 2871 C C . ARG B 1 77 ? 4.918 33.781 -0.333 1 54.56 77 ARG B C 1
ATOM 2873 O O . ARG B 1 77 ? 5.156 33.719 0.875 1 54.56 77 ARG B O 1
ATOM 2880 N N . ALA B 1 78 ? 5.137 34.625 -1.056 1 51.97 78 ALA B N 1
ATOM 2881 C CA . ALA B 1 78 ? 5.633 35.875 -0.496 1 51.97 78 ALA B CA 1
ATOM 2882 C C . ALA B 1 78 ? 4.645 36.469 0.509 1 51.97 78 ALA B C 1
ATOM 2884 O O . ALA B 1 78 ? 5.043 36.969 1.568 1 51.97 78 ALA B O 1
ATOM 2885 N N . ALA B 1 79 ? 3.453 36.375 0.172 1 50.84 79 ALA B N 1
ATOM 2886 C CA . ALA B 1 79 ? 2.422 36.875 1.076 1 50.84 79 ALA B CA 1
ATOM 2887 C C . ALA B 1 79 ? 2.355 36.031 2.352 1 50.84 79 ALA B C 1
ATOM 2889 O O . ALA B 1 79 ? 2.232 36.594 3.451 1 50.84 79 ALA B O 1
ATOM 2890 N N . ALA B 1 80 ? 2.422 34.781 2.09 1 51.78 80 ALA B N 1
ATOM 2891 C CA . ALA B 1 80 ? 2.383 33.875 3.236 1 51.78 80 ALA B CA 1
ATOM 2892 C C . ALA B 1 80 ? 3.617 34.031 4.113 1 51.78 80 ALA B C 1
ATOM 2894 O O . ALA B 1 80 ? 3.52 34.031 5.344 1 51.78 80 ALA B O 1
ATOM 2895 N N . GLU B 1 81 ? 4.734 34.062 3.461 1 50.81 81 GLU B N 1
ATOM 2896 C CA . GLU B 1 81 ? 5.973 34.312 4.191 1 50.81 81 GLU B CA 1
ATOM 2897 C C . GLU B 1 81 ? 5.895 35.594 4.984 1 50.81 81 GLU B C 1
ATOM 2899 O O . GLU B 1 81 ? 6.383 35.688 6.113 1 50.81 81 GLU B O 1
ATOM 2904 N N . ALA B 1 82 ? 5.449 36.531 4.375 1 49.44 82 ALA B N 1
ATOM 2905 C CA . ALA B 1 82 ? 5.316 37.812 5.055 1 49.44 82 ALA B CA 1
ATOM 2906 C C . ALA B 1 82 ? 4.332 37.719 6.219 1 49.44 82 ALA B C 1
ATOM 2908 O O . ALA B 1 82 ? 4.531 38.375 7.258 1 49.44 82 ALA B O 1
ATOM 2909 N N . SER B 1 83 ? 3.322 37.062 5.984 1 48.5 83 SER B N 1
ATOM 2910 C CA . SER B 1 83 ? 2.326 36.938 7.047 1 48.5 83 SER B CA 1
ATOM 2911 C C . SER B 1 83 ? 2.689 35.844 8.023 1 48.5 83 SER B C 1
ATOM 2913 O O . SER B 1 83 ? 2.293 35.875 9.195 1 48.5 83 SER B O 1
ATOM 2915 N N . ASN B 1 84 ? 3.281 34.625 7.617 1 48.84 84 ASN B N 1
ATOM 2916 C CA . ASN B 1 84 ? 3.205 33.281 8.195 1 48.84 84 ASN B CA 1
ATOM 2917 C C . ASN B 1 84 ? 4.41 32.969 9.078 1 48.84 84 ASN B C 1
ATOM 2919 O O . ASN B 1 84 ? 4.562 31.859 9.57 1 48.84 84 ASN B O 1
ATOM 2923 N N . VAL B 1 85 ? 5.465 33.781 9.078 1 49.75 85 VAL B N 1
ATOM 2924 C CA . VAL B 1 85 ? 6.574 33.25 9.867 1 49.75 85 VAL B CA 1
ATOM 2925 C C . VAL B 1 85 ? 6.062 32.75 11.211 1 49.75 85 VAL B C 1
ATOM 2927 O O . VAL B 1 85 ? 6.453 31.688 11.672 1 49.75 85 VAL B O 1
ATOM 2930 N N . ASN B 1 86 ? 5.359 33.594 12.023 1 53.06 86 ASN B N 1
ATOM 2931 C CA . ASN B 1 86 ? 4.957 33.219 13.383 1 53.06 86 ASN B CA 1
ATOM 2932 C C . ASN B 1 86 ? 3.529 32.688 13.422 1 53.06 86 ASN B C 1
ATOM 2934 O O . ASN B 1 86 ? 2.984 32.438 14.5 1 53.06 86 ASN B O 1
ATOM 2938 N N . ALA B 1 87 ? 2.932 32.438 12.227 1 65.56 87 ALA B N 1
ATOM 2939 C CA . ALA B 1 87 ? 1.505 32.125 12.258 1 65.56 87 ALA B CA 1
ATOM 2940 C C . ALA B 1 87 ? 1.271 30.625 12.258 1 65.56 87 ALA B C 1
ATOM 2942 O O . ALA B 1 87 ? 2.084 29.859 11.727 1 65.56 87 ALA B O 1
ATOM 2943 N N . GLU B 1 88 ? 0.346 30.172 13.109 1 83.94 88 GLU B N 1
ATOM 2944 C CA . GLU B 1 88 ? -0.134 28.797 13.156 1 83.94 88 GLU B CA 1
ATOM 2945 C C . GLU B 1 88 ? -0.454 28.266 11.758 1 83.94 88 GLU B C 1
ATOM 2947 O O . GLU B 1 88 ? -1.146 28.938 10.984 1 83.94 88 GLU B O 1
ATOM 2952 N N . PRO B 1 89 ? 0.25 27.203 11.312 1 88.12 89 PRO B N 1
ATOM 2953 C CA . PRO B 1 89 ? -0.033 26.656 9.984 1 88.12 89 PRO B CA 1
ATOM 2954 C C . PRO B 1 89 ? -1.498 26.25 9.805 1 88.12 89 PRO B C 1
ATOM 2956 O O . PRO B 1 89 ? -2.129 25.781 10.75 1 88.12 89 PRO B O 1
ATOM 2959 N N . THR B 1 90 ? -2.02 26.578 8.672 1 87.44 90 THR B N 1
ATOM 2960 C CA . THR B 1 90 ? -3.412 26.281 8.359 1 87.44 90 THR B CA 1
ATOM 2961 C C . THR B 1 90 ? -3.533 25.641 6.98 1 87.44 90 THR B C 1
ATOM 2963 O O . THR B 1 90 ? -2.545 25.531 6.25 1 87.44 90 THR B O 1
ATOM 2966 N N . GLY B 1 91 ? -4.77 25.109 6.691 1 91.38 91 GLY B N 1
ATOM 2967 C CA . GLY B 1 91 ? -5.051 24.547 5.379 1 91.38 91 GLY B CA 1
ATOM 2968 C C . GLY B 1 91 ? -4.887 23.047 5.324 1 91.38 91 GLY B C 1
ATOM 2969 O O . GLY B 1 91 ? -5.078 22.359 6.332 1 91.38 91 GLY B O 1
ATOM 2970 N N . VAL B 1 92 ? -4.691 22.562 4.043 1 93.06 92 VAL B N 1
ATOM 2971 C CA . VAL B 1 92 ? -4.562 21.125 3.832 1 93.06 92 VAL B CA 1
ATOM 2972 C C . VAL B 1 92 ? -3.141 20.797 3.381 1 93.06 92 VAL B C 1
ATOM 2974 O O . VAL B 1 92 ? -2.639 21.375 2.418 1 93.06 92 VAL B O 1
ATOM 2977 N N . LEU B 1 93 ? -2.469 20.062 4.152 1 94.88 93 LEU B N 1
ATOM 2978 C CA . LEU B 1 93 ? -1.179 19.516 3.748 1 94.88 93 LEU B CA 1
ATOM 2979 C C . LEU B 1 93 ? -1.352 18.172 3.047 1 94.88 93 LEU B C 1
ATOM 2981 O O . LEU B 1 93 ? -1.835 17.203 3.65 1 94.88 93 LEU B O 1
ATOM 2985 N N . ARG B 1 94 ? -1.005 18.109 1.785 1 95.69 94 ARG B N 1
ATOM 2986 C CA . ARG B 1 94 ? -1.041 16.875 1.019 1 95.69 94 ARG B CA 1
ATOM 2987 C C . ARG B 1 94 ? 0.338 16.219 0.964 1 95.69 94 ARG B C 1
ATOM 2989 O O . ARG B 1 94 ? 1.268 16.781 0.374 1 95.69 94 ARG B O 1
ATOM 2996 N N . LEU B 1 95 ? 0.398 15.086 1.57 1 96.31 95 LEU B N 1
ATOM 2997 C CA . LEU B 1 95 ? 1.683 14.398 1.663 1 96.31 95 LEU B CA 1
ATOM 2998 C C . LEU B 1 95 ? 1.598 13.008 1.054 1 96.31 95 LEU B C 1
ATOM 3000 O O . LEU B 1 95 ? 0.564 12.344 1.153 1 96.31 95 LEU B O 1
ATOM 3004 N N . THR B 1 96 ? 2.723 12.609 0.367 1 96.56 96 THR B N 1
ATOM 3005 C CA . THR B 1 96 ? 2.803 11.266 -0.193 1 96.56 96 THR B CA 1
ATOM 3006 C C . THR B 1 96 ? 4.066 10.555 0.28 1 96.56 96 THR B C 1
ATOM 3008 O O . THR B 1 96 ? 5.086 11.203 0.546 1 96.56 96 THR B O 1
ATOM 3011 N N . ALA B 1 97 ? 3.967 9.289 0.441 1 96.19 97 ALA B N 1
ATOM 3012 C CA . ALA B 1 97 ? 5.066 8.391 0.778 1 96.19 97 ALA B CA 1
ATOM 3013 C C . ALA B 1 97 ? 4.793 6.977 0.263 1 96.19 97 ALA B C 1
ATOM 3015 O O . ALA B 1 97 ? 3.691 6.684 -0.208 1 96.19 97 ALA B O 1
ATOM 3016 N N . SER B 1 98 ? 5.867 6.18 0.294 1 94.38 98 SER B N 1
ATOM 3017 C CA . SER B 1 98 ? 5.617 4.766 0.029 1 94.38 98 SER B CA 1
ATOM 3018 C C . SER B 1 98 ? 4.645 4.176 1.046 1 94.38 98 SER B C 1
ATOM 3020 O O . SER B 1 98 ? 4.5 4.703 2.152 1 94.38 98 SER B O 1
ATOM 3022 N N . VAL B 1 99 ? 3.99 3.111 0.708 1 95.88 99 VAL B N 1
ATOM 3023 C CA . VAL B 1 99 ? 3.02 2.488 1.602 1 95.88 99 VAL B CA 1
ATOM 3024 C C . VAL B 1 99 ? 3.711 2.055 2.893 1 95.88 99 VAL B C 1
ATOM 3026 O O . VAL B 1 99 ? 3.242 2.371 3.99 1 95.88 99 VAL B O 1
ATOM 3029 N N . ALA B 1 100 ? 4.828 1.423 2.775 1 95.38 100 ALA B N 1
ATOM 3030 C CA . ALA B 1 100 ? 5.543 0.909 3.941 1 95.38 100 ALA B CA 1
ATOM 3031 C C . ALA B 1 100 ? 5.926 2.039 4.891 1 95.38 100 ALA B C 1
ATOM 3033 O O . ALA B 1 100 ? 5.699 1.944 6.102 1 95.38 100 ALA B O 1
ATOM 3034 N N . PHE B 1 101 ? 6.449 3.092 4.344 1 94.62 101 PHE B N 1
ATOM 3035 C CA . PHE B 1 101 ? 6.859 4.211 5.184 1 94.62 101 PHE B CA 1
ATOM 3036 C C . PHE B 1 101 ? 5.652 4.895 5.809 1 94.62 101 PHE B C 1
ATOM 3038 O O . PHE B 1 101 ? 5.676 5.254 6.988 1 94.62 101 PHE B O 1
ATOM 3045 N N . GLY B 1 102 ? 4.656 5.113 5.023 1 96.94 102 GLY B N 1
ATOM 3046 C CA . GLY B 1 102 ? 3.432 5.711 5.527 1 96.94 102 GLY B CA 1
ATOM 3047 C C . GLY B 1 102 ? 2.822 4.938 6.68 1 96.94 102 GLY B C 1
ATOM 3048 O O . GLY B 1 102 ? 2.445 5.523 7.699 1 96.94 102 GLY B O 1
ATOM 3049 N N . VAL B 1 103 ? 2.756 3.65 6.516 1 97.19 103 VAL B N 1
ATOM 3050 C CA . VAL B 1 103 ? 2.109 2.791 7.5 1 97.19 103 VAL B CA 1
ATOM 3051 C C . VAL B 1 103 ? 2.953 2.738 8.773 1 97.19 103 VAL B C 1
ATOM 3053 O O . VAL B 1 103 ? 2.432 2.896 9.875 1 97.19 103 VAL B O 1
ATOM 3056 N N . GLN B 1 104 ? 4.207 2.656 8.656 1 95.31 104 GLN B N 1
ATOM 3057 C CA . GLN B 1 104 ? 5.031 2.336 9.812 1 95.31 104 GLN B CA 1
ATOM 3058 C C . GLN B 1 104 ? 5.547 3.604 10.492 1 95.31 104 GLN B C 1
ATOM 3060 O O . GLN B 1 104 ? 5.719 3.635 11.711 1 95.31 104 GLN B O 1
ATOM 3065 N N . GLN B 1 105 ? 5.785 4.648 9.672 1 94.56 105 GLN B N 1
ATOM 3066 C CA . GLN B 1 105 ? 6.531 5.773 10.227 1 94.56 105 GLN B CA 1
ATOM 3067 C C . GLN B 1 105 ? 5.652 7.02 10.32 1 94.56 105 GLN B C 1
ATOM 3069 O O . GLN B 1 105 ? 5.859 7.867 11.188 1 94.56 105 GLN B O 1
ATOM 3074 N N . ILE B 1 106 ? 4.688 7.18 9.469 1 97.25 106 ILE B N 1
ATOM 3075 C CA . ILE B 1 106 ? 3.959 8.438 9.414 1 97.25 106 ILE B CA 1
ATOM 3076 C C . ILE B 1 106 ? 2.613 8.297 10.117 1 97.25 106 ILE B C 1
ATOM 3078 O O . ILE B 1 106 ? 2.305 9.055 11.039 1 97.25 106 ILE B O 1
ATOM 3082 N N . ALA B 1 107 ? 1.846 7.309 9.812 1 98 107 ALA B N 1
ATOM 3083 C CA . ALA B 1 107 ? 0.472 7.141 10.273 1 98 107 ALA B CA 1
ATOM 3084 C C . ALA B 1 107 ? 0.402 7.164 11.797 1 98 107 ALA B C 1
ATOM 3086 O O . ALA B 1 107 ? -0.46 7.828 12.375 1 98 107 ALA B O 1
ATOM 3087 N N . PRO B 1 108 ? 1.359 6.5 12.5 1 97.06 108 PRO B N 1
ATOM 3088 C CA . PRO B 1 108 ? 1.288 6.477 13.961 1 97.06 108 PRO B CA 1
ATOM 3089 C C . PRO B 1 108 ? 1.499 7.855 14.586 1 97.06 108 PRO B C 1
ATOM 3091 O O . PRO B 1 108 ? 1.198 8.055 15.758 1 97.06 108 PRO B O 1
ATOM 3094 N N . LEU B 1 109 ? 1.996 8.773 13.781 1 96.94 109 LEU B N 1
ATOM 3095 C CA . LEU B 1 109 ? 2.365 10.078 14.312 1 96.94 109 LEU B CA 1
ATOM 3096 C C . LEU B 1 109 ? 1.288 11.117 14.008 1 96.94 109 LEU B C 1
ATOM 3098 O O . LEU B 1 109 ? 1.33 12.234 14.531 1 96.94 109 LEU B O 1
ATOM 3102 N N . LEU B 1 110 ? 0.315 10.789 13.211 1 96.88 110 LEU B N 1
ATOM 3103 C CA . LEU B 1 110 ? -0.608 11.773 12.664 1 96.88 110 LEU B CA 1
ATOM 3104 C C . LEU B 1 110 ? -1.485 12.367 13.766 1 96.88 110 LEU B C 1
ATOM 3106 O O . LEU B 1 110 ? -1.793 13.562 13.742 1 96.88 110 LEU B O 1
ATOM 3110 N N . GLY B 1 111 ? -1.927 11.531 14.695 1 93.75 111 GLY B N 1
ATOM 3111 C CA . GLY B 1 111 ? -2.711 12.047 15.805 1 93.75 111 GLY B CA 1
ATOM 3112 C C . GLY B 1 111 ? -1.988 13.117 16.609 1 93.75 111 GLY B C 1
ATOM 3113 O O . GLY B 1 111 ? -2.551 14.18 16.875 1 93.75 111 GLY B O 1
ATOM 3114 N N . ASP B 1 112 ? -0.726 12.859 16.953 1 93.94 112 ASP B N 1
ATOM 3115 C CA . ASP B 1 112 ? 0.092 13.812 17.703 1 93.94 112 ASP B CA 1
ATOM 3116 C C . ASP B 1 112 ? 0.303 15.094 16.906 1 93.94 112 ASP B C 1
ATOM 3118 O O . ASP B 1 112 ? 0.278 16.188 17.469 1 93.94 112 ASP B O 1
ATOM 3122 N N . PHE B 1 113 ? 0.534 14.922 15.656 1 96.56 113 PHE B N 1
ATOM 3123 C CA . PHE B 1 113 ? 0.752 16.094 14.805 1 96.56 113 PHE B CA 1
ATOM 3124 C C . PHE B 1 113 ? -0.48 16.984 14.789 1 96.56 113 PHE B C 1
ATOM 3126 O O . PHE B 1 113 ? -0.37 18.203 14.938 1 96.56 113 PHE B O 1
ATOM 3133 N N . CYS B 1 114 ? -1.649 16.375 14.641 1 94.75 114 CYS B N 1
ATOM 3134 C CA . CYS B 1 114 ? -2.891 17.141 14.578 1 94.75 114 CYS B CA 1
ATOM 3135 C C . CYS B 1 114 ? -3.193 17.812 15.914 1 94.75 114 CYS B C 1
ATOM 3137 O O . CYS B 1 114 ? -3.816 18.875 15.961 1 94.75 114 CYS B O 1
ATOM 3139 N N . ALA B 1 115 ? -2.781 17.188 17.016 1 91.94 115 ALA B N 1
ATOM 3140 C CA . ALA B 1 115 ? -2.949 17.797 18.328 1 91.94 115 ALA B CA 1
ATOM 3141 C C . ALA B 1 115 ? -2.111 19.062 18.469 1 91.94 115 ALA B C 1
ATOM 3143 O O . ALA B 1 115 ? -2.537 20.031 19.109 1 91.94 115 ALA B O 1
ATOM 3144 N N . VAL B 1 116 ? -0.899 19.062 17.875 1 93.25 116 VAL B N 1
ATOM 3145 C CA . VAL B 1 116 ? 0.012 20.203 17.922 1 93.25 116 VAL B CA 1
ATOM 3146 C C . VAL B 1 116 ? -0.455 21.281 16.953 1 93.25 116 VAL B C 1
ATOM 3148 O O . VAL B 1 116 ? -0.354 22.469 17.25 1 93.25 116 VAL B O 1
ATOM 3151 N N . TYR B 1 117 ? -0.951 20.859 15.812 1 94.5 117 TYR B N 1
ATOM 3152 C CA . TYR B 1 117 ? -1.387 21.797 14.789 1 94.5 117 TYR B CA 1
ATOM 3153 C C . TYR B 1 117 ? -2.844 21.562 14.414 1 94.5 117 TYR B C 1
ATOM 3155 O O . TYR B 1 117 ? -3.141 21.109 13.305 1 94.5 117 TYR B O 1
ATOM 3163 N N . PRO B 1 118 ? -3.762 21.969 15.219 1 92.56 118 PRO B N 1
ATOM 3164 C CA . PRO B 1 118 ? -5.176 21.609 15.07 1 92.56 118 PRO B CA 1
ATOM 3165 C C . PRO B 1 118 ? -5.836 22.281 13.875 1 92.56 118 PRO B C 1
ATOM 3167 O O . PRO B 1 118 ? -6.93 21.891 13.461 1 92.56 118 PRO B O 1
ATOM 3170 N N . ARG B 1 119 ? -5.223 23.281 13.281 1 91.81 119 ARG B N 1
ATOM 3171 C CA . ARG B 1 119 ? -5.844 24 12.172 1 91.81 119 ARG B CA 1
ATOM 3172 C C . ARG B 1 119 ? -5.355 23.469 10.836 1 91.81 119 ARG B C 1
ATOM 3174 O O . ARG B 1 119 ? -5.754 23.969 9.773 1 91.81 119 ARG B O 1
ATOM 3181 N N . LEU B 1 120 ? -4.543 22.469 10.898 1 93.19 120 LEU B N 1
ATOM 3182 C CA . LEU B 1 120 ? -4.031 21.828 9.688 1 93.19 120 LEU B CA 1
ATOM 3183 C C . LEU B 1 120 ? -4.758 20.516 9.414 1 93.19 120 LEU B C 1
ATOM 3185 O O . LEU B 1 120 ? -4.938 19.703 10.32 1 93.19 120 LEU B O 1
ATOM 3189 N N . LYS B 1 121 ? -5.254 20.406 8.195 1 95.38 121 LYS B N 1
ATOM 3190 C CA . LYS B 1 121 ? -5.812 19.141 7.746 1 95.38 121 LYS B CA 1
ATOM 3191 C C . LYS B 1 121 ? -4.805 18.359 6.902 1 95.38 121 LYS B C 1
ATOM 3193 O O . LYS B 1 121 ? -3.98 18.953 6.207 1 95.38 121 LYS B O 1
ATOM 3198 N N . LEU B 1 122 ? -4.875 17.078 7.004 1 97.31 122 LEU B N 1
ATOM 3199 C CA . LEU B 1 122 ? -3.902 16.234 6.32 1 97.31 122 LEU B CA 1
ATOM 3200 C C . LEU B 1 122 ? -4.586 15.359 5.281 1 97.31 122 LEU B C 1
ATOM 3202 O O . LEU B 1 122 ? -5.637 14.773 5.547 1 97.31 122 LEU B O 1
ATOM 3206 N N . ASP B 1 123 ? -4.059 15.359 4.121 1 96.56 123 ASP B N 1
ATOM 3207 C CA . ASP B 1 123 ? -4.391 14.422 3.059 1 96.56 123 ASP B CA 1
ATOM 3208 C C . ASP B 1 123 ? -3.191 13.539 2.711 1 96.56 123 ASP B C 1
ATOM 3210 O O . ASP B 1 123 ? -2.281 13.977 2.002 1 96.56 123 ASP B O 1
ATOM 3214 N N . CYS B 1 124 ? -3.215 12.297 3.207 1 97.62 124 CYS B N 1
ATOM 3215 C CA . CYS B 1 124 ? -2.076 11.391 3.094 1 97.62 124 CYS B CA 1
ATOM 3216 C C . CYS B 1 124 ? -2.301 10.367 1.988 1 97.62 124 CYS B C 1
ATOM 3218 O O . CYS B 1 124 ? -3.141 9.477 2.125 1 97.62 124 CYS B O 1
ATOM 3220 N N . VAL B 1 125 ? -1.47 10.469 0.986 1 96.25 125 VAL B N 1
ATOM 3221 C CA . VAL B 1 125 ? -1.519 9.531 -0.132 1 96.25 125 VAL B CA 1
ATOM 3222 C C . VAL B 1 125 ? -0.305 8.602 -0.084 1 96.25 125 VAL B C 1
ATOM 3224 O O . VAL B 1 125 ? 0.793 8.984 -0.494 1 96.25 125 VAL B O 1
ATOM 3227 N N . PHE B 1 126 ? -0.551 7.395 0.336 1 96.19 126 PHE B N 1
ATOM 3228 C CA . PHE B 1 126 ? 0.535 6.43 0.426 1 96.19 126 PHE B CA 1
ATOM 3229 C C . PHE B 1 126 ? 0.48 5.441 -0.735 1 96.19 126 PHE B C 1
ATOM 3231 O O . PHE B 1 126 ? -0.489 4.691 -0.874 1 96.19 126 PHE B O 1
ATOM 3238 N N . THR B 1 127 ? 1.536 5.441 -1.527 1 93.31 127 THR B N 1
ATOM 3239 C CA . THR B 1 127 ? 1.611 4.637 -2.742 1 93.31 127 THR B CA 1
ATOM 3240 C C . THR B 1 127 ? 3.064 4.355 -3.117 1 93.31 127 THR B C 1
ATOM 3242 O O . THR B 1 127 ? 3.947 5.176 -2.85 1 93.31 127 THR B O 1
ATOM 3245 N N . ASP B 1 128 ? 3.248 3.189 -3.748 1 90.5 128 ASP B N 1
ATOM 3246 C CA . ASP B 1 128 ? 4.598 2.855 -4.184 1 90.5 128 ASP B CA 1
ATOM 3247 C C . ASP B 1 128 ? 4.852 3.342 -5.609 1 90.5 128 ASP B C 1
ATOM 3249 O O . ASP B 1 128 ? 5.965 3.213 -6.129 1 90.5 128 ASP B O 1
ATOM 3253 N N . ALA B 1 129 ? 3.879 3.949 -6.18 1 84.94 129 ALA B N 1
ATOM 3254 C CA . ALA B 1 129 ? 4.055 4.582 -7.484 1 84.94 129 ALA B CA 1
ATOM 3255 C C . ALA B 1 129 ? 4.773 5.922 -7.348 1 84.94 129 ALA B C 1
ATOM 3257 O O . ALA B 1 129 ? 4.66 6.594 -6.32 1 84.94 129 ALA B O 1
A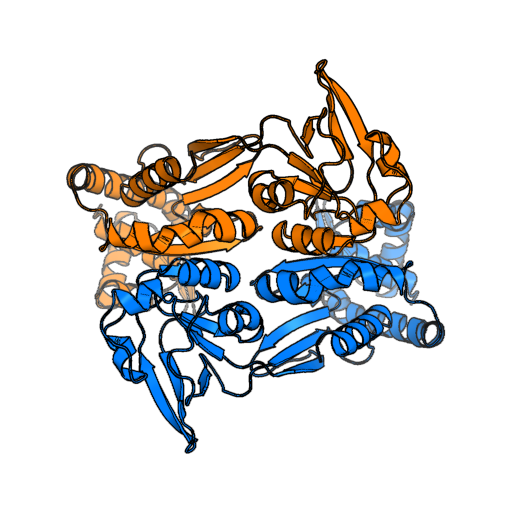TOM 3258 N N . ASN B 1 130 ? 5.59 6.203 -8.367 1 80.94 130 ASN B N 1
ATOM 3259 C CA . ASN B 1 130 ? 6.176 7.539 -8.422 1 80.94 130 ASN B CA 1
ATOM 3260 C C . ASN B 1 130 ? 5.184 8.562 -8.969 1 80.94 130 ASN B C 1
ATOM 3262 O O . ASN B 1 130 ? 4.797 8.5 -10.141 1 80.94 130 ASN B O 1
ATOM 3266 N N . LEU B 1 131 ? 4.848 9.461 -8.141 1 84.44 131 LEU B N 1
ATOM 3267 C CA . LEU B 1 131 ? 3.875 10.477 -8.523 1 84.44 131 LEU B CA 1
ATOM 3268 C C . LEU B 1 131 ? 4.578 11.734 -9.016 1 84.44 131 LEU B C 1
ATOM 3270 O O . LEU B 1 131 ? 5.66 12.078 -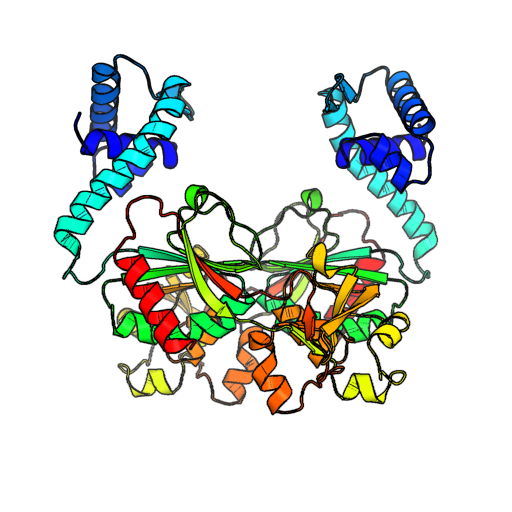8.531 1 84.44 131 LEU B O 1
ATOM 3274 N N . ASP B 1 132 ? 3.967 12.352 -10.031 1 83.5 132 ASP B N 1
ATOM 3275 C CA . ASP B 1 132 ? 4.32 13.742 -10.328 1 83.5 132 ASP B CA 1
ATOM 3276 C C . ASP B 1 132 ? 3.756 14.688 -9.273 1 83.5 132 ASP B C 1
ATOM 3278 O O . ASP B 1 132 ? 2.555 14.969 -9.258 1 83.5 132 ASP B O 1
ATOM 3282 N N . LEU B 1 133 ? 4.656 15.172 -8.492 1 85.12 133 LEU B N 1
ATOM 3283 C CA . LEU B 1 133 ? 4.227 15.938 -7.32 1 85.12 133 LEU B CA 1
ATOM 3284 C C . LEU B 1 133 ? 3.445 17.172 -7.738 1 85.12 133 LEU B C 1
ATOM 3286 O O . LEU B 1 133 ? 2.482 17.562 -7.07 1 85.12 133 LEU B O 1
ATOM 3290 N N . VAL B 1 134 ? 3.898 17.781 -8.773 1 80.62 134 VAL B N 1
ATOM 3291 C CA . VAL B 1 134 ? 3.262 19.016 -9.234 1 80.62 134 VAL B CA 1
ATOM 3292 C C . VAL B 1 134 ? 1.896 18.703 -9.836 1 80.62 134 VAL B C 1
ATOM 3294 O O . VAL B 1 134 ? 0.891 19.312 -9.469 1 80.62 134 VAL B O 1
ATOM 3297 N N . GLN B 1 135 ? 1.881 17.703 -10.68 1 79.81 135 GLN B N 1
ATOM 3298 C CA . GLN B 1 135 ? 0.641 17.312 -11.344 1 79.81 135 GLN B CA 1
ATOM 3299 C C . GLN B 1 135 ? -0.381 16.797 -10.344 1 79.81 135 GLN B C 1
ATOM 3301 O O . GLN B 1 135 ? -1.582 17.031 -10.492 1 79.81 135 GLN B O 1
ATOM 3306 N N . GLU B 1 136 ? 0.149 16.125 -9.336 1 87.5 136 GLU B N 1
ATOM 3307 C CA . GLU B 1 136 ? -0.745 15.5 -8.367 1 87.5 136 GLU B CA 1
ATOM 3308 C C . GLU B 1 136 ? -1.003 16.422 -7.176 1 87.5 136 GLU B C 1
ATOM 3310 O O . GLU B 1 136 ? -1.654 16.016 -6.211 1 87.5 136 GLU B O 1
ATOM 3315 N N . ARG B 1 137 ? -0.461 17.656 -7.199 1 86.44 137 ARG B N 1
ATOM 3316 C CA . ARG B 1 137 ? -0.673 18.703 -6.191 1 86.44 137 ARG B CA 1
ATOM 3317 C C . ARG B 1 137 ? -0.26 18.203 -4.809 1 86.44 137 ARG B C 1
ATOM 3319 O O . ARG B 1 137 ? -1.003 18.375 -3.838 1 86.44 137 ARG B O 1
ATOM 3326 N N . MET B 1 138 ? 0.822 17.5 -4.82 1 91.88 138 MET B N 1
ATOM 3327 C CA . MET B 1 138 ? 1.412 17.094 -3.551 1 91.88 138 MET B CA 1
ATOM 3328 C C . MET B 1 138 ? 2.297 18.188 -2.977 1 91.88 138 MET B C 1
ATOM 3330 O O . MET B 1 138 ? 3.076 18.812 -3.703 1 91.88 138 MET B O 1
ATOM 3334 N N . ASP B 1 139 ? 2.133 18.453 -1.664 1 90.62 139 ASP B N 1
ATOM 3335 C CA . ASP B 1 139 ? 2.961 19.453 -0.993 1 90.62 139 ASP B CA 1
ATOM 3336 C C . ASP B 1 139 ? 4.309 18.859 -0.585 1 90.62 139 ASP B C 1
ATOM 3338 O O . ASP B 1 139 ? 5.316 19.562 -0.548 1 90.62 139 ASP B O 1
ATOM 3342 N N . LEU B 1 140 ? 4.324 17.594 -0.214 1 93.56 140 LEU B N 1
ATOM 3343 C CA . LEU B 1 140 ? 5.496 16.953 0.365 1 93.56 140 LEU B CA 1
ATOM 3344 C C . LEU B 1 140 ? 5.523 15.461 0.014 1 93.56 140 LEU B C 1
ATOM 3346 O O . LEU B 1 140 ? 4.496 14.781 0.087 1 93.56 140 LEU B O 1
ATOM 3350 N N . ALA B 1 141 ? 6.637 15.023 -0.418 1 94.69 141 ALA B N 1
ATOM 3351 C CA . ALA B 1 141 ? 6.871 13.602 -0.615 1 94.69 141 ALA B CA 1
ATOM 3352 C C . ALA B 1 141 ? 8 13.102 0.278 1 94.69 141 ALA B C 1
ATOM 3354 O O . ALA B 1 141 ? 9.016 13.789 0.451 1 94.69 141 ALA B O 1
ATOM 3355 N N . ILE B 1 142 ? 7.758 11.969 0.889 1 93.88 142 ILE B N 1
ATOM 3356 C CA . ILE B 1 142 ? 8.828 11.25 1.567 1 93.88 142 ILE B CA 1
ATOM 3357 C C . ILE B 1 142 ? 9.172 9.977 0.793 1 93.88 142 ILE B C 1
ATOM 3359 O O . ILE B 1 142 ? 8.328 9.094 0.646 1 93.88 142 ILE B O 1
ATOM 3363 N N . ARG B 1 143 ? 10.422 9.914 0.377 1 90.62 143 ARG B N 1
ATOM 3364 C CA . ARG B 1 143 ? 10.812 8.781 -0.463 1 90.62 143 ARG B CA 1
ATOM 3365 C C . ARG B 1 143 ? 12.18 8.25 -0.056 1 90.62 143 ARG B C 1
ATOM 3367 O O . ARG B 1 143 ? 13.062 9.016 0.34 1 90.62 143 ARG B O 1
ATOM 3374 N N . LEU B 1 144 ? 12.258 6.953 -0.191 1 87.12 144 LEU B N 1
ATOM 3375 C CA . LEU B 1 144 ? 13.57 6.332 -0.058 1 87.12 144 LEU B CA 1
ATOM 3376 C C . LEU B 1 144 ? 14.305 6.324 -1.394 1 87.12 144 LEU B C 1
ATOM 3378 O O . LEU B 1 144 ? 13.773 5.859 -2.4 1 87.12 144 LEU B O 1
ATOM 3382 N N . ALA B 1 145 ? 15.453 6.887 -1.43 1 81.31 145 ALA B N 1
ATOM 3383 C CA . ALA B 1 145 ? 16.266 6.941 -2.648 1 81.31 145 ALA B CA 1
ATOM 3384 C C . ALA B 1 145 ? 17.734 7.164 -2.324 1 81.31 145 ALA B C 1
ATOM 3386 O O . ALA B 1 145 ? 18.062 7.672 -1.253 1 81.31 145 ALA B O 1
ATOM 3387 N N . PRO B 1 146 ? 18.562 6.629 -3.23 1 75 146 PRO B N 1
ATOM 3388 C CA . PRO B 1 146 ? 19.969 6.977 -3.041 1 75 146 PRO B CA 1
ATOM 3389 C C . PRO B 1 146 ? 20.219 8.477 -3.166 1 75 146 PRO B C 1
ATOM 3391 O O . PRO B 1 146 ? 21.016 9.031 -2.4 1 75 146 PRO B O 1
ATOM 3394 N N . ALA B 1 147 ? 19.656 9.055 -4.172 1 72.06 147 ALA B N 1
ATOM 3395 C CA . ALA B 1 147 ? 19.781 10.492 -4.414 1 72.06 147 ALA B CA 1
ATOM 3396 C C . ALA B 1 147 ? 18.516 11.039 -5.066 1 72.06 147 ALA B C 1
ATOM 3398 O O . ALA B 1 147 ? 17.75 10.289 -5.688 1 72.06 147 ALA B O 1
ATOM 3399 N N . ILE B 1 148 ? 18.266 12.258 -4.66 1 68.69 148 ILE B N 1
ATOM 3400 C CA . ILE B 1 148 ? 17.141 12.93 -5.309 1 68.69 148 ILE B CA 1
ATOM 3401 C C . ILE B 1 148 ? 17.656 13.906 -6.355 1 68.69 148 ILE B C 1
ATOM 3403 O O . ILE B 1 148 ? 18.547 14.719 -6.07 1 68.69 148 ILE B O 1
ATOM 3407 N N . GLU B 1 149 ? 17.203 13.586 -7.562 1 64.62 149 GLU B N 1
ATOM 3408 C CA . GLU B 1 149 ? 17.641 14.461 -8.641 1 64.62 149 GLU B CA 1
ATOM 3409 C C . GLU B 1 149 ? 16.5 15.328 -9.156 1 64.62 149 GLU B C 1
ATOM 3411 O O . GLU B 1 149 ? 15.328 15.016 -8.914 1 64.62 149 GLU B O 1
ATOM 3416 N N . GLY B 1 150 ? 16.844 16.469 -9.688 1 65.69 150 GLY B N 1
ATOM 3417 C CA . GLY B 1 150 ? 15.891 17.312 -10.383 1 65.69 150 GLY B CA 1
ATOM 3418 C C . GLY B 1 150 ? 15.641 18.641 -9.672 1 65.69 150 GLY B C 1
ATOM 3419 O O . GLY B 1 150 ? 16.484 19.109 -8.914 1 65.69 150 GLY B O 1
ATOM 3420 N N . ASP B 1 151 ? 14.5 19.234 -10.125 1 64.81 151 ASP B N 1
ATOM 3421 C CA . ASP B 1 151 ? 14.125 20.578 -9.68 1 64.81 151 ASP B CA 1
ATOM 3422 C C . ASP B 1 151 ? 13.367 20.516 -8.352 1 64.81 151 ASP B C 1
ATOM 3424 O O . ASP B 1 151 ? 12.539 21.391 -8.07 1 64.81 151 ASP B O 1
ATOM 3428 N N . LEU B 1 152 ? 13.648 19.469 -7.695 1 70.19 152 LEU B N 1
ATOM 3429 C CA . LEU B 1 152 ? 13.016 19.328 -6.387 1 70.19 152 LEU B CA 1
ATOM 3430 C C . LEU B 1 152 ? 14.023 19.578 -5.27 1 70.19 152 LEU B C 1
ATOM 3432 O O . LEU B 1 152 ? 15.227 19.391 -5.457 1 70.19 152 LEU B O 1
ATOM 3436 N N . VAL B 1 153 ? 13.469 20.266 -4.289 1 77.75 153 VAL B N 1
ATOM 3437 C CA . VAL B 1 153 ? 14.273 20.406 -3.082 1 77.75 153 VAL B CA 1
ATOM 3438 C C . VAL B 1 153 ? 14.148 19.141 -2.236 1 77.75 153 VAL B C 1
ATOM 3440 O O . VAL B 1 153 ? 13.055 18.594 -2.076 1 77.75 153 VAL B O 1
ATOM 3443 N N . ALA B 1 154 ? 15.297 18.672 -1.84 1 84.38 154 ALA B N 1
ATOM 3444 C CA . ALA B 1 154 ? 15.305 17.438 -1.055 1 84.38 154 ALA B CA 1
ATOM 3445 C C . ALA B 1 154 ? 16.125 17.609 0.218 1 84.38 154 ALA B C 1
ATOM 3447 O O . ALA B 1 154 ? 17.203 18.219 0.198 1 84.38 154 ALA B O 1
ATOM 3448 N N . THR B 1 155 ? 15.555 17.203 1.297 1 84.06 155 THR B N 1
ATOM 3449 C CA . THR B 1 155 ? 16.266 17.125 2.572 1 84.06 155 THR B CA 1
ATOM 3450 C C . THR B 1 155 ? 16.234 15.695 3.111 1 84.06 155 THR B C 1
ATOM 3452 O O . THR B 1 155 ? 15.18 15.055 3.156 1 84.06 155 THR B O 1
ATOM 3455 N N . ARG B 1 156 ? 17.391 15.258 3.541 1 87.38 156 ARG B N 1
ATOM 3456 C CA . ARG B 1 156 ? 17.484 13.898 4.078 1 87.38 156 ARG B CA 1
ATOM 3457 C C . ARG B 1 156 ? 16.938 13.844 5.504 1 87.38 156 ARG B C 1
ATOM 3459 O O . ARG B 1 156 ? 17.266 14.688 6.336 1 87.38 156 ARG B O 1
ATOM 3466 N N . LEU B 1 157 ? 16.078 12.914 5.738 1 88.75 157 LEU B N 1
ATOM 3467 C CA . LEU B 1 157 ? 15.508 12.734 7.07 1 88.75 157 LEU B CA 1
ATOM 3468 C C . LEU B 1 157 ? 16.328 11.734 7.887 1 88.75 157 LEU B C 1
ATOM 3470 O O . LEU B 1 157 ? 16.625 11.984 9.055 1 88.75 157 LEU B O 1
ATOM 3474 N N . PHE B 1 158 ? 16.719 10.609 7.309 1 86.56 158 PHE B N 1
ATOM 3475 C CA . PHE B 1 158 ? 17.578 9.625 7.957 1 86.56 158 PHE B CA 1
ATOM 3476 C C . PHE B 1 158 ? 18.156 8.648 6.934 1 86.56 158 PHE B C 1
ATOM 3478 O O . PHE B 1 158 ? 17.688 8.594 5.793 1 86.56 158 PHE B O 1
ATOM 3485 N N . SER B 1 159 ? 19.188 7.953 7.371 1 87.44 159 SER B N 1
ATOM 3486 C CA . SER B 1 159 ? 19.797 6.914 6.547 1 87.44 159 SER B CA 1
ATOM 3487 C C . SER B 1 159 ? 19.125 5.562 6.77 1 87.44 159 SER B C 1
ATOM 3489 O O . SER B 1 159 ? 18.578 5.305 7.848 1 87.44 159 SER B O 1
ATOM 3491 N N . THR B 1 160 ? 19.031 4.844 5.711 1 86.56 160 THR B N 1
ATOM 3492 C CA . THR B 1 160 ? 18.469 3.51 5.848 1 86.56 160 THR B CA 1
ATOM 3493 C C . THR B 1 160 ? 19.453 2.449 5.355 1 86.56 160 THR B C 1
ATOM 3495 O O . THR B 1 160 ? 20.297 2.727 4.508 1 86.56 160 THR B O 1
ATOM 3498 N N . ARG B 1 161 ? 19.438 1.321 6.051 1 90.75 161 ARG B N 1
ATOM 3499 C CA . ARG B 1 161 ? 20.234 0.16 5.664 1 90.75 161 ARG B CA 1
ATOM 3500 C C . ARG B 1 161 ? 19.344 -1.017 5.293 1 90.75 161 ARG B C 1
ATOM 3502 O O . ARG B 1 161 ? 18.219 -1.131 5.785 1 90.75 161 ARG B O 1
ATOM 3509 N N . TYR B 1 162 ? 19.875 -1.812 4.379 1 94.81 162 TYR B N 1
ATOM 3510 C CA . TYR B 1 162 ? 19.141 -3 3.959 1 94.81 162 TYR B CA 1
ATOM 3511 C C . TYR B 1 162 ? 19.734 -4.258 4.586 1 94.81 162 TYR B C 1
ATOM 3513 O O . TYR B 1 162 ? 20.891 -4.258 5.012 1 94.81 162 TYR B O 1
ATOM 3521 N N . HIS B 1 163 ? 18.953 -5.246 4.648 1 96.94 163 HIS B N 1
ATOM 3522 C CA . HIS B 1 163 ? 19.312 -6.57 5.137 1 96.94 163 HIS B CA 1
ATOM 3523 C C . HIS B 1 163 ? 18.719 -7.664 4.25 1 96.94 163 HIS B C 1
ATOM 3525 O O . HIS B 1 163 ? 17.625 -7.512 3.715 1 96.94 163 HIS B O 1
ATOM 3531 N N . VAL B 1 164 ? 19.484 -8.672 4.102 1 98 164 VAL B N 1
ATOM 3532 C CA . VAL B 1 164 ? 18.906 -9.898 3.576 1 98 164 VAL B CA 1
ATOM 3533 C C . VAL B 1 164 ? 18.438 -10.781 4.73 1 98 164 VAL B C 1
ATOM 3535 O O . VAL B 1 164 ? 19.234 -11.156 5.59 1 98 164 VAL B O 1
ATOM 3538 N N . VAL B 1 165 ? 17.141 -11.094 4.691 1 98.62 165 VAL B N 1
ATOM 3539 C CA . VAL B 1 165 ? 16.578 -11.766 5.859 1 98.62 165 VAL B CA 1
ATOM 3540 C C . VAL B 1 165 ? 15.766 -12.984 5.418 1 98.62 165 VAL B C 1
ATOM 3542 O O . VAL B 1 165 ? 15.367 -13.086 4.254 1 98.62 165 VAL B O 1
ATOM 3545 N N . ALA B 1 166 ? 15.523 -13.859 6.305 1 98.62 166 ALA B N 1
ATOM 3546 C CA . ALA B 1 166 ? 14.625 -15 6.184 1 98.62 166 ALA B CA 1
ATOM 3547 C C . ALA B 1 166 ? 14.023 -15.375 7.535 1 98.62 166 ALA B C 1
ATOM 3549 O O . ALA B 1 166 ? 14.531 -14.953 8.578 1 98.62 166 ALA B O 1
ATOM 3550 N N . SER B 1 167 ? 12.922 -16.094 7.496 1 98.5 167 SER B N 1
ATOM 3551 C CA . SER B 1 167 ? 12.328 -16.578 8.727 1 98.5 167 SER B CA 1
ATOM 3552 C C . SER B 1 167 ? 13.102 -17.781 9.281 1 98.5 167 SER B C 1
ATOM 3554 O O . SER B 1 167 ? 13.742 -18.5 8.523 1 98.5 167 SER B O 1
ATOM 3556 N N . PRO B 1 168 ? 13.062 -17.984 10.617 1 98.06 168 PRO B N 1
ATOM 3557 C CA . PRO B 1 168 ? 13.672 -19.188 11.188 1 98.06 168 PRO B CA 1
ATOM 3558 C C . PRO B 1 168 ? 13.125 -20.469 10.57 1 98.06 168 PRO B C 1
ATOM 3560 O O . PRO B 1 168 ? 13.883 -21.422 10.352 1 98.06 168 PRO B O 1
ATOM 3563 N N . ASP B 1 169 ? 11.867 -20.484 10.297 1 96.56 169 ASP B N 1
ATOM 3564 C CA . ASP B 1 169 ? 11.234 -21.656 9.688 1 96.56 169 ASP B CA 1
ATOM 3565 C C . ASP B 1 169 ? 11.859 -21.969 8.336 1 96.56 169 ASP B C 1
ATOM 3567 O O . ASP B 1 169 ? 12.156 -23.141 8.039 1 96.56 169 ASP B O 1
ATOM 3571 N N . TYR B 1 170 ? 12.094 -20.984 7.566 1 96.69 170 TYR B N 1
ATOM 3572 C CA . TYR B 1 170 ? 12.727 -21.203 6.27 1 96.69 170 TYR B CA 1
ATOM 3573 C C . TYR B 1 170 ? 14.141 -21.734 6.438 1 96.69 170 TYR B C 1
ATOM 3575 O O . TYR B 1 170 ? 14.539 -22.688 5.746 1 96.69 170 TYR B O 1
ATOM 3583 N N . ILE B 1 171 ? 14.883 -21.109 7.27 1 96.31 171 ILE B N 1
ATOM 3584 C CA . ILE B 1 171 ? 16.281 -21.469 7.496 1 96.31 171 ILE B CA 1
ATOM 3585 C C . ILE B 1 171 ? 16.375 -22.922 7.938 1 96.31 171 ILE B C 1
ATOM 3587 O O . ILE B 1 171 ? 17.281 -23.641 7.539 1 96.31 171 ILE B O 1
ATOM 3591 N N . ALA B 1 172 ? 15.422 -23.375 8.734 1 95.81 172 ALA B N 1
ATOM 3592 C CA . ALA B 1 172 ? 15.43 -24.719 9.289 1 95.81 172 ALA B CA 1
ATOM 3593 C C . ALA B 1 172 ? 15.203 -25.766 8.188 1 95.81 172 ALA B C 1
ATOM 3595 O O . ALA B 1 172 ? 15.688 -26.891 8.297 1 95.81 172 ALA B O 1
ATOM 3596 N N . ARG B 1 173 ? 14.531 -25.438 7.152 1 93.31 173 ARG B N 1
ATOM 3597 C CA . ARG B 1 173 ? 14.156 -26.422 6.156 1 93.31 173 ARG B CA 1
ATOM 3598 C C . ARG B 1 173 ? 15 -26.281 4.895 1 93.31 173 ARG B C 1
ATOM 3600 O O . ARG B 1 173 ? 15.055 -27.203 4.066 1 93.31 173 ARG B O 1
ATOM 3607 N N . ALA B 1 174 ? 15.672 -25.203 4.77 1 92.5 174 ALA B N 1
ATOM 3608 C CA . ALA B 1 174 ? 16.406 -24.922 3.535 1 92.5 174 ALA B CA 1
ATOM 3609 C C . ALA B 1 174 ? 17.875 -25.312 3.666 1 92.5 174 ALA B C 1
ATOM 3611 O O . ALA B 1 174 ? 18.359 -25.578 4.77 1 92.5 174 ALA B O 1
ATOM 3612 N N . ALA B 1 175 ? 18.594 -25.359 2.518 1 92.19 175 ALA B N 1
ATOM 3613 C CA . ALA B 1 175 ? 20.047 -25.531 2.514 1 92.19 175 ALA B CA 1
ATOM 3614 C C . ALA B 1 175 ? 20.719 -24.406 3.287 1 92.19 175 ALA B C 1
ATOM 3616 O O . ALA B 1 175 ? 20.266 -23.266 3.273 1 92.19 175 ALA B O 1
ATOM 3617 N N . PRO B 1 176 ? 21.797 -24.672 3.947 1 93 176 PRO B N 1
ATOM 3618 C CA . PRO B 1 176 ? 22.484 -23.656 4.754 1 93 176 PRO B CA 1
ATOM 3619 C C . PRO B 1 176 ? 22.953 -22.469 3.926 1 93 176 PRO B C 1
ATOM 3621 O O . PRO B 1 176 ? 23.391 -22.641 2.785 1 93 176 PRO B O 1
ATOM 3624 N N . ILE B 1 177 ? 22.75 -21.344 4.449 1 94.19 177 ILE B N 1
ATOM 3625 C CA . ILE B 1 177 ? 23.219 -20.094 3.857 1 94.19 177 ILE B CA 1
ATOM 3626 C C . ILE B 1 177 ? 24.312 -19.484 4.734 1 94.19 177 ILE B C 1
ATOM 3628 O O . ILE B 1 177 ? 24.031 -19.031 5.852 1 94.19 177 ILE B O 1
ATOM 3632 N N . GLY B 1 178 ? 25.516 -19.438 4.242 1 93 178 GLY B N 1
ATOM 3633 C CA . GLY B 1 178 ? 26.625 -18.906 5.023 1 93 178 GLY B CA 1
ATOM 3634 C C . GLY B 1 178 ? 27.234 -17.641 4.445 1 93 178 GLY B C 1
ATOM 3635 O O . GLY B 1 178 ? 27.812 -16.844 5.172 1 93 178 GLY B O 1
ATOM 3636 N N . GLU B 1 179 ? 27.203 -17.578 3.15 1 95.19 179 GLU B N 1
ATOM 3637 C CA . GLU B 1 179 ? 27.734 -16.422 2.443 1 95.19 179 GLU B CA 1
ATOM 3638 C C . GLU B 1 179 ? 26.781 -15.961 1.337 1 95.19 179 GLU B C 1
ATOM 3640 O O . GLU B 1 179 ? 25.922 -16.734 0.901 1 95.19 179 GLU B O 1
ATOM 3645 N N . PRO B 1 180 ? 26.938 -14.758 0.854 1 96.88 180 PRO B N 1
ATOM 3646 C CA . PRO B 1 180 ? 26 -14.195 -0.118 1 96.88 180 PRO B CA 1
ATOM 3647 C C . PRO B 1 180 ? 25.844 -15.062 -1.364 1 96.88 180 PRO B C 1
ATOM 3649 O O . PRO B 1 180 ? 24.734 -15.234 -1.874 1 96.88 180 PRO B O 1
ATOM 3652 N N . ARG B 1 181 ? 26.844 -15.711 -1.835 1 95.5 181 ARG B N 1
ATOM 3653 C CA . ARG B 1 181 ? 26.812 -16.516 -3.057 1 95.5 181 ARG B CA 1
ATOM 3654 C C . ARG B 1 181 ? 25.891 -17.703 -2.904 1 95.5 181 ARG B C 1
ATOM 3656 O O . ARG B 1 181 ? 25.422 -18.266 -3.898 1 95.5 181 ARG B O 1
ATOM 3663 N N . ASP B 1 182 ? 25.672 -18.125 -1.676 1 96.5 182 ASP B N 1
ATOM 3664 C CA . ASP B 1 182 ? 24.781 -19.25 -1.421 1 96.5 182 ASP B CA 1
ATOM 3665 C C . ASP B 1 182 ? 23.359 -18.938 -1.882 1 96.5 182 ASP B C 1
ATOM 3667 O O . ASP B 1 182 ? 22.547 -19.844 -2.082 1 96.5 182 ASP B O 1
ATOM 3671 N N . LEU B 1 183 ? 23 -17.625 -2.049 1 96.12 183 LEU B N 1
ATOM 3672 C CA . LEU B 1 183 ? 21.672 -17.203 -2.477 1 96.12 183 LEU B CA 1
ATOM 3673 C C . LEU B 1 183 ? 21.359 -17.719 -3.883 1 96.12 183 LEU B C 1
ATOM 3675 O O . LEU B 1 183 ? 20.203 -17.781 -4.289 1 96.12 183 LEU B O 1
ATOM 3679 N N . LEU B 1 184 ? 22.359 -18.094 -4.633 1 93.19 184 LEU B N 1
ATOM 3680 C CA . LEU B 1 184 ? 22.203 -18.562 -6.004 1 93.19 184 LEU B CA 1
ATOM 3681 C C . LEU B 1 184 ? 21.375 -19.844 -6.055 1 93.19 184 LEU B C 1
ATOM 3683 O O . LEU B 1 184 ? 20.719 -20.109 -7.066 1 93.19 184 LEU B O 1
ATOM 3687 N N . THR B 1 185 ? 21.391 -20.562 -5 1 93.06 185 THR B N 1
ATOM 3688 C CA . THR B 1 185 ? 20.688 -21.844 -4.98 1 93.06 185 THR B CA 1
ATOM 3689 C C . THR B 1 185 ? 19.344 -21.719 -4.254 1 93.06 185 THR B C 1
ATOM 3691 O O . THR B 1 185 ? 18.688 -22.719 -3.973 1 93.06 185 THR B O 1
ATOM 3694 N N . HIS B 1 186 ? 19 -20.562 -3.885 1 94.75 186 HIS B N 1
ATOM 3695 C CA . HIS B 1 186 ? 17.75 -20.312 -3.184 1 94.75 186 HIS B CA 1
ATOM 3696 C C . HIS B 1 186 ? 16.781 -19.531 -4.055 1 94.75 186 HIS B C 1
ATOM 3698 O O . HIS B 1 186 ? 17.188 -18.828 -4.977 1 94.75 186 HIS B O 1
ATOM 3704 N N . ARG B 1 187 ? 15.523 -19.734 -3.807 1 93.75 187 ARG B N 1
ATOM 3705 C CA . ARG B 1 187 ? 14.469 -18.953 -4.434 1 93.75 187 ARG B CA 1
ATOM 3706 C C . ARG B 1 187 ? 14.086 -17.75 -3.564 1 93.75 187 ARG B C 1
ATOM 3708 O O . ARG B 1 187 ? 13.367 -17.906 -2.57 1 93.75 187 ARG B O 1
ATOM 3715 N N . CYS B 1 188 ? 14.531 -16.594 -3.992 1 96 188 CYS B N 1
ATOM 3716 C CA . CYS B 1 188 ? 14.305 -15.383 -3.201 1 96 188 CYS B CA 1
ATOM 3717 C C . CYS B 1 188 ? 12.938 -14.781 -3.506 1 96 188 CYS B C 1
ATOM 3719 O O . CYS B 1 188 ? 12.336 -15.078 -4.539 1 96 188 CYS B O 1
ATOM 3721 N N . LEU B 1 189 ? 12.375 -14.109 -2.553 1 96.69 189 LEU B N 1
ATOM 3722 C CA . LEU B 1 189 ? 11.234 -13.234 -2.785 1 96.69 189 LEU B CA 1
ATOM 3723 C C . LEU B 1 189 ? 11.688 -11.859 -3.264 1 96.69 189 LEU B C 1
ATOM 3725 O O . LEU B 1 189 ? 12.508 -11.203 -2.609 1 96.69 189 LEU B O 1
ATOM 3729 N N . LEU B 1 190 ? 11.141 -11.438 -4.371 1 95.56 190 LEU B N 1
ATOM 3730 C CA . LEU B 1 190 ? 11.727 -10.281 -5.039 1 95.56 190 LEU B CA 1
ATOM 3731 C C . LEU B 1 190 ? 10.75 -9.109 -5.051 1 95.56 190 LEU B C 1
ATOM 3733 O O . LEU B 1 190 ? 9.547 -9.297 -5.203 1 95.56 190 LEU B O 1
ATOM 3737 N N . LEU B 1 191 ? 11.305 -7.949 -4.84 1 92.88 191 LEU B N 1
ATOM 3738 C CA . LEU B 1 191 ? 10.531 -6.727 -5.023 1 92.88 191 LEU B CA 1
ATOM 3739 C C . LEU B 1 191 ? 10.461 -6.348 -6.496 1 92.88 191 LEU B C 1
ATOM 3741 O O . LEU B 1 191 ? 11.445 -6.457 -7.223 1 92.88 191 LEU B O 1
ATOM 3745 N N . GLY B 1 192 ? 9.312 -5.859 -6.926 1 85.19 192 GLY B N 1
ATOM 3746 C CA . GLY B 1 192 ? 9.039 -5.598 -8.328 1 85.19 192 GLY B CA 1
ATOM 3747 C C . GLY B 1 192 ? 9.766 -4.379 -8.859 1 85.19 192 GLY B C 1
ATOM 3748 O O . GLY B 1 192 ? 9.422 -3.857 -9.922 1 85.19 192 GLY B O 1
ATOM 3749 N N . LEU B 1 193 ? 10.609 -3.734 -8.25 1 74.5 193 LEU B N 1
ATOM 3750 C CA . LEU B 1 193 ? 11.422 -2.641 -8.773 1 74.5 193 LEU B CA 1
ATOM 3751 C C . LEU B 1 193 ? 12.664 -3.176 -9.484 1 74.5 193 LEU B C 1
ATOM 3753 O O . LEU B 1 193 ? 13.25 -4.172 -9.055 1 74.5 193 LEU B O 1
ATOM 3757 N N . ARG B 1 194 ? 12.953 -2.605 -10.633 1 59.22 194 ARG B N 1
ATOM 3758 C CA . ARG B 1 194 ? 13.977 -3.119 -11.539 1 59.22 194 ARG B CA 1
ATOM 3759 C C . ARG B 1 194 ? 15.258 -3.453 -10.781 1 59.22 194 ARG B C 1
ATOM 3761 O O . ARG B 1 194 ? 15.797 -4.555 -10.914 1 59.22 194 ARG B O 1
ATOM 3768 N N . ALA B 1 195 ? 15.734 -2.521 -10.023 1 58.59 195 ALA B N 1
ATOM 3769 C CA . ALA B 1 195 ? 17.031 -2.707 -9.375 1 58.59 195 ALA B CA 1
ATOM 3770 C C . ALA B 1 195 ? 16.969 -3.836 -8.352 1 58.59 195 ALA B C 1
ATOM 3772 O O . ALA B 1 195 ? 18 -4.387 -7.969 1 58.59 195 ALA B O 1
ATOM 3773 N N . PHE B 1 196 ? 15.766 -4.254 -8.055 1 71.81 196 PHE B N 1
ATOM 3774 C CA . PHE B 1 196 ? 15.625 -5.207 -6.961 1 71.81 196 PHE B CA 1
ATOM 3775 C C . PHE B 1 196 ? 15.5 -6.629 -7.5 1 71.81 196 PHE B C 1
ATOM 3777 O O . PHE B 1 196 ? 15.617 -7.598 -6.742 1 71.81 196 PHE B O 1
ATOM 3784 N N . ARG B 1 197 ? 15.352 -6.82 -8.766 1 68.5 197 ARG B N 1
ATOM 3785 C CA . ARG B 1 197 ? 14.867 -8.109 -9.25 1 68.5 197 ARG B CA 1
ATOM 3786 C C . ARG B 1 197 ? 16.016 -9.008 -9.664 1 68.5 197 ARG B C 1
ATOM 3788 O O . ARG B 1 197 ? 15.836 -10.219 -9.852 1 68.5 197 ARG B O 1
ATOM 3795 N N . SER B 1 198 ? 17.234 -8.391 -9.648 1 77.25 198 SER B N 1
ATOM 3796 C CA . SER B 1 198 ? 18.125 -9.328 -10.312 1 77.25 198 SER B CA 1
ATOM 3797 C C . SER B 1 198 ? 19.484 -9.383 -9.633 1 77.25 198 SER B C 1
ATOM 3799 O O . SER B 1 198 ? 20.109 -10.445 -9.547 1 77.25 198 SER B O 1
ATOM 3801 N N . THR B 1 199 ? 19.922 -8.305 -9.156 1 90 199 THR B N 1
ATOM 3802 C CA . THR B 1 199 ? 21.266 -8.312 -8.562 1 90 199 THR B CA 1
ATOM 3803 C C . THR B 1 199 ? 21.266 -7.57 -7.23 1 90 199 THR B C 1
ATOM 3805 O O . THR B 1 199 ? 20.75 -6.457 -7.133 1 90 199 THR B O 1
ATOM 3808 N N . TRP B 1 200 ? 21.812 -8.273 -6.25 1 94.81 200 TRP B N 1
ATOM 3809 C CA . TRP B 1 200 ? 22.047 -7.633 -4.961 1 94.81 200 TRP B CA 1
ATOM 3810 C C . TRP B 1 200 ? 23.531 -7.418 -4.727 1 94.81 200 TRP B C 1
ATOM 3812 O O . TRP B 1 200 ? 24.359 -8.266 -5.074 1 94.81 200 TRP B O 1
ATOM 3822 N N . LYS B 1 201 ? 23.859 -6.305 -4.219 1 95.38 201 LYS B N 1
ATOM 3823 C CA . LYS B 1 201 ? 25.25 -5.949 -3.912 1 95.38 201 LYS B CA 1
ATOM 3824 C C . LYS B 1 201 ? 25.531 -6.094 -2.42 1 95.38 201 LYS B C 1
ATOM 3826 O O . LYS B 1 201 ? 24.703 -5.738 -1.585 1 95.38 201 LYS B O 1
ATOM 3831 N N . PHE B 1 202 ? 26.75 -6.594 -2.125 1 96.44 202 PHE B N 1
ATOM 3832 C CA . PHE B 1 202 ? 27.188 -6.805 -0.751 1 96.44 202 PHE B CA 1
ATOM 3833 C C . PHE B 1 202 ? 28.562 -6.176 -0.52 1 96.44 202 PHE B C 1
ATOM 3835 O O . PHE B 1 202 ? 29.484 -6.41 -1.287 1 96.44 202 PHE B O 1
ATOM 3842 N N . LYS B 1 203 ? 28.578 -5.379 0.464 1 95.75 203 LYS B N 1
ATOM 3843 C CA . LYS B 1 203 ? 29.875 -4.887 0.941 1 95.75 203 LYS B CA 1
ATOM 3844 C C . LYS B 1 203 ? 30.234 -5.512 2.285 1 95.75 203 LYS B C 1
ATOM 3846 O O . LYS B 1 203 ? 29.438 -5.48 3.225 1 95.75 203 LYS B O 1
ATOM 3851 N N . ASN B 1 204 ? 31.453 -6.09 2.355 1 93.38 204 ASN B N 1
ATOM 3852 C CA . ASN B 1 204 ? 31.859 -6.699 3.615 1 93.38 204 ASN B CA 1
ATOM 3853 C C . ASN B 1 204 ? 32.562 -5.695 4.516 1 93.38 204 ASN B C 1
ATOM 3855 O O . ASN B 1 204 ? 32.656 -4.508 4.191 1 93.38 204 ASN B O 1
ATOM 3859 N N . ALA B 1 205 ? 33 -6.195 5.668 1 90.06 205 ALA B N 1
ATOM 3860 C CA . ALA B 1 205 ? 33.625 -5.336 6.672 1 90.06 205 ALA B CA 1
ATOM 3861 C C . ALA B 1 205 ? 34.906 -4.676 6.121 1 90.06 205 ALA B C 1
ATOM 3863 O O . ALA B 1 205 ? 35.25 -3.574 6.543 1 90.06 205 ALA B O 1
ATOM 3864 N N . GLN B 1 206 ? 35.531 -5.273 5.191 1 91.5 206 GLN B N 1
ATOM 3865 C CA . GLN B 1 206 ? 36.75 -4.75 4.617 1 91.5 206 GLN B CA 1
ATOM 3866 C C . GLN B 1 206 ? 36.469 -3.814 3.449 1 91.5 206 GLN B C 1
ATOM 3868 O O . GLN B 1 206 ? 37.375 -3.223 2.877 1 91.5 206 GLN B O 1
ATOM 3873 N N . GLY B 1 207 ? 35.281 -3.729 3.123 1 90.69 207 GLY B N 1
ATOM 3874 C CA . GLY B 1 207 ? 34.875 -2.816 2.057 1 90.69 207 GLY B CA 1
ATOM 3875 C C . GLY B 1 207 ? 34.844 -3.479 0.692 1 90.69 207 GLY B C 1
ATOM 3876 O O . GLY B 1 207 ? 34.594 -2.818 -0.315 1 90.69 207 GLY B O 1
ATOM 3877 N N . ALA B 1 208 ? 35.094 -4.738 0.62 1 93.56 208 ALA B N 1
ATOM 3878 C CA . ALA B 1 208 ? 35.062 -5.473 -0.643 1 93.56 208 ALA B CA 1
ATOM 3879 C C . ALA B 1 208 ? 33.625 -5.645 -1.142 1 93.56 208 ALA B C 1
ATOM 3881 O O . ALA B 1 208 ? 32.719 -5.961 -0.362 1 93.56 208 ALA B O 1
ATOM 3882 N N . LEU B 1 209 ? 33.469 -5.434 -2.451 1 94.31 209 LEU B N 1
ATOM 3883 C CA . LEU B 1 209 ? 32.156 -5.504 -3.072 1 94.31 209 LEU B CA 1
ATOM 3884 C C . LEU B 1 209 ? 31.953 -6.848 -3.76 1 94.31 209 LEU B C 1
ATOM 3886 O O . LEU B 1 209 ? 32.844 -7.34 -4.453 1 94.31 209 LEU B O 1
ATOM 3890 N N . GLU B 1 210 ? 30.797 -7.418 -3.492 1 94.19 210 GLU B N 1
ATOM 3891 C CA . GLU B 1 210 ? 30.344 -8.633 -4.164 1 94.19 210 GLU B CA 1
ATOM 3892 C C . GLU B 1 210 ? 28.938 -8.477 -4.715 1 94.19 210 GLU B C 1
ATOM 3894 O O . GLU B 1 210 ? 28.062 -7.949 -4.031 1 94.19 210 GLU B O 1
ATOM 3899 N N . GLU B 1 211 ? 28.781 -8.914 -5.934 1 94.75 211 GLU B N 1
ATOM 3900 C CA . GLU B 1 211 ? 27.453 -8.898 -6.547 1 94.75 211 GLU B CA 1
ATOM 3901 C C . GLU B 1 211 ? 26.922 -10.312 -6.754 1 94.75 211 GLU B C 1
ATOM 3903 O O . GLU B 1 211 ? 27.641 -11.18 -7.262 1 94.75 211 GLU B O 1
ATOM 3908 N N . VAL B 1 212 ? 25.734 -10.492 -6.336 1 95 212 VAL B N 1
ATOM 3909 C CA . VAL B 1 212 ? 25.125 -11.812 -6.43 1 95 212 VAL B CA 1
ATOM 3910 C C . VAL B 1 212 ? 23.828 -11.727 -7.234 1 95 212 VAL B C 1
ATOM 3912 O O . VAL B 1 212 ? 22.953 -10.922 -6.926 1 95 212 VAL B O 1
ATOM 3915 N N . SER B 1 213 ? 23.781 -12.508 -8.305 1 93.31 213 SER B N 1
ATOM 3916 C CA . SER B 1 213 ? 22.516 -12.648 -9.023 1 93.31 213 SER B CA 1
ATOM 3917 C C . SER B 1 213 ? 21.5 -13.469 -8.227 1 93.31 213 SER B C 1
ATOM 3919 O O . SER B 1 213 ? 21.828 -14.555 -7.746 1 93.31 213 SER B O 1
ATOM 3921 N N . VAL B 1 214 ? 20.344 -12.883 -8.031 1 92.94 214 VAL B N 1
ATOM 3922 C CA . VAL B 1 214 ? 19.312 -13.594 -7.281 1 92.94 214 VAL B CA 1
ATOM 3923 C C . VAL B 1 214 ? 18.141 -13.922 -8.203 1 92.94 214 VAL B C 1
ATOM 3925 O O . VAL B 1 214 ? 17.938 -13.25 -9.219 1 92.94 214 VAL B O 1
ATOM 3928 N N . ASP B 1 215 ? 17.453 -15.008 -7.887 1 91.06 215 ASP B N 1
ATOM 3929 C CA . ASP B 1 215 ? 16.297 -15.453 -8.641 1 91.06 215 ASP B CA 1
ATOM 3930 C C . ASP B 1 215 ? 15.148 -15.852 -7.703 1 91.06 215 ASP B C 1
ATOM 3932 O O . ASP B 1 215 ? 15.367 -16.078 -6.512 1 91.06 215 ASP B O 1
ATOM 3936 N N . GLY B 1 216 ? 13.977 -15.836 -8.242 1 92.5 216 GLY B N 1
ATOM 3937 C CA . GLY B 1 216 ? 12.797 -16.188 -7.461 1 92.5 216 GLY B CA 1
ATOM 3938 C C . GLY B 1 216 ? 11.547 -16.312 -8.305 1 92.5 216 GLY B C 1
ATOM 3939 O O . GLY B 1 216 ? 11.508 -15.859 -9.453 1 92.5 216 GLY B O 1
ATOM 3940 N N . ASP B 1 217 ? 10.578 -16.938 -7.684 1 93.25 217 ASP B N 1
ATOM 3941 C CA . ASP B 1 217 ? 9.344 -17.234 -8.398 1 93.25 217 ASP B CA 1
ATOM 3942 C C . ASP B 1 217 ? 8.242 -16.234 -8.023 1 93.25 217 ASP B C 1
ATOM 3944 O O . ASP B 1 217 ? 7.16 -16.25 -8.617 1 93.25 217 ASP B O 1
ATOM 3948 N N . VAL B 1 218 ? 8.508 -15.406 -7.074 1 96.19 218 VAL B N 1
ATOM 3949 C CA . VAL B 1 218 ? 7.504 -14.469 -6.574 1 96.19 218 VAL B CA 1
ATOM 3950 C C . VAL B 1 218 ? 8.055 -13.047 -6.617 1 96.19 218 VAL B C 1
ATOM 3952 O O . VAL B 1 218 ? 9.109 -12.766 -6.047 1 96.19 218 VAL B O 1
ATOM 3955 N N . VAL B 1 219 ? 7.375 -12.242 -7.352 1 95.94 219 VAL B N 1
ATOM 3956 C CA . VAL B 1 219 ? 7.66 -10.812 -7.375 1 95.94 219 VAL B CA 1
ATOM 3957 C C . VAL B 1 219 ? 6.504 -10.039 -6.742 1 95.94 219 VAL B C 1
ATOM 3959 O O . VAL B 1 219 ? 5.336 -10.289 -7.062 1 95.94 219 VAL B O 1
ATOM 3962 N N . ILE B 1 220 ? 6.809 -9.156 -5.809 1 96.31 220 ILE B N 1
ATOM 3963 C CA . ILE B 1 220 ? 5.805 -8.414 -5.062 1 96.31 220 ILE B CA 1
ATOM 3964 C C . ILE B 1 220 ? 6.062 -6.914 -5.203 1 96.31 220 ILE B C 1
ATOM 3966 O O . ILE B 1 220 ? 7.211 -6.465 -5.121 1 96.31 220 ILE B O 1
ATOM 3970 N N . SER B 1 221 ? 5.02 -6.148 -5.289 1 93.75 221 SER B N 1
ATOM 3971 C CA . SER B 1 221 ? 5.152 -4.742 -5.66 1 93.75 221 SER B CA 1
ATOM 3972 C C . SER B 1 221 ? 5.438 -3.875 -4.441 1 93.75 221 SER B C 1
ATOM 3974 O O . SER B 1 221 ? 5.926 -2.75 -4.57 1 93.75 221 SER B O 1
ATOM 3976 N N . THR B 1 222 ? 5.074 -4.348 -3.234 1 94.44 222 THR B N 1
ATOM 3977 C CA . THR B 1 222 ? 5.227 -3.496 -2.059 1 94.44 222 THR B CA 1
ATOM 3978 C C . THR B 1 222 ? 6.051 -4.199 -0.986 1 94.44 222 THR B C 1
ATOM 3980 O O . THR B 1 222 ? 5.797 -5.359 -0.658 1 94.44 222 THR B O 1
ATOM 3983 N N . PRO B 1 223 ? 6.961 -3.492 -0.32 1 95.38 223 PRO B N 1
ATOM 3984 C CA . PRO B 1 223 ? 7.82 -4.086 0.707 1 95.38 223 PRO B CA 1
ATOM 3985 C C . PRO B 1 223 ? 7.031 -4.652 1.884 1 95.38 223 PRO B C 1
ATOM 3987 O O . PRO B 1 223 ? 7.449 -5.633 2.5 1 95.38 223 PRO B O 1
ATOM 3990 N N . LEU B 1 224 ? 5.941 -4.078 2.189 1 96.31 224 LEU B N 1
ATOM 3991 C CA . LEU B 1 224 ? 5.148 -4.57 3.312 1 96.31 224 LEU B CA 1
ATOM 3992 C C . LEU B 1 224 ? 4.652 -5.988 3.047 1 96.31 224 LEU B C 1
ATOM 3994 O O . LEU B 1 224 ? 4.668 -6.832 3.945 1 96.31 224 LEU B O 1
ATOM 3998 N N . ALA B 1 225 ? 4.176 -6.137 1.873 1 97.38 225 ALA B N 1
ATOM 3999 C CA . ALA B 1 225 ? 3.73 -7.48 1.524 1 97.38 225 ALA B CA 1
ATOM 4000 C C . ALA B 1 225 ? 4.914 -8.438 1.422 1 97.38 225 ALA B C 1
ATOM 4002 O O . ALA B 1 225 ? 4.797 -9.617 1.762 1 97.38 225 ALA B O 1
ATOM 4003 N N . LEU B 1 226 ? 6.004 -7.965 0.916 1 97.5 226 LEU B N 1
ATOM 4004 C CA . LEU B 1 226 ? 7.219 -8.773 0.87 1 97.5 226 LEU B CA 1
ATOM 4005 C C . LEU B 1 226 ? 7.613 -9.234 2.268 1 97.5 226 LEU B C 1
ATOM 4007 O O . LEU B 1 226 ? 7.93 -10.414 2.471 1 97.5 226 LEU B O 1
ATOM 4011 N N . ARG B 1 227 ? 7.578 -8.32 3.184 1 98.31 227 ARG B N 1
ATOM 4012 C CA . ARG B 1 227 ? 7.863 -8.648 4.578 1 98.31 227 ARG B CA 1
ATOM 4013 C C . ARG B 1 227 ? 6.938 -9.75 5.082 1 98.31 227 ARG B C 1
ATOM 4015 O O . ARG B 1 227 ? 7.387 -10.695 5.727 1 98.31 227 ARG B O 1
ATOM 4022 N N . ALA B 1 228 ? 5.668 -9.641 4.805 1 98 228 ALA B N 1
ATOM 4023 C CA . ALA B 1 228 ? 4.699 -10.633 5.25 1 98 228 ALA B CA 1
ATOM 4024 C C . ALA B 1 228 ? 5.02 -12.008 4.668 1 98 228 ALA B C 1
ATOM 4026 O O . ALA B 1 228 ? 4.902 -13.023 5.355 1 98 228 ALA B O 1
ATOM 4027 N N . ALA B 1 229 ? 5.418 -12.062 3.441 1 98.19 229 ALA B N 1
ATOM 4028 C CA . ALA B 1 229 ? 5.758 -13.32 2.783 1 98.19 229 ALA B CA 1
ATOM 4029 C C . ALA B 1 229 ? 7 -13.945 3.406 1 98.19 229 ALA B C 1
ATOM 4031 O O . ALA B 1 229 ? 7.062 -15.164 3.588 1 98.19 229 ALA B O 1
ATOM 4032 N N . VAL B 1 230 ? 7.984 -13.125 3.727 1 98.44 230 VAL B N 1
ATOM 4033 C CA . VAL B 1 230 ? 9.219 -13.617 4.332 1 98.44 230 VAL B CA 1
ATOM 4034 C C . VAL B 1 230 ? 8.922 -14.18 5.723 1 98.44 230 VAL B C 1
ATOM 4036 O O . VAL B 1 230 ? 9.406 -15.258 6.078 1 98.44 230 VAL B O 1
ATOM 4039 N N . LEU B 1 231 ? 8.125 -13.461 6.469 1 98.38 231 LEU B N 1
ATOM 4040 C CA . LEU B 1 231 ? 7.75 -13.891 7.812 1 98.38 231 LEU B CA 1
ATOM 4041 C C . LEU B 1 231 ? 7.062 -15.25 7.773 1 98.38 231 LEU B C 1
ATOM 4043 O O . LEU B 1 231 ? 7.223 -16.062 8.695 1 98.38 231 LEU B O 1
ATOM 4047 N N . ALA B 1 232 ? 6.387 -15.492 6.691 1 97.56 232 ALA B N 1
ATOM 4048 C CA . ALA B 1 232 ? 5.629 -16.734 6.551 1 97.56 232 ALA B CA 1
ATOM 4049 C C . ALA B 1 232 ? 6.512 -17.859 6.012 1 97.56 232 ALA B C 1
ATOM 4051 O O . ALA B 1 232 ? 6.027 -18.953 5.73 1 97.56 232 ALA B O 1
ATOM 4052 N N . GLY B 1 233 ? 7.742 -17.547 5.82 1 97.31 233 GLY B N 1
ATOM 4053 C CA . GLY B 1 233 ? 8.688 -18.578 5.43 1 97.31 233 GLY B CA 1
ATOM 4054 C C . GLY B 1 233 ? 8.789 -18.766 3.928 1 97.31 233 GLY B C 1
ATOM 4055 O O . GLY B 1 233 ? 9.125 -19.844 3.451 1 97.31 233 GLY B O 1
ATOM 4056 N N . GLY B 1 234 ? 8.508 -17.719 3.18 1 96.62 234 GLY B N 1
ATOM 4057 C CA . GLY B 1 234 ? 8.453 -17.844 1.731 1 96.62 234 GLY B CA 1
ATOM 4058 C C . GLY B 1 234 ? 9.82 -17.828 1.081 1 96.62 234 GLY B C 1
ATOM 4059 O O . GLY B 1 234 ? 9.961 -18.188 -0.09 1 96.62 234 GLY B O 1
ATOM 4060 N N . GLY B 1 235 ? 10.844 -17.422 1.79 1 97.06 235 GLY B N 1
ATOM 4061 C CA . GLY B 1 235 ? 12.195 -17.328 1.246 1 97.06 235 GLY B CA 1
ATOM 4062 C C . GLY B 1 235 ? 12.93 -16.078 1.681 1 97.06 235 GLY B C 1
ATOM 4063 O O . GLY B 1 235 ? 12.367 -15.227 2.373 1 97.06 235 GLY B O 1
ATOM 4064 N N . PRO B 1 236 ? 14.195 -16.016 1.267 1 97.69 236 PRO B N 1
ATOM 4065 C CA . PRO B 1 236 ? 14.977 -14.82 1.596 1 97.69 236 PRO B CA 1
ATOM 4066 C C . PRO B 1 236 ? 14.523 -13.586 0.818 1 97.69 236 PRO B C 1
ATOM 4068 O O . PRO B 1 236 ? 14.016 -13.711 -0.302 1 97.69 236 PRO B O 1
ATOM 4071 N N . ALA B 1 237 ? 14.688 -12.469 1.37 1 97.56 237 ALA B N 1
ATOM 4072 C CA . ALA B 1 237 ? 14.375 -11.203 0.708 1 97.56 237 ALA B CA 1
ATOM 4073 C C . ALA B 1 237 ? 15.281 -10.086 1.209 1 97.56 237 ALA B C 1
ATOM 4075 O O . ALA B 1 237 ? 15.844 -10.172 2.305 1 97.56 237 ALA B O 1
ATOM 4076 N N . LEU B 1 238 ? 15.484 -9.086 0.4 1 96.81 238 LEU B N 1
ATOM 4077 C CA . LEU B 1 238 ? 16.203 -7.859 0.748 1 96.81 238 LEU B CA 1
ATOM 4078 C C . LEU B 1 238 ? 15.219 -6.773 1.196 1 96.81 238 LEU B C 1
ATOM 4080 O O . LEU B 1 238 ? 14.383 -6.32 0.411 1 96.81 238 LEU B O 1
ATOM 4084 N N . LEU B 1 239 ? 15.305 -6.387 2.439 1 96.44 239 LEU B N 1
ATOM 4085 C CA . LEU B 1 239 ? 14.367 -5.43 3.02 1 96.44 239 LEU B CA 1
ATOM 4086 C C . LEU B 1 239 ? 15.102 -4.344 3.793 1 96.44 239 LEU B C 1
ATOM 4088 O O . LEU B 1 239 ? 16.188 -4.586 4.328 1 96.44 239 LEU B O 1
ATOM 4092 N N . SER B 1 240 ? 14.492 -3.201 3.852 1 94.38 240 SER B N 1
ATOM 4093 C CA . SER B 1 240 ? 15.07 -2.086 4.598 1 94.38 240 SER B CA 1
ATOM 4094 C C . SER B 1 240 ? 14.961 -2.314 6.102 1 94.38 240 SER B C 1
ATOM 4096 O O . SER B 1 240 ? 13.984 -2.896 6.578 1 94.38 240 SER B O 1
ATOM 4098 N N . GLY B 1 241 ? 15.906 -1.759 6.82 1 93.94 241 GLY B N 1
ATOM 4099 C CA . GLY B 1 241 ? 15.984 -1.923 8.266 1 93.94 241 GLY B CA 1
ATOM 4100 C C . GLY B 1 241 ? 14.781 -1.353 8.992 1 93.94 241 GLY B C 1
ATOM 4101 O O . GLY B 1 241 ? 14.281 -1.96 9.945 1 93.94 241 GLY B O 1
ATOM 4102 N N . PHE B 1 242 ? 14.273 -0.21 8.602 1 90.81 242 PHE B N 1
ATOM 4103 C CA . PHE B 1 242 ? 13.18 0.415 9.328 1 90.81 242 PHE B CA 1
ATOM 4104 C C . PHE B 1 242 ? 11.93 -0.458 9.281 1 90.81 242 PHE B C 1
ATOM 4106 O O . PHE B 1 242 ? 11.094 -0.409 10.188 1 90.81 242 PHE B O 1
ATOM 4113 N N . LEU B 1 243 ? 11.828 -1.255 8.25 1 95.12 243 LEU B N 1
ATOM 4114 C CA . LEU B 1 243 ? 10.648 -2.084 8.039 1 95.12 243 LEU B CA 1
ATOM 4115 C C . LEU B 1 243 ? 10.688 -3.332 8.914 1 95.12 243 LEU B C 1
ATOM 4117 O O . LEU B 1 243 ? 9.648 -3.861 9.297 1 95.12 243 LEU B O 1
ATOM 4121 N N . ILE B 1 244 ? 11.906 -3.799 9.281 1 97.44 244 ILE B N 1
ATOM 4122 C CA . ILE B 1 244 ? 11.977 -5.133 9.859 1 97.44 244 ILE B CA 1
ATOM 4123 C C . ILE B 1 244 ? 12.711 -5.078 11.195 1 97.44 244 ILE B C 1
ATOM 4125 O O . ILE B 1 244 ? 13.062 -6.113 11.766 1 97.44 244 ILE B O 1
ATOM 4129 N N . ALA B 1 245 ? 13.008 -3.916 11.711 1 95.44 245 ALA B N 1
ATOM 4130 C CA . ALA B 1 245 ? 13.766 -3.766 12.945 1 95.44 245 ALA B CA 1
ATOM 4131 C C . ALA B 1 245 ? 13.141 -4.566 14.086 1 95.44 245 ALA B C 1
ATOM 4133 O O . ALA B 1 245 ? 13.836 -5.293 14.797 1 95.44 245 ALA B O 1
ATOM 4134 N N . ASP B 1 246 ? 11.844 -4.496 14.258 1 95.31 246 ASP B N 1
ATOM 4135 C CA . ASP B 1 246 ? 11.141 -5.207 15.32 1 95.31 246 ASP B CA 1
ATOM 4136 C C . ASP B 1 246 ? 11.219 -6.715 15.117 1 95.31 246 ASP B C 1
ATOM 4138 O O . ASP B 1 246 ? 11.32 -7.477 16.078 1 95.31 246 ASP B O 1
ATOM 4142 N N . ASP B 1 247 ? 11.117 -7.113 13.914 1 98.12 247 ASP B N 1
ATOM 4143 C CA . ASP B 1 247 ? 11.172 -8.539 13.602 1 98.12 247 ASP B CA 1
ATOM 4144 C C . ASP B 1 247 ? 12.547 -9.117 13.922 1 98.12 247 ASP B C 1
ATOM 4146 O O . ASP B 1 247 ? 12.648 -10.234 14.43 1 98.12 247 ASP B O 1
ATOM 4150 N N . LEU B 1 248 ? 13.602 -8.375 13.586 1 97.94 248 LEU B N 1
ATOM 4151 C CA . LEU B 1 248 ? 14.953 -8.812 13.906 1 97.94 248 LEU B CA 1
ATOM 4152 C C . LEU B 1 248 ? 15.156 -8.898 15.422 1 97.94 248 LEU B C 1
ATOM 4154 O O . LEU B 1 248 ? 15.68 -9.891 15.922 1 97.94 248 LEU B O 1
ATOM 4158 N N . ARG B 1 249 ? 14.664 -7.906 16.125 1 97.31 249 ARG B N 1
ATOM 4159 C CA . ARG B 1 249 ? 14.82 -7.848 17.578 1 97.31 249 ARG B CA 1
ATOM 4160 C C . ARG B 1 249 ? 14.07 -9 18.25 1 97.31 249 ARG B C 1
ATOM 4162 O O . ARG B 1 249 ? 14.578 -9.594 19.203 1 97.31 249 ARG B O 1
ATOM 4169 N N . ALA B 1 250 ? 12.93 -9.359 17.75 1 97.5 250 ALA B N 1
ATOM 4170 C CA . ALA B 1 250 ? 12.07 -10.383 18.344 1 97.5 250 ALA B CA 1
ATOM 4171 C C . ALA B 1 250 ? 12.453 -11.773 17.859 1 97.5 250 ALA B C 1
ATOM 4173 O O . ALA B 1 250 ? 11.891 -12.773 18.312 1 97.5 250 ALA B O 1
ATOM 4174 N N . GLY B 1 251 ? 13.312 -11.812 16.891 1 97.75 251 GLY B N 1
ATOM 4175 C CA . GLY B 1 251 ? 13.773 -13.094 16.375 1 97.75 251 GLY B CA 1
ATOM 4176 C C . GLY B 1 251 ? 12.82 -13.719 15.367 1 97.75 251 GLY B C 1
ATOM 4177 O O . GLY B 1 251 ? 12.922 -14.906 15.07 1 97.75 251 GLY B O 1
ATOM 4178 N N . ARG B 1 252 ? 11.883 -12.93 14.883 1 98.31 252 ARG B N 1
ATOM 4179 C CA . ARG B 1 252 ? 10.953 -13.43 13.883 1 98.31 252 ARG B CA 1
ATOM 4180 C C . ARG B 1 252 ? 11.609 -13.5 12.508 1 98.31 252 ARG B C 1
ATOM 4182 O O . ARG B 1 252 ? 11.164 -14.25 11.641 1 98.31 252 ARG B O 1
ATOM 4189 N N . LEU B 1 253 ? 12.617 -12.648 12.328 1 98.62 253 LEU B N 1
ATOM 4190 C CA . LEU B 1 253 ? 13.484 -12.703 11.148 1 98.62 253 LEU B CA 1
ATOM 4191 C C . LEU B 1 253 ? 14.953 -12.781 11.562 1 98.62 253 LEU B C 1
ATOM 4193 O O . LEU B 1 253 ? 15.328 -12.312 12.633 1 98.62 253 LEU B O 1
ATOM 4197 N N . VAL B 1 254 ? 15.703 -13.367 10.711 1 98.56 254 VAL B N 1
ATOM 4198 C CA . VAL B 1 254 ? 17.141 -13.5 10.938 1 98.56 254 VAL B CA 1
ATOM 4199 C C . VAL B 1 254 ? 17.906 -12.805 9.812 1 98.56 254 VAL B C 1
ATOM 4201 O O . VAL B 1 254 ? 17.609 -13.008 8.633 1 98.56 254 VAL B O 1
ATOM 4204 N N . ASP B 1 255 ? 18.797 -11.953 10.203 1 98.44 255 ASP B N 1
ATOM 4205 C CA . ASP B 1 255 ? 19.719 -11.383 9.234 1 98.44 255 ASP B CA 1
ATOM 4206 C C . ASP B 1 255 ? 20.719 -12.43 8.75 1 98.44 255 ASP B C 1
ATOM 4208 O O . ASP B 1 255 ? 21.547 -12.906 9.523 1 98.44 255 ASP B O 1
ATOM 4212 N N . LEU B 1 256 ? 20.719 -12.766 7.523 1 98.12 256 LEU B N 1
ATOM 4213 C CA . LEU B 1 256 ? 21.5 -13.867 6.984 1 98.12 256 LEU B CA 1
ATOM 4214 C C . LEU B 1 256 ? 22.969 -13.477 6.848 1 98.12 256 LEU B C 1
ATOM 4216 O O . LEU B 1 256 ? 23.859 -14.344 6.844 1 98.12 256 LEU B O 1
ATOM 4220 N N . PHE B 1 257 ? 23.25 -12.188 6.719 1 97.56 257 PHE B N 1
ATOM 4221 C CA . PHE B 1 257 ? 24.609 -11.719 6.5 1 97.56 257 PHE B CA 1
ATOM 4222 C C . PHE B 1 257 ? 24.906 -10.5 7.363 1 97.56 257 PHE B C 1
ATOM 4224 O O . PHE B 1 257 ? 25.172 -9.414 6.844 1 97.56 257 PHE B O 1
ATOM 4231 N N . PRO B 1 258 ? 25 -10.672 8.672 1 95.69 258 PRO B N 1
ATOM 4232 C CA . PRO B 1 258 ? 25.156 -9.539 9.586 1 95.69 258 PRO B CA 1
ATOM 4233 C C . PRO B 1 258 ? 26.469 -8.797 9.398 1 95.69 258 PRO B C 1
ATOM 4235 O O . PRO B 1 258 ? 26.594 -7.633 9.797 1 95.69 258 PRO B O 1
ATOM 4238 N N . ASP B 1 259 ? 27.438 -9.398 8.75 1 94.88 259 ASP B N 1
ATOM 4239 C CA . ASP B 1 259 ? 28.734 -8.758 8.578 1 94.88 259 ASP B CA 1
ATOM 4240 C C . ASP B 1 259 ? 28.844 -8.102 7.203 1 94.88 259 ASP B C 1
ATOM 4242 O O . ASP B 1 259 ? 29.922 -7.656 6.805 1 94.88 259 ASP B O 1
ATOM 4246 N N . HIS B 1 260 ? 27.797 -8.109 6.469 1 96.19 260 HIS B N 1
ATOM 4247 C CA . HIS B 1 260 ? 27.75 -7.477 5.16 1 96.19 260 HIS B CA 1
ATOM 4248 C C . HIS B 1 260 ? 26.734 -6.344 5.137 1 96.19 260 HIS B C 1
ATOM 4250 O O . HIS B 1 260 ? 25.844 -6.289 5.992 1 96.19 260 HIS B O 1
ATOM 4256 N N . ARG B 1 261 ? 26.969 -5.469 4.23 1 94.88 261 ARG B N 1
ATOM 4257 C CA . ARG B 1 261 ? 26 -4.438 3.91 1 94.88 261 ARG B CA 1
ATOM 4258 C C . ARG B 1 261 ? 25.391 -4.664 2.529 1 94.88 261 ARG B C 1
ATOM 4260 O O . ARG B 1 261 ? 26.031 -4.395 1.513 1 94.88 261 ARG B O 1
ATOM 4267 N N . PRO B 1 262 ? 24.188 -5.191 2.518 1 95.38 262 PRO B N 1
ATOM 4268 C CA . PRO B 1 262 ? 23.547 -5.414 1.218 1 95.38 262 PRO B CA 1
ATOM 4269 C C . PRO B 1 262 ? 22.781 -4.195 0.72 1 95.38 262 PRO B C 1
ATOM 4271 O O . PRO B 1 262 ? 22.344 -3.369 1.523 1 95.38 262 PRO B O 1
ATOM 4274 N N . THR B 1 263 ? 22.625 -4.047 -0.559 1 91.81 263 THR B N 1
ATOM 4275 C CA . THR B 1 263 ? 21.812 -3.016 -1.184 1 91.81 263 THR B CA 1
ATOM 4276 C C . THR B 1 263 ? 21.375 -3.441 -2.584 1 91.81 263 THR B C 1
ATOM 4278 O O . THR B 1 263 ? 22.094 -4.172 -3.268 1 91.81 263 THR B O 1
ATOM 4281 N N . PRO B 1 264 ? 20.188 -3.014 -2.902 1 87.75 264 PRO B N 1
ATOM 4282 C CA . PRO B 1 264 ? 19.797 -3.26 -4.293 1 87.75 264 PRO B CA 1
ATOM 4283 C C . PRO B 1 264 ? 20.344 -2.207 -5.254 1 87.75 264 PRO B C 1
ATOM 4285 O O . PRO B 1 264 ? 20.281 -2.393 -6.473 1 87.75 264 PRO B O 1
ATOM 4288 N N . THR B 1 265 ? 20.781 -1.114 -4.785 1 85.81 265 THR B N 1
ATOM 4289 C CA . THR B 1 265 ? 21.25 -0.004 -5.605 1 85.81 265 THR B CA 1
ATOM 4290 C C . THR B 1 265 ? 22.594 0.501 -5.102 1 85.81 265 THR B C 1
ATOM 4292 O O . THR B 1 265 ? 23.625 -0.121 -5.352 1 85.81 265 THR B O 1
ATOM 4295 N N . THR B 1 266 ? 22.516 1.589 -4.359 1 82.88 266 THR B N 1
ATOM 4296 C CA . THR B 1 266 ? 23.734 2.131 -3.766 1 82.88 266 THR B CA 1
ATOM 4297 C C . THR B 1 266 ? 23.688 2.033 -2.244 1 82.88 266 THR B C 1
ATOM 4299 O O . THR B 1 266 ? 22.625 1.789 -1.666 1 82.88 266 THR B O 1
ATOM 4302 N N . PHE B 1 267 ? 24.812 2.174 -1.666 1 83.25 267 PHE B N 1
ATOM 4303 C CA . PHE B 1 267 ? 24.953 1.943 -0.232 1 83.25 267 PHE B CA 1
ATOM 4304 C C . PHE B 1 267 ? 24.594 3.199 0.554 1 83.25 267 PHE B C 1
ATOM 4306 O O . PHE B 1 267 ? 24.531 3.168 1.785 1 83.25 267 PHE B O 1
ATOM 4313 N N . ASP B 1 268 ? 24.266 4.254 -0.081 1 82.62 268 ASP B N 1
ATOM 4314 C CA . ASP B 1 268 ? 23.922 5.504 0.596 1 82.62 268 ASP B CA 1
ATOM 4315 C C . ASP B 1 268 ? 22.453 5.855 0.401 1 82.62 268 ASP B C 1
ATOM 4317 O O . ASP B 1 268 ? 22.125 6.938 -0.093 1 82.62 268 ASP B O 1
ATOM 4321 N N . THR B 1 269 ? 21.641 4.941 0.799 1 86.19 269 THR B N 1
ATOM 4322 C CA . THR B 1 269 ? 20.203 5.172 0.671 1 86.19 269 THR B CA 1
ATOM 4323 C C . THR B 1 269 ? 19.641 5.805 1.941 1 86.19 269 THR B C 1
ATOM 4325 O O . THR B 1 269 ? 20.109 5.512 3.045 1 86.19 269 THR B O 1
ATOM 4328 N N . GLY B 1 270 ? 18.719 6.75 1.74 1 87.38 270 GLY B N 1
ATOM 4329 C CA . GLY B 1 270 ? 18.047 7.375 2.863 1 87.38 270 GLY B CA 1
ATOM 4330 C C . GLY B 1 270 ? 16.641 7.828 2.533 1 87.38 270 GLY B C 1
ATOM 4331 O O . GLY B 1 270 ? 16.203 7.754 1.379 1 87.38 270 GLY B O 1
ATOM 4332 N N . ALA B 1 271 ? 15.922 8.125 3.582 1 90.81 271 ALA B N 1
ATOM 4333 C CA . ALA B 1 271 ? 14.617 8.75 3.422 1 90.81 271 ALA B CA 1
ATOM 4334 C C . ALA B 1 271 ? 14.75 10.25 3.211 1 90.81 271 ALA B C 1
ATOM 4336 O O . ALA B 1 271 ? 15.453 10.93 3.963 1 90.81 271 ALA B O 1
ATOM 4337 N N . TRP B 1 272 ? 14.078 10.695 2.186 1 90.81 272 TRP B N 1
ATOM 4338 C CA . TRP B 1 272 ? 14.172 12.102 1.801 1 90.81 272 TRP B CA 1
ATOM 4339 C C . TRP B 1 272 ? 12.797 12.766 1.815 1 90.81 272 TRP B C 1
ATOM 4341 O O . TRP B 1 272 ? 11.812 12.18 1.36 1 90.81 272 TRP B O 1
ATOM 4351 N N . ALA B 1 273 ? 12.766 13.969 2.406 1 92.19 273 ALA B N 1
ATOM 4352 C CA . ALA B 1 273 ? 11.625 14.867 2.199 1 92.19 273 ALA B CA 1
ATOM 4353 C C . ALA B 1 273 ? 11.805 15.688 0.927 1 92.19 273 ALA B C 1
ATOM 4355 O O . ALA B 1 273 ? 12.805 16.391 0.77 1 92.19 273 ALA B O 1
ATOM 4356 N N . ILE B 1 274 ? 10.898 15.516 -0.02 1 91 274 ILE B N 1
ATOM 4357 C CA . ILE B 1 274 ? 10.969 16.172 -1.325 1 91 274 ILE B CA 1
ATOM 4358 C C . ILE B 1 274 ? 9.758 17.062 -1.521 1 91 274 ILE B C 1
ATOM 4360 O O . ILE B 1 274 ? 8.625 16.672 -1.25 1 91 274 ILE B O 1
ATOM 4364 N N . TYR B 1 275 ? 9.891 18.219 -1.896 1 87.88 275 TYR B N 1
ATOM 4365 C CA . TYR B 1 275 ? 8.781 19.141 -2.148 1 87.88 275 TYR B CA 1
ATOM 4366 C C . TYR B 1 275 ? 9.086 20.047 -3.332 1 87.88 275 TYR B C 1
ATOM 4368 O O . TYR B 1 275 ? 10.25 20.281 -3.664 1 87.88 275 TYR B O 1
ATOM 4376 N N . PRO B 1 276 ? 7.84 20.359 -3.998 1 75.31 276 PRO B N 1
ATOM 4377 C CA . PRO B 1 276 ? 7.969 21.188 -5.203 1 75.31 276 PRO B CA 1
ATOM 4378 C C . PRO B 1 276 ? 8.469 22.594 -4.898 1 75.31 276 PRO B C 1
ATOM 4380 O O . PRO B 1 276 ? 8.266 23.109 -3.797 1 75.31 276 PRO B O 1
ATOM 4383 N N . SER B 1 277 ? 9.125 23.203 -4.551 1 63.06 277 SER B N 1
ATOM 4384 C CA . SER B 1 277 ? 9.234 24.656 -4.617 1 63.06 277 SER B CA 1
ATOM 4385 C C . SER B 1 277 ? 10.664 25.125 -4.34 1 63.06 277 SER B C 1
ATOM 4387 O O . SER B 1 277 ? 11.266 24.734 -3.342 1 63.06 277 SER B O 1
ATOM 4389 N N . ARG B 1 278 ? 11.508 25.094 -5.297 1 55.19 278 ARG B N 1
ATOM 4390 C CA . ARG B 1 278 ? 12.719 25.844 -4.996 1 55.19 278 ARG B CA 1
ATOM 4391 C C . ARG B 1 278 ? 12.398 27.078 -4.156 1 55.19 278 ARG B C 1
ATOM 4393 O O . ARG B 1 278 ? 11.977 26.953 -3.004 1 55.19 278 ARG B O 1
ATOM 4400 N N . ALA B 1 279 ? 12.102 28.141 -4.449 1 50.25 279 ALA B N 1
ATOM 4401 C CA . ALA B 1 279 ? 12.398 29.375 -3.723 1 50.25 279 ALA B CA 1
ATOM 4402 C C . ALA B 1 279 ? 11.664 29.406 -2.383 1 50.25 279 ALA B C 1
ATOM 4404 O O . ALA B 1 279 ? 12.211 29.891 -1.387 1 50.25 279 ALA B O 1
ATOM 4405 N N . TYR B 1 280 ? 10.305 28.922 -2.256 1 60.75 280 TYR B N 1
ATOM 4406 C CA . TYR B 1 280 ? 9.594 29.125 -1 1 60.75 280 TYR B CA 1
ATOM 4407 C C . TYR B 1 280 ? 9.102 27.797 -0.432 1 60.75 280 TYR B C 1
ATOM 4409 O O . TYR B 1 280 ? 8.57 26.969 -1.164 1 60.75 280 TYR B O 1
ATOM 4417 N N . LEU B 1 281 ? 9.492 27.438 0.863 1 74.31 281 LEU B N 1
ATOM 4418 C CA . LEU B 1 281 ? 8.977 26.312 1.634 1 74.31 281 LEU B CA 1
ATOM 4419 C C . LEU B 1 281 ? 7.762 26.719 2.455 1 74.31 281 LEU B C 1
ATOM 4421 O O . LEU B 1 281 ? 7.895 27.438 3.449 1 74.31 281 LEU B O 1
ATOM 4425 N N . PRO B 1 282 ? 6.508 26.359 2.086 1 78.62 282 PRO B N 1
ATOM 4426 C CA . PRO B 1 282 ? 5.328 26.719 2.873 1 78.62 282 PRO B CA 1
ATOM 4427 C C . PRO B 1 282 ? 5.422 26.25 4.324 1 78.62 282 PRO B C 1
ATOM 4429 O O . PRO B 1 282 ? 6 25.203 4.602 1 78.62 282 PRO B O 1
ATOM 4432 N N . ASN B 1 283 ? 4.855 27.016 5.203 1 84.38 283 ASN B N 1
ATOM 4433 C CA . ASN B 1 283 ? 4.914 26.734 6.633 1 84.38 283 ASN B CA 1
ATOM 4434 C C . ASN B 1 283 ? 4.379 25.344 6.953 1 84.38 283 ASN B C 1
ATOM 4436 O O . ASN B 1 283 ? 4.93 24.641 7.801 1 84.38 283 ASN B O 1
ATOM 4440 N N . LYS B 1 284 ? 3.244 24.922 6.312 1 89.75 284 LYS B N 1
ATOM 4441 C CA . LYS B 1 284 ? 2.656 23.609 6.57 1 89.75 284 LYS B CA 1
ATOM 4442 C C . LYS B 1 284 ? 3.645 22.484 6.254 1 89.75 284 LYS B C 1
ATOM 4444 O O . LYS B 1 284 ? 3.689 21.484 6.957 1 89.75 284 LYS B O 1
ATOM 4449 N N . VAL B 1 285 ? 4.457 22.703 5.238 1 91.38 285 VAL B N 1
ATOM 4450 C CA . VAL B 1 285 ? 5.465 21.719 4.859 1 91.38 285 VAL B CA 1
ATOM 4451 C C . VAL B 1 285 ? 6.617 21.734 5.859 1 91.38 285 VAL B C 1
ATOM 4453 O O . VAL B 1 285 ? 7.082 20.688 6.312 1 91.38 285 VAL B O 1
ATOM 4456 N N . ARG B 1 286 ? 7.035 22.906 6.246 1 88.19 286 ARG B N 1
ATOM 4457 C CA . ARG B 1 286 ? 8.141 23.078 7.18 1 88.19 286 ARG B CA 1
ATOM 4458 C C . ARG B 1 286 ? 7.84 22.406 8.516 1 88.19 286 ARG B C 1
ATOM 4460 O O . ARG B 1 286 ? 8.672 21.656 9.047 1 88.19 286 ARG B O 1
ATOM 4467 N N . VAL B 1 287 ? 6.688 22.688 9.016 1 92.25 287 VAL B N 1
ATOM 4468 C CA . VAL B 1 287 ? 6.371 22.156 10.336 1 92.25 287 VAL B CA 1
ATOM 4469 C C . VAL B 1 287 ? 6.258 20.641 10.281 1 92.25 287 VAL B C 1
ATOM 4471 O O . VAL B 1 287 ? 6.598 19.953 11.242 1 92.25 287 VAL B O 1
ATOM 4474 N N . MET B 1 288 ? 5.746 20.094 9.188 1 94.31 288 MET B N 1
ATOM 4475 C CA . MET B 1 288 ? 5.68 18.641 9.039 1 94.31 288 MET B CA 1
ATOM 4476 C C . MET B 1 288 ? 7.078 18.031 8.984 1 94.31 288 MET B C 1
ATOM 4478 O O . MET B 1 288 ? 7.352 17.047 9.656 1 94.31 288 MET B O 1
ATOM 4482 N N . ILE B 1 289 ? 7.953 18.641 8.203 1 92.25 289 ILE B N 1
ATOM 4483 C CA . ILE B 1 289 ? 9.32 18.141 8.094 1 92.25 289 ILE B CA 1
ATOM 4484 C C . ILE B 1 289 ? 9.992 18.172 9.461 1 92.25 289 ILE B C 1
ATOM 4486 O O . ILE B 1 289 ? 10.625 17.188 9.875 1 92.25 289 ILE B O 1
ATOM 4490 N N . ASP B 1 290 ? 9.844 19.281 10.164 1 90.94 290 ASP B N 1
ATOM 4491 C CA . ASP B 1 290 ? 10.438 19.406 11.492 1 90.94 290 ASP B CA 1
ATOM 4492 C C . ASP B 1 290 ? 9.867 18.375 12.461 1 90.94 290 ASP B C 1
ATOM 4494 O O . ASP B 1 290 ? 10.602 17.781 13.242 1 90.94 290 ASP B O 1
ATOM 4498 N N . PHE B 1 291 ? 8.586 18.188 12.367 1 94.19 291 PHE B N 1
ATOM 4499 C CA . PHE B 1 291 ? 7.918 17.219 13.227 1 94.19 291 PHE B CA 1
ATOM 4500 C C . PHE B 1 291 ? 8.445 15.82 12.961 1 94.19 291 PHE B C 1
ATOM 4502 O O . PHE B 1 291 ? 8.797 15.094 13.898 1 94.19 291 PHE B O 1
ATOM 4509 N N . LEU B 1 292 ? 8.523 15.383 11.719 1 94.31 292 LEU B N 1
ATOM 4510 C CA . LEU B 1 292 ? 9.008 14.055 11.359 1 94.31 292 LEU B CA 1
ATOM 4511 C C . LEU B 1 292 ? 10.461 13.875 11.781 1 94.31 292 LEU B C 1
ATOM 4513 O O . LEU B 1 292 ? 10.836 12.82 12.297 1 94.31 292 LEU B O 1
ATOM 4517 N N . ARG B 1 293 ? 11.242 14.828 11.609 1 91 293 ARG B N 1
ATOM 4518 C CA . ARG B 1 293 ? 12.648 14.766 11.992 1 91 293 ARG B CA 1
ATOM 4519 C C . ARG B 1 293 ? 12.797 14.516 13.492 1 91 293 ARG B C 1
ATOM 4521 O O . ARG B 1 293 ? 13.672 13.758 13.914 1 91 293 ARG B O 1
ATOM 4528 N N . SER B 1 294 ? 11.984 15.18 14.242 1 91.12 294 SER B N 1
ATOM 4529 C CA . SER B 1 294 ? 12.062 15.062 15.695 1 91.12 294 SER B CA 1
ATOM 4530 C C . SER B 1 294 ? 11.617 13.68 16.172 1 91.12 294 SER B C 1
ATOM 4532 O O . SER B 1 294 ? 12 13.234 17.25 1 91.12 294 SER B O 1
ATOM 4534 N N . ARG B 1 295 ? 10.773 12.969 15.398 1 91.56 295 ARG B N 1
ATOM 4535 C CA . ARG B 1 295 ? 10.18 11.703 15.836 1 91.56 295 ARG B CA 1
ATOM 4536 C C . ARG B 1 295 ? 10.914 10.516 15.219 1 91.56 295 ARG B C 1
ATOM 4538 O O . ARG B 1 295 ? 10.867 9.406 15.758 1 91.56 295 ARG B O 1
ATOM 4545 N N . LEU B 1 296 ? 11.508 10.688 14.039 1 85.44 296 LEU B N 1
ATOM 4546 C CA . LEU B 1 296 ? 12.133 9.586 13.312 1 85.44 296 LEU B CA 1
ATOM 4547 C C . LEU B 1 296 ? 13.609 9.477 13.664 1 85.44 296 LEU B C 1
ATOM 4549 O O . LEU B 1 296 ? 14.242 8.445 13.406 1 85.44 296 LEU B O 1
ATOM 4553 N N . SER B 1 297 ? 14.289 10.414 14.297 1 64.81 297 SER B N 1
ATOM 4554 C CA . SER B 1 297 ? 15.695 10.359 14.68 1 64.81 297 SER B CA 1
ATOM 4555 C C . SER B 1 297 ? 15.922 9.375 15.82 1 64.81 297 SER B C 1
ATOM 4557 O O . SER B 1 297 ? 15.023 9.125 16.625 1 64.81 297 SER B O 1
#

Radius of gyration: 27.11 Å; Cα contacts (8 Å, |Δi|>4): 1100; chains: 2; bounding box: 71×74×75 Å

InterPro domains:
  IPR000847 LysR, HTH, N-terminal domain [PF00126] (4-61)
  IPR000847 LysR, HTH, N-terminal domain [PS50931] (1-58)
  IPR005119 LysR, substrate-binding [PF03466] (87-296)
  IPR036388 Winged helix-like DNA-binding domain superfamily [G3DSA:1.10.10.10] (1-87)
  IPR036390 Winged helix DNA-binding domain superfamily [SSF46785] (1-86)
  IPR058163 LysR-type transcriptional regulator, proteobacterial-type [PTHR30537] (2-296)

Solvent-accessible surface area (backbone atoms only — not comparable to full-atom values): 31565 Å² total; per-residue (Å²): 132,57,67,64,41,53,53,50,47,52,44,24,62,71,66,48,31,56,58,62,41,11,63,74,67,74,43,53,44,68,54,52,51,49,40,44,49,50,49,24,58,74,65,71,45,61,39,63,43,79,53,103,84,47,59,42,68,28,74,60,21,49,52,47,46,66,57,42,51,59,50,52,51,46,51,53,32,52,51,40,55,71,63,38,75,89,45,81,47,61,53,74,46,28,35,34,24,32,42,54,52,31,31,70,65,44,26,48,43,45,36,61,50,36,70,75,36,70,58,37,26,37,40,39,45,46,38,80,67,89,72,56,43,75,86,68,63,40,55,34,33,42,43,77,39,63,70,87,79,74,82,50,40,71,44,78,65,46,79,50,51,40,38,44,32,29,10,60,69,31,59,73,73,44,78,84,66,82,51,76,70,50,45,61,83,40,56,27,44,27,46,64,46,78,55,48,51,40,44,41,36,32,29,38,85,86,63,50,77,46,78,37,62,45,46,54,50,39,30,27,54,39,69,54,27,46,49,33,17,21,60,56,36,38,26,38,32,79,43,50,40,88,81,40,48,68,36,46,73,71,57,51,30,41,67,61,50,81,66,41,46,38,27,50,76,56,86,62,25,23,36,26,43,33,26,77,23,72,99,58,81,55,59,54,53,50,54,48,53,54,50,49,44,72,68,72,104,136,58,67,64,42,53,52,49,47,52,44,25,63,71,67,48,30,58,59,62,40,10,63,73,67,74,43,54,43,68,54,51,51,48,41,44,48,49,50,23,60,74,67,69,44,62,40,64,43,78,52,102,85,47,57,42,68,28,74,60,20,50,52,46,46,66,56,43,51,60,48,53,52,46,50,52,35,51,51,41,54,70,64,37,76,88,45,82,48,60,52,73,45,28,35,33,22,33,43,53,52,30,30,71,65,43,25,48,43,47,38,62,50,36,70,76,36,70,56,36,27,39,40,38,45,47,38,80,67,88,74,56,42,75,85,66,62,35,54,34,34,42,42,78,39,63,68,88,80,74,85,50,38,70,44,78,66,46,79,50,51,40,37,44,31,30,11,59,68,31,58,74,76,44,80,84,67,80,51,76,69,50,44,62,82,40,55,27,44,29,44,61,48,77,56,49,52,40,42,39,36,33,29,38,85,86,63,50,77,46,77,34,64,44,47,55,49,40,30,26,55,38,70,55,27,44,49,33,18,20,60,56,35,39,27,38,33,79,43,50,40,88,80,42,48,67,36,46,75,70,58,51,29,39,67,62,51,80,66,42,46,39,26,52,78,56,87,61,26,22,37,27,43,33,28,72,42,61,96,57,79,54,61,55,53,48,53,49,53,54,49,48,46,71,69,72,104

Nearest PDB structures (foldseek):
  3szp-assembly1_A-2  TM=6.101E-01  e=4.027E-25  Vibrio cholerae
  3t1b-assembly1_A  TM=6.181E-01  e=5.818E-25  Vibrio cholerae
  7trw-assembly1_A-2  TM=8.694E-01  e=2.360E-20  Yersinia pestis CO92
  3t1b-assembly1_D  TM=6.158E-01  e=5.293E-24  Vibrio cholerae
  3mz1-assembly1_A  TM=8.706E-01  e=1.890E-17  Sinorhizobium meliloti 1021

Sequence (594 aa):
MDFQALDLFVAVARAGGFAAVAKERFLDPSTVSRIIAGLEAELNVRLFQRTTRSLSLTEAGALYLARMEPLLDEMRRAAAEASNVNAEPTGVLRLTASVAFGVQQIAPLLGDFCAVYPRLKLDCVFTDANLDLVQERMDLAIRLAPAIEGDLVATRLFSTRYHVVASPDYIARAAPIGEPRDLLTHRCLLLGLRAFRSTWKFKNAQGALEEVSVDGDVVISTPLALRAAVLAGGGPALLSGFLIADDLRAGRLVDLFPDHRPTPTTFDTGAWAIYPSRAYLPNKVRVMIDFLRSRLSMDFQALDLFVAVARAGGFAAVAKERFLDPSTVSRIIAGLEAELNVRLFQRTTRSLSLTEAGALYLARMEPLLDEMRRAAAEASNVNAEPTGVLRLTASVAFGVQQIAPLLGDFCAVYPRLKLDCVFTDANLDLVQERMDLAIRLAPAIEGDLVATRLFSTRYHVVASPDYIARAAPIGEPRDLLTHRCLLLGLRAFRSTWKFKNAQGALEEVSVDGDVVISTPLALRAAVLAGGGPALLSGFLIADDLRAGRLVDLFPDHRPTPTTFDTGAWAIYPSRAYLPNKVRVMIDFLRSRLS

Organism: Asticcacaulis excentricus (strain ATCC 15261 / DSM 4724 / KCTC 12464 / NCIMB 9791 / VKM B-1370 / CB 48) (NCBI:txid573065)

Secondary structure (DSSP, 8-state):
--HHHHHHHHHHHHHT-HHHHHHHTT--HHHHHHHHHHHHHHHTS--EEE-SS-EEE-HHHHHHHHHHHHHHHHHHHHHHHHHHSSSPP-EEEEEEE-HHHIIIIIHHHHHHHHHH-TTEEEEEEE-SS---TTTTT-SEEEEEES---SSEEEEEEEE--EEEEE-HHHHHHSPP--SGGGGGGSEEEEESSGGGSSEEEEE-TT--EEEEE-EEEEEES-HHHHHHHHHTT---EEEEHHHHHHHHHHTSSEES-TTSEEESS-S--EEEEEEE-SS---HHHHHHHHHHHHHH-/--HHHHHHHHHHHHHT-HHHHHHHTT--HHHHHHHHHHHHHHHTS--EEE-SS-EEE-HHHHHHHHHHHHHHHHHHHHHHHHHHSSSPP-EEEEEEE-HHHIIIIIHHHHHHHHHH-TTEEEEEEE-SS---TTTTT-SEEEEEES---SSSEEEEEEE--EEEEE-HHHHHHSPP--SGGGGGGS--EEESSGGGSSEEEEE-TT--EEEEE---SEEES-HHHHHHHHHTT---EEEEHHHHHHHHHHTSSEES-TTSEEESS-S--EEEEEES-SS---HHHHHHHHHHHHHH-

Foldseek 3Di:
DDLVLLVLLLVCQLVQHLVVSCVVVVHDSVVSVVSPVVVCVVVVHDQWDDDPVGIHGDPVNVVCSVPVVVVSVVVVQVVCVVVPPPNQDADEAEEEEAQLCCVQQPVVCVVVVCVVRVRYHYHYHHHLDDDDCVSVVHFKYKYKDLDDDDLKDKDFLDWKFKFKKAFPVLCVPDDHQQDPQVQQPWAAEFEPDPLTAFWKWKQFPVRDIDIYTHHHDHYDHGLQVSVVCRLVNVTIGMHICSNCVVCCVVRSMDGRCPRITMDSPDSGIGIMMIGNDDPGRRPVNVVSSVSSSVRVD/DDLVLLVLLLVCQLVQHLVVSCVVVVHDSVVSVVSPVVVCVVVVHDQWDDDPVGIHGDPVNVVCNVPVVLVSVVVVQVVCVVVPPPNQDADEAEEEEAQLCCVQQNVVCVVVVCVVRVRYHYHYHHHLDDDDCVSVVHFKYKYKDLDDDDQKDKDFLDWKFKFKKAFPVLCVPDDHQQDPQVQQPWAAEFEPDPLTAFWKWKQFPVRDIDIYTHHHDHYDHGLQVSVVCRLVNVTIGMHICSNCVVCCVVRSMDGRCVRITMDSPDSGIGIMMIGNDVPGRRPVNVVVSVSSSVRVD

pLDDT: mean 85.65, std 12.65, range [44.28, 98.62]